Protein AF-A0A7S0NAE7-F1 (afdb_monomer)

Radius of gyration: 41.39 Å; Cα contacts (8 Å, |Δi|>4): 681; chains: 1; bounding box: 129×52×144 Å

Foldseek 3Di:
DDDDDDDDDDDDDDDDDPPPDQDPDCVVVVVVPPDDPPCQDFDDDVNFKTWFAFKKKFWWFFDKDQDPDPCSVVVVIDGDPDTDQFFAFFFQCCPPVAPNDDPPDAPVLPFDPPPPDSQWDDDDPHITGRLWGWDDFPQDPTGTMDGGWSSDDPVLSVVVVSRCVRRCVDDPRTAKMKMWIWIAGPVQRKIKIWIWMWGQDSVRDIDIDIDIFIDGDLDPPVVDRDPVSVVVVVVVVVVVVCLCVVLVVVQVVLVVQCVVPVDPQSSQADPVRDNVLSVLVVLLSVLSVLLVVLVVCLSPQQSVLLSPGDRHFQQACDCPDSTSNRHGDFDPDDPPPVVPPDRPSPGDHDRVSVRSVSSNVVSNVSSSVSVVSSVVSVVSSVVSVVVVVLVVLCVDPVSVLLVQLCVLLVVVVVVLVVVVVVVLQVLLVLCLVLVLVQDVQSVDSVSSSVVLVCCQPVVPDPDVVNVCVSVPVPDDPVSCPSVCCSRVVSNCCVVVPSVVVVVVSSVVSSVVSVVVVVPVPDPVVVVVVVVVVVVCVVVVVVVVVVVVVVVPDDDDDDDDDDDDDDDDPPPVVVVVVVVVVVVVVVVVVVVVVVVVVVVVVVVVVVVVPDDDDDDDD

Organism: NCBI:txid1411642

Nearest PDB structures (foldseek):
  6t9o-assembly1_A  TM=7.082E-01  e=4.356E-15  Homo sapiens
  5t4d-assembly1_A  TM=7.301E-01  e=7.687E-14  Homo sapiens
  7d7f-assembly1_D  TM=6.763E-01  e=1.761E-12  Mus musculus
  8k3s-assembly1_D  TM=6.513E-01  e=6.883E-13  Homo sapiens
  7d7f-assembly1_A  TM=6.365E-01  e=2.949E-11  Mus musculus

InterPro domains:
  IPR051223 Polycystin [PTHR10877] (119-564)

Sequence (617 aa):
GSGAGAGAKRVRGDAGQVHLGYTLLPEDLAQASTERAAFKMKRYAARTNRGMGGVLVTAQRHPVAACTTRFGRVAGVCVAAELATEPYGLDAVFNMRTPLYRPEVRVESYYNTTEGSTEAVRRGSSYIGRPFHMREVSFAPAGFTVMLDTAVTGARAHQLITQLIYGGFMNSTSRRAVTQVVTYNPHLAMFSIAEIVFEVDQGGKMSAGLTVRPLRLPQFDYHFPTWNDVGKVLLLAVWLYLAVRSTVMDMLRRCSQFLKRKQLKDFFISYDGSLVWGIIDLSQCTCQMLAIVFLFSAYVVGYTKVAKARAFYEVYEDAYGAANYFMPTRAEGVEGAAGDGLPKWALPADNTPMLEYSEHVEAVSLAIDLEQMFWAAQCASFVLKLARVLHSFDCHPRMSFVVDTLRAGGMDLLHFLVVLLYILVVQGVVLHVYLGPVMLRCATLRGALLFSIDVCASGAFLSMTQMETLVGGGWSWHQWLPVYMAFYGMPVLLIWICMSFLLAIIAEGFMDTKDNFSHTSSFFAAASSNLVHDFLGQVYKPANAAWQLQLLTPPRGAEGDGKETDPEAEEEEDEEVVSKSKETAAAVATFVQGLEILDMKRKRAAGALLPPAGRAE

Solvent-accessible surface area (backbone atoms only — not comparable to full-atom values): 35150 Å² total; per-residue (Å²): 132,88,91,86,85,83,85,83,80,78,89,71,82,83,74,83,76,82,79,87,70,93,64,75,66,68,70,67,62,66,78,74,70,79,89,81,84,78,76,76,57,87,47,56,52,94,80,61,30,30,55,36,32,30,41,39,38,33,33,30,37,28,44,79,36,74,36,89,53,98,56,22,87,78,64,52,60,33,74,43,93,56,75,52,66,73,44,39,54,40,40,27,34,77,34,86,91,38,97,60,44,41,93,87,64,64,61,70,66,63,29,55,71,57,91,90,39,69,38,26,47,76,62,86,98,43,70,42,38,25,58,44,47,60,44,81,39,88,67,51,75,75,23,35,52,48,75,47,46,50,68,55,51,73,72,56,47,50,50,54,51,48,37,40,61,70,12,43,68,71,51,98,45,42,39,37,36,40,36,38,35,39,32,36,28,73,92,70,42,27,40,33,41,39,37,37,41,37,39,40,44,96,86,70,50,75,45,77,48,79,48,76,49,72,35,73,54,87,79,71,52,84,89,63,69,47,73,66,53,54,48,50,52,51,49,50,51,51,48,50,51,52,51,52,51,52,43,50,52,55,50,51,53,36,51,53,49,23,69,74,67,75,40,76,64,51,55,40,33,29,96,85,69,39,53,67,61,18,48,48,53,50,51,27,40,51,28,47,51,50,20,52,53,27,49,51,46,24,54,66,59,14,50,60,49,42,58,70,66,58,63,59,49,78,43,36,64,43,82,80,48,93,58,60,64,68,44,50,22,55,64,91,71,57,92,65,54,86,77,60,84,60,56,70,65,77,50,61,73,41,58,60,46,50,44,55,50,24,53,40,53,38,27,47,51,51,23,35,52,28,47,50,51,18,52,51,25,45,52,53,21,49,54,42,48,50,53,53,50,59,61,61,36,55,83,37,76,81,50,25,50,56,55,48,19,51,60,63,25,38,62,61,51,51,55,50,48,53,54,51,51,51,53,46,50,57,50,12,50,52,39,22,71,69,38,16,86,74,35,78,61,17,56,39,58,68,38,13,38,51,46,53,53,45,44,65,70,67,64,63,68,72,49,65,66,56,50,46,63,66,64,58,81,74,72,53,72,78,69,45,46,61,52,50,49,50,65,58,43,42,50,49,48,53,56,56,47,48,46,50,52,54,51,48,46,50,49,49,16,41,48,57,45,50,54,60,50,71,73,51,66,61,72,68,60,53,50,52,52,51,52,50,51,52,52,50,52,64,58,49,54,60,54,54,54,53,55,57,56,64,74,70,62,78,88,87,79,90,83,88,82,88,81,92,78,90,87,89,81,65,72,68,62,57,54,54,54,53,50,54,51,51,52,52,52,52,53,50,53,53,51,52,53,52,49,54,53,49,51,52,51,48,54,54,60,63,68,73,73,71,81,83,88,77,78,91,129

Structure (mmCIF, N/CA/C/O backbone):
data_AF-A0A7S0NAE7-F1
#
_entry.id   AF-A0A7S0NAE7-F1
#
loop_
_atom_site.group_PDB
_atom_site.id
_atom_site.type_symbol
_atom_site.label_atom_id
_atom_site.label_alt_id
_atom_site.label_comp_id
_atom_site.label_asym_id
_atom_site.label_entity_id
_atom_site.label_seq_id
_atom_site.pdbx_PDB_ins_code
_atom_site.Cartn_x
_atom_site.Cartn_y
_atom_site.Cartn_z
_atom_site.occupancy
_atom_site.B_iso_or_equiv
_atom_site.auth_seq_id
_atom_site.auth_comp_id
_atom_site.auth_asym_id
_atom_site.auth_atom_id
_atom_site.pdbx_PDB_model_num
ATOM 1 N N . GLY A 1 1 ? 44.728 16.146 65.523 1.00 31.75 1 GLY A N 1
ATOM 2 C CA . GLY A 1 1 ? 45.160 14.779 65.182 1.00 31.75 1 GLY A CA 1
ATOM 3 C C . GLY A 1 1 ? 43.934 13.935 64.903 1.00 31.75 1 GLY A C 1
ATOM 4 O O . GLY A 1 1 ? 42.989 14.090 65.658 1.00 31.75 1 GLY A O 1
ATOM 5 N N . SER A 1 2 ? 43.991 13.137 63.821 1.00 27.58 2 SER A N 1
ATOM 6 C CA . SER A 1 2 ? 43.075 12.061 63.350 1.00 27.58 2 SER A CA 1
ATOM 7 C C . SER A 1 2 ? 41.564 12.368 63.282 1.00 27.58 2 SER A C 1
ATOM 9 O O . SER A 1 2 ? 40.977 12.758 64.275 1.00 27.58 2 SER A O 1
ATOM 11 N N . GLY A 1 3 ? 40.816 12.171 62.193 1.00 25.30 3 GLY A N 1
ATOM 12 C CA . GLY A 1 3 ? 41.035 11.357 60.994 1.00 25.30 3 GLY A CA 1
ATOM 13 C C . GLY A 1 3 ? 39.995 10.229 60.908 1.00 25.30 3 GLY A C 1
ATOM 14 O O . GLY A 1 3 ? 40.208 9.192 61.517 1.00 25.30 3 GLY A O 1
ATOM 15 N N . ALA A 1 4 ? 38.900 10.453 60.169 1.00 29.20 4 ALA A N 1
ATOM 16 C CA . ALA A 1 4 ? 37.997 9.485 59.508 1.00 29.20 4 ALA A CA 1
ATOM 17 C C . ALA A 1 4 ? 36.846 10.318 58.898 1.00 29.20 4 ALA A C 1
ATOM 19 O O . ALA A 1 4 ? 36.282 11.150 59.592 1.00 29.20 4 ALA A O 1
ATOM 20 N N . GLY A 1 5 ? 36.427 10.263 57.637 1.00 25.94 5 GLY A N 1
ATOM 21 C CA . GLY A 1 5 ? 36.597 9.305 56.554 1.00 25.94 5 GLY A CA 1
ATOM 22 C C . GLY A 1 5 ? 35.323 9.397 55.700 1.00 25.94 5 GLY A C 1
ATOM 23 O O . GLY A 1 5 ? 34.487 8.508 55.763 1.00 25.94 5 GLY A O 1
ATOM 24 N N . ALA A 1 6 ? 35.122 10.510 54.980 1.00 27.77 6 ALA A N 1
ATOM 25 C CA . ALA A 1 6 ? 33.970 10.731 54.099 1.00 27.77 6 ALA A CA 1
ATOM 26 C C . ALA A 1 6 ? 34.408 10.570 52.634 1.00 27.77 6 ALA A C 1
ATOM 28 O O . ALA A 1 6 ? 35.068 11.438 52.065 1.00 27.77 6 ALA A O 1
ATOM 29 N N . GLY A 1 7 ? 34.072 9.428 52.035 1.00 25.53 7 GLY A N 1
ATOM 30 C CA . GLY A 1 7 ? 34.288 9.153 50.617 1.00 25.53 7 GLY A CA 1
ATOM 31 C C . GLY A 1 7 ? 33.163 9.737 49.767 1.00 25.53 7 GLY A C 1
ATOM 32 O O . GLY A 1 7 ? 32.076 9.173 49.695 1.00 25.53 7 GLY A O 1
ATOM 33 N N . ALA A 1 8 ? 33.441 10.858 49.103 1.00 26.84 8 ALA A N 1
ATOM 34 C CA . ALA A 1 8 ? 32.599 11.436 48.064 1.00 26.84 8 ALA A CA 1
ATOM 35 C C . ALA A 1 8 ? 32.577 10.527 46.821 1.00 26.84 8 ALA A C 1
ATOM 37 O O . ALA A 1 8 ? 33.614 10.288 46.198 1.00 26.84 8 ALA A O 1
ATOM 38 N N . LYS A 1 9 ? 31.395 10.039 46.424 1.00 25.69 9 LYS A N 1
ATOM 39 C CA . LYS A 1 9 ? 31.213 9.330 45.151 1.00 25.69 9 LYS A CA 1
ATOM 40 C C . LYS A 1 9 ? 30.846 10.350 44.070 1.00 25.69 9 LYS A C 1
ATOM 42 O O . LYS A 1 9 ? 29.751 10.900 44.057 1.00 25.69 9 LYS A O 1
ATOM 47 N N . ARG A 1 10 ? 31.818 10.629 43.195 1.00 23.98 10 ARG A N 1
ATOM 48 C CA . ARG A 1 10 ? 31.693 11.439 41.973 1.00 23.98 10 ARG A CA 1
ATOM 49 C C . ARG A 1 10 ? 30.544 10.928 41.099 1.00 23.98 10 ARG A C 1
ATOM 51 O O . ARG A 1 10 ? 30.568 9.777 40.671 1.00 23.98 10 ARG A O 1
ATOM 58 N N . VAL A 1 11 ? 29.623 11.827 40.764 1.00 30.50 11 VAL A N 1
ATOM 59 C CA . VAL A 1 11 ? 28.725 11.709 39.611 1.00 30.50 11 VAL A CA 1
ATOM 60 C C . VAL A 1 11 ? 29.595 11.769 38.354 1.00 30.50 11 VAL A C 1
ATOM 62 O O . VAL A 1 11 ? 30.233 12.785 38.078 1.00 30.50 11 VAL A O 1
ATOM 65 N N . ARG A 1 12 ? 29.681 10.654 37.627 1.00 25.02 12 ARG A N 1
ATOM 66 C CA . ARG A 1 12 ? 30.233 10.598 36.272 1.00 25.02 12 ARG A CA 1
ATOM 67 C C . ARG A 1 12 ? 29.031 10.471 35.347 1.00 25.02 12 ARG A C 1
ATOM 69 O O . ARG A 1 12 ? 28.253 9.541 35.512 1.00 25.02 12 ARG A O 1
ATOM 76 N N . GLY A 1 13 ? 28.856 11.450 34.463 1.00 26.75 13 GLY A N 1
ATOM 77 C CA . GLY A 1 13 ? 27.809 11.426 33.450 1.00 26.75 13 GLY A CA 1
ATOM 78 C C . GLY A 1 13 ? 27.982 10.214 32.544 1.00 26.75 13 GLY A C 1
ATOM 79 O O . GLY A 1 13 ? 29.088 9.958 32.061 1.00 26.75 13 GLY A O 1
ATOM 80 N N . ASP A 1 14 ? 26.892 9.483 32.342 1.00 26.55 14 ASP A N 1
ATOM 81 C CA . ASP A 1 14 ? 26.839 8.393 31.383 1.00 26.55 14 ASP A CA 1
ATOM 82 C C . ASP A 1 14 ? 26.897 8.974 29.971 1.00 26.55 14 ASP A C 1
ATOM 84 O O . ASP A 1 14 ? 25.972 9.618 29.473 1.00 26.55 14 ASP A O 1
ATOM 88 N N . ALA A 1 15 ? 28.046 8.762 29.337 1.00 26.23 15 ALA A N 1
ATOM 89 C CA . ALA A 1 15 ? 28.183 8.845 27.900 1.00 26.23 15 ALA A CA 1
ATOM 90 C C . ALA A 1 15 ? 27.293 7.762 27.276 1.00 26.23 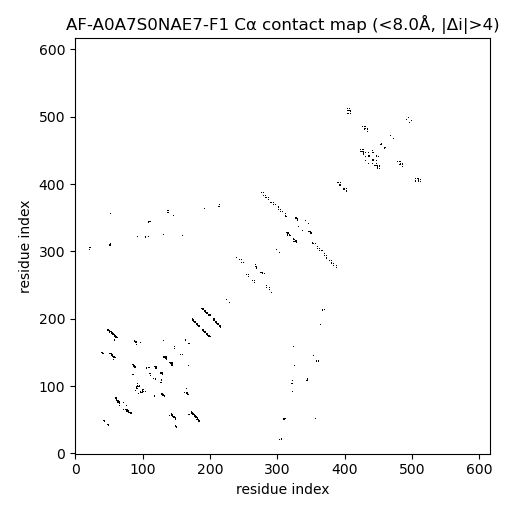15 ALA A C 1
ATOM 92 O O . ALA A 1 15 ? 27.373 6.594 27.656 1.00 26.23 15 ALA A O 1
ATOM 93 N N . GLY A 1 16 ? 26.445 8.170 26.330 1.00 29.08 16 GLY A N 1
ATOM 94 C CA . GLY A 1 16 ? 25.471 7.310 25.672 1.00 29.08 16 GLY A CA 1
ATOM 95 C C . GLY A 1 16 ? 26.080 6.009 25.154 1.00 29.08 16 GLY A C 1
ATOM 96 O O . GLY A 1 16 ? 26.850 6.003 24.193 1.00 29.08 16 GLY A O 1
ATOM 97 N N . GLN A 1 17 ? 25.682 4.896 25.767 1.00 24.56 17 GLN A N 1
ATOM 98 C CA . GLN A 1 17 ? 25.786 3.587 25.145 1.00 24.56 17 GLN A CA 1
ATOM 99 C C . GLN A 1 17 ? 24.683 3.478 24.094 1.00 24.56 17 GLN A C 1
ATOM 101 O O . GLN A 1 17 ? 23.493 3.415 24.398 1.00 24.56 17 GLN A O 1
ATOM 106 N N . VAL A 1 18 ? 25.088 3.470 22.826 1.00 26.34 18 VAL A N 1
ATOM 107 C CA . VAL A 1 18 ? 24.223 3.073 21.716 1.00 26.34 18 VAL A CA 1
ATOM 108 C C . VAL A 1 18 ? 23.978 1.570 21.861 1.00 26.34 18 VAL A C 1
ATOM 110 O O . VAL A 1 18 ? 24.801 0.752 21.451 1.00 26.34 18 VAL A O 1
ATOM 113 N N . HIS A 1 19 ? 22.866 1.201 22.499 1.00 27.14 19 HIS A N 1
ATOM 114 C CA . HIS A 1 19 ? 22.434 -0.188 22.624 1.00 27.14 19 HIS A CA 1
ATOM 115 C C . HIS A 1 19 ? 21.956 -0.714 21.264 1.00 27.14 19 HIS A C 1
ATOM 117 O O . HIS A 1 19 ? 20.803 -0.570 20.867 1.00 27.14 19 HIS A O 1
ATOM 123 N N . LEU A 1 20 ? 22.885 -1.332 20.540 1.00 31.81 20 LEU A N 1
ATOM 124 C CA . LEU A 1 20 ? 22.636 -2.223 19.411 1.00 31.81 20 LEU A CA 1
ATOM 125 C C . LEU A 1 20 ? 22.258 -3.608 19.964 1.00 31.81 20 LEU A C 1
ATOM 127 O O . LEU A 1 20 ? 23.117 -4.478 20.072 1.00 31.81 20 LEU A O 1
ATOM 131 N N . GLY A 1 21 ? 21.006 -3.804 20.386 1.00 30.72 21 GLY A N 1
ATOM 132 C CA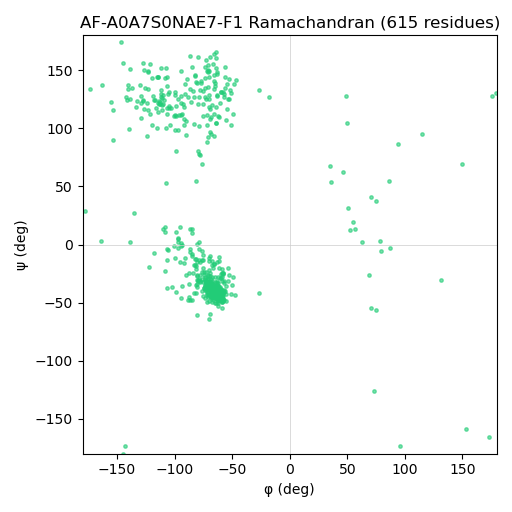 . GLY A 1 21 ? 20.569 -5.079 20.967 1.00 30.72 21 GLY A CA 1
ATOM 133 C C . GLY A 1 21 ? 19.076 -5.341 20.795 1.00 30.72 21 GLY A C 1
ATOM 134 O O . GLY A 1 21 ? 18.248 -4.620 21.343 1.00 30.72 21 GLY A O 1
ATOM 135 N N . TYR A 1 22 ? 18.742 -6.389 20.037 1.00 43.97 22 TYR A N 1
ATOM 136 C CA . TYR A 1 22 ? 17.380 -6.898 19.855 1.00 43.97 22 TYR A CA 1
ATOM 137 C C . TYR A 1 22 ? 17.139 -8.092 20.771 1.00 43.97 22 TYR A C 1
ATOM 139 O O . TYR A 1 22 ? 17.186 -9.244 20.350 1.00 43.97 22 TYR A O 1
ATOM 147 N N . THR A 1 23 ? 16.851 -7.809 22.030 1.00 33.53 23 THR A N 1
ATOM 148 C CA . THR A 1 23 ? 16.220 -8.764 22.935 1.00 33.53 23 THR A CA 1
ATOM 149 C C . THR A 1 23 ? 15.242 -7.990 23.801 1.00 33.53 23 THR A C 1
ATOM 151 O O . THR A 1 23 ? 15.599 -6.995 24.425 1.00 33.53 23 THR A O 1
ATOM 154 N N . LEU A 1 24 ? 13.988 -8.444 23.834 1.00 35.56 24 LEU A N 1
ATOM 155 C CA . LEU A 1 24 ? 13.096 -8.138 24.948 1.00 35.56 24 LEU A CA 1
ATOM 156 C C . LEU A 1 24 ? 13.829 -8.615 26.208 1.00 35.56 24 LEU A C 1
ATOM 158 O O . LEU A 1 24 ? 14.017 -9.822 26.380 1.00 35.56 24 LEU A O 1
ATOM 162 N N . LEU A 1 25 ? 14.335 -7.679 27.011 1.00 30.91 25 LEU A N 1
ATOM 163 C CA . LEU A 1 25 ? 15.051 -7.970 28.248 1.00 30.91 25 LEU A CA 1
ATOM 164 C C . LEU A 1 25 ? 14.180 -8.880 29.134 1.00 30.91 25 LEU A C 1
ATOM 166 O O . LEU A 1 25 ? 13.042 -8.524 29.441 1.00 30.91 25 LEU A O 1
ATOM 170 N N . PRO A 1 26 ? 14.689 -10.046 29.571 1.00 40.47 26 PRO A N 1
ATOM 171 C CA . PRO A 1 26 ? 14.011 -10.880 30.560 1.00 40.47 26 PRO A CA 1
ATOM 172 C C . PRO A 1 26 ? 13.948 -10.231 31.950 1.00 40.47 26 PRO A C 1
ATOM 174 O O . PRO A 1 26 ? 13.209 -10.708 32.806 1.00 40.47 26 PRO A O 1
ATOM 177 N N . GLU A 1 27 ? 14.718 -9.170 32.200 1.00 31.19 27 GLU A N 1
ATOM 178 C CA . GLU A 1 27 ? 14.810 -8.544 33.525 1.00 31.19 27 GLU A CA 1
ATOM 179 C C . GLU A 1 27 ? 13.531 -7.787 33.919 1.00 31.19 27 GLU A C 1
ATOM 181 O O . GLU A 1 27 ? 13.157 -7.811 35.092 1.00 31.19 27 GLU A O 1
ATOM 186 N N . ASP A 1 28 ? 12.755 -7.286 32.950 1.00 32.97 28 ASP A N 1
ATOM 187 C CA . ASP A 1 28 ? 11.438 -6.678 33.210 1.00 32.97 28 ASP A CA 1
ATOM 188 C C . ASP A 1 28 ? 10.336 -7.723 33.493 1.00 32.97 28 ASP A C 1
ATOM 190 O O . ASP A 1 28 ? 9.260 -7.391 33.992 1.00 32.97 28 ASP A O 1
ATOM 194 N N . LEU A 1 29 ? 10.587 -9.012 33.220 1.00 36.94 29 LEU A N 1
ATOM 195 C CA . LEU A 1 29 ? 9.663 -10.105 33.559 1.00 36.94 29 LEU A CA 1
ATOM 196 C C . LEU A 1 29 ? 9.784 -10.556 35.021 1.00 36.94 29 LEU A C 1
ATOM 198 O O . LEU A 1 29 ? 8.863 -11.197 35.527 1.00 36.94 29 LEU A O 1
ATOM 202 N N . ALA A 1 30 ? 10.883 -10.232 35.711 1.00 32.94 30 ALA A N 1
ATOM 203 C CA . ALA A 1 30 ? 11.095 -10.668 37.091 1.00 32.94 30 ALA A CA 1
ATOM 204 C C . ALA A 1 30 ? 10.352 -9.786 38.111 1.00 32.94 30 ALA A C 1
ATOM 206 O O . ALA A 1 30 ? 9.828 -10.302 39.099 1.00 32.94 30 ALA A O 1
ATOM 207 N N . GLN A 1 31 ? 10.238 -8.477 37.857 1.00 30.91 31 GLN A N 1
ATOM 208 C CA . GLN A 1 31 ? 9.629 -7.527 38.802 1.00 30.91 31 GLN A CA 1
ATOM 209 C C . GLN A 1 31 ? 8.116 -7.317 38.621 1.00 30.91 31 GLN A C 1
ATOM 211 O O . GLN A 1 31 ? 7.467 -6.796 39.520 1.00 30.91 31 GLN A O 1
ATOM 216 N N . ALA A 1 32 ? 7.515 -7.799 37.530 1.00 32.84 32 ALA A N 1
ATOM 217 C CA . ALA A 1 32 ? 6.062 -7.745 37.310 1.00 32.84 32 ALA A CA 1
ATOM 218 C C . ALA A 1 32 ? 5.287 -8.938 37.925 1.00 32.84 32 ALA A C 1
ATOM 220 O O . ALA A 1 32 ? 4.135 -9.190 37.566 1.00 32.84 32 ALA A O 1
ATOM 221 N N . SER A 1 33 ? 5.925 -9.729 38.797 1.00 34.38 33 SER A N 1
ATOM 222 C CA . SER A 1 33 ? 5.464 -11.074 39.174 1.00 34.38 33 SER A CA 1
ATOM 223 C C . SER A 1 33 ? 4.656 -11.180 40.474 1.00 34.38 33 SER A C 1
ATOM 225 O O . SER A 1 33 ? 4.246 -12.284 40.833 1.00 34.38 33 SER A O 1
ATOM 227 N N . THR A 1 34 ? 4.328 -10.080 41.151 1.00 38.81 34 THR A N 1
ATOM 228 C CA . THR A 1 34 ? 3.507 -10.134 42.371 1.00 38.81 34 THR A CA 1
ATOM 229 C C . THR A 1 34 ? 2.236 -9.298 42.228 1.00 38.81 34 THR A C 1
ATOM 231 O O . THR A 1 34 ? 2.292 -8.078 42.168 1.00 38.81 34 THR A O 1
ATOM 234 N N . GLU A 1 35 ? 1.099 -10.008 42.193 1.00 35.69 35 GLU A N 1
ATOM 235 C CA . GLU A 1 35 ? -0.274 -9.524 42.449 1.00 35.69 35 GLU A CA 1
ATOM 236 C C . GLU A 1 35 ? -1.091 -8.895 41.296 1.00 35.69 35 GLU A C 1
ATOM 238 O O . GLU A 1 35 ? -1.667 -7.827 41.438 1.00 35.69 35 GLU A O 1
ATOM 243 N N . ARG A 1 36 ? -1.235 -9.617 40.169 1.00 31.39 36 ARG A N 1
ATOM 244 C CA . ARG A 1 36 ? -2.495 -9.763 39.364 1.00 31.39 36 ARG A CA 1
ATOM 245 C C . ARG A 1 36 ? -2.318 -10.702 38.149 1.00 31.39 36 ARG A C 1
ATOM 247 O O . ARG A 1 36 ? -2.987 -10.591 37.125 1.00 31.39 36 ARG A O 1
ATOM 254 N N . ALA A 1 37 ? -1.409 -11.674 38.248 1.00 35.72 37 ALA A N 1
ATOM 255 C CA . ALA A 1 37 ? -1.047 -12.593 37.166 1.00 35.72 37 ALA A CA 1
ATOM 256 C C . ALA A 1 37 ? -2.026 -13.778 37.014 1.00 35.72 37 ALA A C 1
ATOM 258 O O . ALA A 1 37 ? -1.625 -14.942 37.014 1.00 35.72 37 ALA A O 1
ATOM 259 N N . ALA A 1 38 ? -3.322 -13.506 36.850 1.00 34.47 38 ALA A N 1
ATOM 260 C CA . ALA A 1 38 ? -4.268 -14.521 36.396 1.00 34.47 38 ALA A CA 1
ATOM 261 C C . ALA A 1 38 ? -4.016 -14.818 34.902 1.00 34.47 38 ALA A C 1
ATOM 263 O O . ALA A 1 38 ? -4.563 -14.168 34.020 1.00 34.47 38 ALA A O 1
ATOM 264 N N . PHE A 1 39 ? -3.112 -15.763 34.626 1.00 44.62 39 PHE A N 1
ATOM 265 C CA . PHE A 1 39 ? -3.004 -16.563 33.395 1.00 44.62 39 PHE A CA 1
ATOM 266 C C . PHE A 1 39 ? -3.379 -15.851 32.071 1.00 44.62 39 PHE A C 1
ATOM 268 O O . PHE A 1 39 ? -4.346 -16.206 31.394 1.00 44.62 39 PHE A O 1
ATOM 275 N N . LYS A 1 40 ? -2.582 -14.865 31.642 1.00 57.84 40 LYS A N 1
ATOM 276 C CA . LYS A 1 40 ? -2.745 -14.236 30.318 1.00 57.84 40 LYS A CA 1
ATOM 277 C C . LYS A 1 40 ? -2.363 -15.241 29.221 1.00 57.84 40 LYS A C 1
ATOM 279 O O . LYS A 1 40 ? -1.185 -15.466 28.939 1.00 57.84 40 LYS A O 1
ATOM 284 N N . MET A 1 41 ? -3.364 -15.916 28.650 1.00 62.06 41 MET A N 1
ATOM 285 C CA . MET A 1 41 ? -3.180 -16.978 27.653 1.00 62.06 41 MET A CA 1
ATOM 286 C C . MET A 1 41 ? -2.522 -16.447 26.376 1.00 62.06 41 MET A C 1
ATOM 288 O O . MET A 1 41 ? -3.007 -15.509 25.749 1.00 62.06 41 MET A O 1
ATOM 292 N N . LYS A 1 42 ? -1.454 -17.111 25.925 1.00 75.81 42 LYS A N 1
ATOM 293 C CA . LYS A 1 42 ? -0.863 -16.865 24.603 1.00 75.81 42 LYS A CA 1
ATOM 294 C C . LYS A 1 42 ? -1.821 -17.384 23.525 1.00 75.81 42 LYS A C 1
ATOM 296 O O . LYS A 1 42 ? -2.203 -18.554 23.551 1.00 75.81 42 LYS A O 1
ATOM 301 N N . ARG A 1 43 ? -2.208 -16.528 22.575 1.00 81.69 43 ARG A N 1
ATOM 302 C CA . ARG A 1 43 ? -3.071 -16.895 21.442 1.00 81.69 43 ARG A CA 1
ATOM 303 C C . ARG A 1 43 ? -2.238 -17.129 20.190 1.00 81.69 43 ARG A C 1
ATOM 305 O O . ARG A 1 43 ? -1.411 -16.291 19.830 1.00 81.69 43 ARG A O 1
ATOM 312 N N . TYR A 1 44 ? -2.498 -18.252 19.528 1.00 86.19 44 TYR A N 1
ATOM 313 C CA . TYR A 1 44 ? -1.825 -18.637 18.296 1.00 86.19 44 TYR A CA 1
ATOM 314 C C . TYR A 1 44 ? -2.835 -18.767 17.153 1.00 86.19 44 TYR A C 1
ATOM 316 O O . TYR A 1 44 ? -3.820 -19.495 17.267 1.00 86.19 44 TYR A O 1
ATOM 324 N N . ALA A 1 45 ? -2.569 -18.090 16.042 1.00 84.12 45 ALA A N 1
ATOM 325 C CA . ALA A 1 45 ? -3.194 -18.313 14.751 1.00 84.12 45 ALA A CA 1
ATOM 326 C C . ALA A 1 45 ? -2.421 -19.406 13.999 1.00 84.12 45 ALA A C 1
ATOM 328 O O . ALA A 1 45 ? -1.190 -19.398 13.960 1.00 84.12 45 ALA A O 1
ATOM 329 N N . ALA A 1 46 ? -3.143 -20.370 13.420 1.00 84.69 46 ALA A N 1
ATOM 330 C CA . ALA A 1 46 ? -2.560 -21.491 12.673 1.00 84.69 46 ALA A CA 1
ATOM 331 C C . ALA A 1 46 ? -1.438 -22.250 13.427 1.00 84.69 46 ALA A C 1
ATOM 333 O O . ALA A 1 46 ? -0.522 -22.787 12.812 1.00 84.69 46 ALA A O 1
ATOM 334 N N . ARG A 1 47 ? -1.522 -22.308 14.768 1.00 82.75 47 ARG A N 1
ATOM 335 C CA . ARG A 1 47 ? -0.575 -22.950 15.711 1.00 82.75 47 ARG A CA 1
ATOM 336 C C . ARG A 1 47 ? 0.802 -22.290 15.853 1.00 82.75 47 ARG A C 1
ATOM 338 O O . ARG A 1 47 ? 1.399 -22.432 16.912 1.00 82.75 47 ARG A O 1
ATOM 345 N N . THR A 1 48 ? 1.294 -21.570 14.848 1.00 86.94 48 THR A N 1
ATOM 346 C CA . THR A 1 48 ? 2.658 -21.009 14.839 1.00 86.94 48 THR A CA 1
ATOM 347 C C . THR A 1 48 ? 2.698 -19.499 15.050 1.00 86.94 48 THR A C 1
ATOM 349 O O . THR A 1 48 ? 3.584 -19.004 15.744 1.00 86.94 48 THR A O 1
ATOM 352 N N . ASN A 1 49 ? 1.738 -18.754 14.503 1.00 89.50 49 ASN A N 1
ATOM 353 C CA . ASN A 1 49 ? 1.743 -17.293 14.546 1.00 89.50 49 ASN A CA 1
ATOM 354 C C . ASN A 1 49 ? 1.113 -16.806 15.849 1.00 89.50 49 ASN A C 1
ATOM 356 O O . ASN A 1 49 ? -0.041 -17.107 16.127 1.00 89.50 49 ASN A O 1
ATOM 360 N N . ARG A 1 50 ? 1.828 -16.028 16.653 1.00 88.88 50 ARG A N 1
ATOM 361 C CA . ARG A 1 50 ? 1.303 -15.423 17.879 1.00 88.88 50 ARG A CA 1
ATOM 362 C C . ARG A 1 50 ? 0.561 -14.125 17.554 1.00 88.88 50 ARG A C 1
ATOM 364 O O . ARG A 1 50 ? 1.100 -13.289 16.838 1.00 88.88 50 ARG A O 1
ATOM 371 N N . GLY A 1 51 ? -0.644 -13.935 18.088 1.00 86.81 51 GLY A N 1
ATOM 372 C CA . GLY A 1 51 ? -1.322 -12.631 18.037 1.00 86.81 51 GLY A CA 1
ATOM 373 C C . GLY A 1 51 ? -0.670 -11.642 19.006 1.00 86.81 51 GLY A C 1
ATOM 374 O O . GLY A 1 51 ? -0.372 -12.024 20.139 1.00 86.81 51 GLY A O 1
ATOM 375 N N . MET A 1 52 ? -0.433 -10.406 18.564 1.00 86.75 52 MET A N 1
ATOM 376 C CA . MET A 1 52 ? 0.175 -9.340 19.366 1.00 86.75 52 MET A CA 1
ATOM 377 C C . MET A 1 52 ? -0.852 -8.235 19.620 1.00 86.75 52 MET A C 1
ATOM 379 O O . MET A 1 52 ? -1.389 -7.659 18.678 1.00 86.75 52 MET A O 1
ATOM 383 N N . GLY A 1 53 ? -1.136 -7.953 20.892 1.00 82.81 53 GLY A N 1
ATOM 384 C CA . GLY A 1 53 ? -2.049 -6.901 21.339 1.00 82.81 53 GLY A CA 1
ATOM 385 C C . GLY A 1 53 ? -3.530 -7.226 21.150 1.00 82.81 53 GLY A C 1
ATOM 386 O O . GLY A 1 53 ? -4.273 -7.232 22.126 1.00 82.81 53 GLY A O 1
ATOM 387 N N . GLY A 1 54 ? -3.977 -7.543 19.934 1.00 87.19 54 GLY A N 1
ATOM 388 C CA . GLY A 1 54 ? -5.387 -7.825 19.663 1.00 87.19 54 GLY A CA 1
ATOM 389 C C . GLY A 1 54 ? -5.814 -7.531 18.233 1.00 87.19 54 GLY A C 1
ATOM 390 O O . GLY A 1 54 ? -4.998 -7.495 17.314 1.00 87.19 54 GLY A O 1
ATOM 391 N N . VAL A 1 55 ? -7.121 -7.343 18.062 1.00 90.06 55 VAL A N 1
ATOM 392 C CA . VAL A 1 55 ? -7.739 -6.879 16.817 1.00 90.06 55 VAL A CA 1
ATOM 393 C C . VAL A 1 55 ? -8.273 -5.473 17.043 1.00 90.06 55 VAL A C 1
ATOM 395 O O . VAL A 1 55 ? -9.193 -5.286 17.834 1.00 90.06 55 VAL A O 1
ATOM 398 N N . LEU A 1 56 ? -7.718 -4.490 16.343 1.00 91.31 56 LEU A N 1
ATOM 399 C CA . LEU A 1 56 ? -8.210 -3.116 16.376 1.00 91.31 56 LEU A CA 1
ATOM 400 C C . LEU A 1 56 ? -9.247 -2.937 15.273 1.00 91.31 56 LEU A C 1
ATOM 402 O O . LEU A 1 56 ? -8.977 -3.277 14.125 1.00 91.31 56 LEU A O 1
ATOM 406 N N . VAL A 1 57 ? -10.416 -2.404 15.602 1.00 92.44 57 VAL A N 1
ATOM 407 C CA . VAL A 1 57 ? -11.478 -2.096 14.644 1.00 92.44 57 VAL A CA 1
ATOM 408 C C . VAL A 1 57 ? -11.818 -0.617 14.762 1.00 92.44 57 VAL A C 1
ATOM 410 O O . VAL A 1 57 ? -12.322 -0.171 15.790 1.00 92.44 57 VAL A O 1
ATOM 413 N N . THR A 1 58 ? -11.579 0.139 13.697 1.00 93.38 58 THR A N 1
ATOM 414 C CA . THR A 1 58 ? -11.890 1.567 13.616 1.00 93.38 58 THR A CA 1
ATOM 415 C C . THR A 1 58 ? -12.963 1.796 12.565 1.00 93.38 58 THR A C 1
ATOM 417 O O . THR A 1 58 ? -12.771 1.460 11.399 1.00 93.38 58 THR A O 1
ATOM 420 N N . ALA A 1 59 ? -14.092 2.381 12.959 1.00 93.00 59 ALA A N 1
ATOM 421 C CA . ALA A 1 59 ? -15.175 2.746 12.052 1.00 93.00 59 ALA A CA 1
ATOM 422 C C . ALA A 1 59 ? -15.283 4.266 11.903 1.00 93.00 59 ALA A C 1
ATOM 424 O O . ALA A 1 59 ? -15.398 5.004 12.883 1.00 93.00 59 ALA A O 1
ATOM 425 N N . GLN A 1 60 ? -15.303 4.731 10.658 1.00 92.88 60 GLN A N 1
ATOM 426 C CA . GLN A 1 60 ? -15.588 6.109 10.298 1.00 92.88 60 GLN A CA 1
ATOM 427 C C . GLN A 1 60 ? -17.072 6.269 10.017 1.00 92.88 60 GLN A C 1
ATOM 429 O O . GLN A 1 60 ? -17.647 5.622 9.130 1.00 92.88 60 GLN A O 1
ATOM 434 N N . ARG A 1 61 ? -17.685 7.160 10.785 1.00 90.56 61 ARG A N 1
ATOM 435 C CA . ARG A 1 61 ? -19.100 7.474 10.700 1.00 90.56 61 ARG A CA 1
ATOM 436 C C . ARG A 1 61 ? -19.269 8.941 10.361 1.00 90.56 61 ARG A C 1
ATOM 438 O O . ARG A 1 61 ? -18.537 9.784 10.865 1.00 90.56 61 ARG A O 1
ATOM 445 N N . HIS A 1 62 ? -20.278 9.228 9.560 1.00 90.56 62 HIS A N 1
ATOM 446 C CA . HIS A 1 62 ? -20.662 10.585 9.212 1.00 90.56 62 HIS A CA 1
ATOM 447 C C . HIS A 1 62 ? -22.057 10.890 9.773 1.00 90.56 62 HIS A C 1
ATOM 449 O O . HIS A 1 62 ? -22.907 9.992 9.825 1.00 90.56 62 HIS A O 1
ATOM 455 N N . PRO A 1 63 ? -22.320 12.126 10.222 1.00 89.44 63 PRO A N 1
ATOM 456 C CA . PRO A 1 63 ? -23.637 12.510 10.669 1.00 89.44 63 PRO A CA 1
ATOM 457 C C . PRO A 1 63 ? -24.589 12.576 9.477 1.00 89.44 63 PRO A C 1
ATOM 459 O O . PRO A 1 63 ? -24.214 12.630 8.303 1.00 89.44 63 PRO A O 1
ATOM 462 N N . VAL A 1 64 ? -25.865 12.536 9.813 1.00 87.00 64 VAL A N 1
ATOM 463 C CA . VAL A 1 64 ? -26.956 12.548 8.856 1.00 87.00 64 VAL A CA 1
ATOM 464 C C . VAL A 1 64 ? -27.447 13.989 8.750 1.00 87.00 64 VAL A C 1
ATOM 466 O O . VAL A 1 64 ? -27.770 14.600 9.765 1.00 87.00 64 VAL A O 1
ATOM 469 N N . ALA A 1 65 ? -27.484 14.538 7.540 1.00 85.56 65 ALA A N 1
ATOM 470 C CA . ALA A 1 65 ? -27.889 15.913 7.262 1.00 85.56 65 ALA A CA 1
ATOM 471 C C . ALA A 1 65 ? -28.972 15.954 6.179 1.00 85.56 65 ALA A C 1
ATOM 473 O O . ALA A 1 65 ? -29.083 15.047 5.354 1.00 85.56 65 ALA A O 1
ATOM 474 N N . ALA A 1 66 ? -29.778 17.015 6.155 1.00 83.38 66 ALA A N 1
ATOM 475 C CA . ALA A 1 66 ? -30.764 17.196 5.096 1.00 83.38 66 ALA A CA 1
ATOM 476 C C . ALA A 1 66 ? -30.067 17.255 3.726 1.00 83.38 66 ALA A C 1
ATOM 478 O O . ALA A 1 66 ? -29.088 17.980 3.541 1.00 83.38 66 ALA A O 1
ATOM 479 N N . CYS A 1 67 ? -30.568 16.491 2.755 1.00 83.19 67 CYS A N 1
ATOM 480 C CA . CYS A 1 67 ? -30.044 16.537 1.395 1.00 83.19 67 CYS A CA 1
ATOM 481 C C . CYS A 1 67 ? -30.294 17.926 0.787 1.00 83.19 67 CYS A C 1
ATOM 483 O O . CYS A 1 67 ? -31.442 18.318 0.586 1.00 83.19 67 CYS A O 1
ATOM 485 N N . THR A 1 68 ? -29.230 18.648 0.434 1.00 81.81 68 THR A N 1
ATOM 486 C CA . THR A 1 68 ?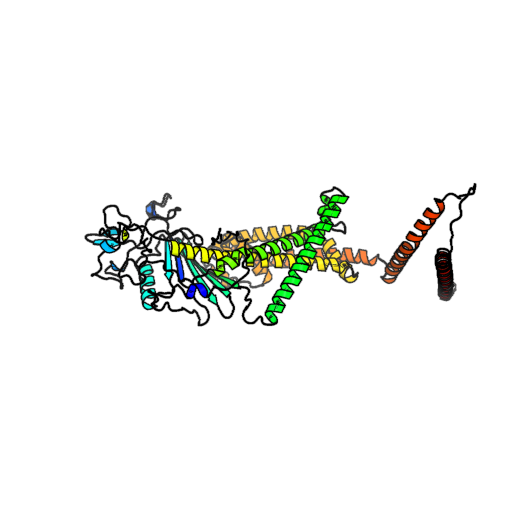 -29.312 19.978 -0.201 1.00 81.81 68 THR A CA 1
ATOM 487 C C . THR A 1 68 ? -29.624 19.920 -1.699 1.00 81.81 68 THR A C 1
ATOM 489 O O . THR A 1 68 ? -29.782 20.950 -2.351 1.00 81.81 68 THR A O 1
ATOM 492 N N . THR A 1 69 ? -29.712 18.721 -2.275 1.00 80.19 69 THR A N 1
ATOM 493 C CA . THR A 1 69 ? -29.941 18.525 -3.708 1.00 80.19 69 THR A CA 1
ATOM 494 C C . THR A 1 69 ? -31.415 18.696 -4.081 1.00 80.19 69 THR A C 1
ATOM 496 O O . THR A 1 69 ? -32.317 18.567 -3.253 1.00 80.19 69 THR A O 1
ATOM 499 N N . ARG A 1 70 ? -31.687 18.915 -5.378 1.00 82.62 70 ARG A N 1
ATOM 500 C CA . ARG A 1 70 ? -33.047 18.995 -5.957 1.00 82.62 70 ARG A CA 1
ATOM 501 C C . ARG A 1 70 ? -33.956 17.823 -5.547 1.00 82.62 70 ARG A C 1
ATOM 503 O O . ARG A 1 70 ? -35.173 17.982 -5.490 1.00 82.62 70 ARG A O 1
ATOM 510 N N . PHE A 1 71 ? -33.373 16.661 -5.253 1.00 81.69 71 PHE A N 1
ATOM 511 C CA . PHE A 1 71 ? -34.077 15.443 -4.846 1.00 81.69 71 PHE A CA 1
ATOM 512 C C . PHE A 1 71 ? -34.163 15.251 -3.325 1.00 81.69 71 PHE A C 1
ATOM 514 O O . PHE A 1 71 ? -34.525 14.170 -2.864 1.00 81.69 71 PHE A O 1
ATOM 521 N N . GLY A 1 72 ? -33.900 16.290 -2.526 1.00 79.75 72 GLY A N 1
ATOM 522 C CA . GLY A 1 72 ? -33.971 16.203 -1.067 1.00 79.75 72 GLY A CA 1
ATOM 523 C C . GLY A 1 72 ? -35.350 15.812 -0.530 1.00 79.75 72 GLY A C 1
ATOM 524 O O . GLY A 1 72 ? -35.434 15.162 0.503 1.00 79.75 72 GLY A O 1
ATOM 525 N N . ARG A 1 73 ? -36.432 16.086 -1.274 1.00 79.38 73 ARG A N 1
ATOM 526 C CA . ARG A 1 73 ? -37.787 15.606 -0.936 1.00 79.38 73 ARG A CA 1
ATOM 527 C C . ARG A 1 73 ? -37.974 14.093 -1.099 1.00 79.38 73 ARG A C 1
ATOM 529 O O . ARG A 1 73 ? -38.869 13.543 -0.474 1.00 79.38 73 ARG A O 1
ATOM 536 N N . VAL A 1 74 ? -37.174 13.442 -1.947 1.00 81.94 74 VAL A N 1
ATOM 537 C CA . VAL A 1 74 ? -37.254 11.992 -2.202 1.00 81.94 74 VAL A CA 1
ATOM 538 C C . VAL A 1 74 ? -36.380 11.232 -1.211 1.00 81.94 74 VAL A C 1
ATOM 540 O O . VAL A 1 74 ? -36.830 10.265 -0.610 1.00 81.94 74 VAL A O 1
ATOM 543 N N . ALA A 1 75 ? -35.137 11.678 -1.027 1.00 74.94 75 ALA A N 1
ATOM 544 C CA . ALA A 1 75 ? -34.192 11.017 -0.132 1.00 74.94 75 ALA A CA 1
ATOM 545 C C . ALA A 1 75 ? -34.429 11.368 1.347 1.00 74.94 75 ALA A C 1
ATOM 547 O O . ALA A 1 75 ? -34.144 10.558 2.225 1.00 74.94 75 ALA A O 1
ATOM 548 N N . GLY A 1 76 ? -34.936 12.573 1.633 1.00 79.12 76 GLY A N 1
ATOM 549 C CA . GLY A 1 76 ? -35.106 13.125 2.979 1.00 79.12 76 GLY A CA 1
ATOM 550 C C . GLY A 1 76 ? -33.776 13.481 3.644 1.00 79.12 76 GLY A C 1
ATOM 551 O O . GLY A 1 76 ? -33.568 14.622 4.059 1.00 79.12 76 GLY A O 1
ATOM 552 N N . VAL A 1 77 ? -32.856 12.519 3.720 1.00 83.31 77 VAL A N 1
ATOM 553 C CA . VAL A 1 77 ? -31.625 12.625 4.495 1.00 83.31 77 VAL A CA 1
ATOM 554 C C . VAL A 1 77 ? -30.431 12.013 3.771 1.00 83.31 77 VAL A C 1
ATOM 556 O O . VAL A 1 77 ? -30.520 10.951 3.162 1.00 83.31 77 VAL A O 1
ATOM 559 N N . CYS A 1 78 ? -29.310 12.721 3.836 1.00 84.38 78 CYS A N 1
ATOM 560 C CA . CYS A 1 78 ? -28.049 12.399 3.188 1.00 84.38 78 CYS A CA 1
ATOM 561 C C . CYS A 1 78 ? -26.952 12.259 4.242 1.00 84.38 78 CYS A C 1
ATOM 563 O O . CYS A 1 78 ? -27.011 12.835 5.327 1.00 84.38 78 CYS A O 1
ATOM 565 N N . VAL A 1 79 ? -25.916 11.500 3.905 1.00 84.81 79 VAL A N 1
ATOM 566 C CA . VAL A 1 79 ? -24.724 11.382 4.744 1.00 84.81 79 VAL A CA 1
ATOM 567 C C . VAL A 1 79 ? -23.848 12.616 4.522 1.00 84.81 79 VAL A C 1
ATOM 569 O O . VAL A 1 79 ? -23.439 12.873 3.387 1.00 84.81 79 VAL A O 1
ATOM 572 N N . ALA A 1 80 ? -23.574 13.375 5.583 1.00 83.25 80 ALA A N 1
ATOM 573 C CA . ALA A 1 80 ? -22.731 14.566 5.527 1.00 83.25 80 ALA A CA 1
ATOM 574 C C . ALA A 1 80 ? -21.268 14.219 5.183 1.00 83.25 80 ALA A C 1
ATOM 576 O O . ALA A 1 80 ? -20.849 13.064 5.261 1.00 83.25 80 ALA A O 1
ATOM 577 N N . ALA A 1 81 ? -20.486 15.224 4.781 1.00 80.81 81 ALA A N 1
ATOM 578 C CA . ALA A 1 81 ? -19.062 15.046 4.487 1.00 80.81 81 ALA A CA 1
ATOM 579 C C . ALA A 1 81 ? -18.193 15.005 5.758 1.00 80.81 81 ALA A C 1
ATOM 581 O O . ALA A 1 81 ? -17.163 14.337 5.773 1.00 80.81 81 ALA A O 1
ATOM 582 N N . GLU A 1 82 ? -18.617 15.686 6.823 1.00 87.44 82 GLU A N 1
ATOM 583 C CA . GLU A 1 82 ? -17.883 15.782 8.091 1.00 87.44 82 GLU A CA 1
ATOM 584 C C . GLU A 1 82 ? -17.956 14.481 8.895 1.00 87.44 82 GLU A C 1
ATOM 586 O O . GLU A 1 82 ? -18.903 13.710 8.749 1.00 87.44 82 GLU A O 1
ATOM 591 N N . LEU A 1 83 ? -16.950 14.210 9.727 1.00 88.50 83 LEU A N 1
ATOM 592 C CA . LEU A 1 83 ? -16.911 13.023 10.583 1.00 88.50 83 LEU A CA 1
ATOM 593 C C . LEU A 1 83 ? -17.766 13.250 11.841 1.00 88.50 83 LEU A C 1
ATOM 595 O O . LEU A 1 83 ? -17.731 14.322 12.438 1.00 88.50 83 LEU A O 1
ATOM 599 N N . ALA A 1 84 ? -18.520 12.237 12.263 1.00 89.00 84 ALA A N 1
ATOM 600 C CA . ALA A 1 84 ? -19.259 12.279 13.519 1.00 89.00 84 ALA A CA 1
ATOM 601 C C . ALA A 1 84 ? -18.303 12.093 14.707 1.00 89.00 84 ALA A C 1
ATOM 603 O O . ALA A 1 84 ? -17.513 11.151 14.716 1.00 89.00 84 ALA A O 1
ATOM 604 N N . THR A 1 85 ? -18.418 12.952 15.719 1.00 88.69 85 THR A N 1
ATOM 605 C CA . THR A 1 85 ? -17.595 12.913 16.942 1.00 88.69 85 THR A CA 1
ATOM 606 C C . THR A 1 85 ? -18.377 12.442 18.172 1.00 88.69 85 THR A C 1
ATOM 608 O O . THR A 1 85 ? -17.795 11.932 19.128 1.00 88.69 85 THR A O 1
ATOM 611 N N . GLU A 1 86 ? -19.704 12.579 18.151 1.00 88.81 86 GLU A N 1
ATOM 612 C CA . GLU A 1 86 ? -20.566 12.239 19.283 1.00 88.81 86 GLU A CA 1
ATOM 613 C C . GLU A 1 86 ? -20.648 10.723 19.536 1.00 88.81 86 GLU A C 1
ATOM 615 O O . GLU A 1 86 ? -20.721 9.941 18.578 1.00 88.81 86 GLU A O 1
ATOM 620 N N . PRO A 1 87 ? -20.727 10.285 20.811 1.00 89.81 87 PRO A N 1
ATOM 621 C CA . PRO A 1 87 ? -20.941 8.884 21.140 1.00 89.81 87 PRO A CA 1
ATOM 622 C C . PRO A 1 87 ? -22.215 8.333 20.497 1.00 89.81 87 PRO A C 1
ATOM 624 O O . PRO A 1 87 ? -23.237 9.022 20.406 1.00 89.81 87 PRO A O 1
ATOM 627 N N . TYR A 1 88 ? -22.192 7.068 20.079 1.00 91.44 88 TYR A N 1
ATOM 628 C CA . TYR A 1 88 ? -23.354 6.436 19.453 1.00 91.44 88 TYR A CA 1
ATOM 629 C C . TYR A 1 88 ? -23.500 4.955 19.793 1.00 91.44 88 TYR A C 1
ATOM 631 O O . TYR A 1 88 ? -22.704 4.350 20.510 1.00 91.44 88 TYR A O 1
ATOM 639 N N . GLY A 1 89 ? -24.554 4.376 19.223 1.00 90.50 89 GLY A N 1
ATOM 640 C CA . GLY A 1 89 ? -24.876 2.965 19.325 1.00 90.50 89 GLY A CA 1
ATOM 641 C C . GLY A 1 89 ? -25.872 2.716 20.439 1.00 90.50 89 GLY A C 1
ATOM 642 O O . GLY A 1 89 ? -26.432 3.642 21.025 1.00 90.50 89 GLY A O 1
ATOM 643 N N . LEU A 1 90 ? -26.123 1.443 20.689 1.00 91.25 90 LEU A N 1
ATOM 644 C CA . LEU A 1 90 ? -26.956 0.989 21.789 1.00 91.25 90 LEU A CA 1
ATOM 645 C C . LEU A 1 90 ? -26.156 -0.064 22.539 1.00 91.25 90 LEU A C 1
ATOM 647 O O . LEU A 1 90 ? -25.666 -1.006 21.924 1.00 91.25 90 LEU A O 1
ATOM 651 N N . ASP A 1 91 ? -26.012 0.065 23.849 1.00 91.38 91 ASP A N 1
ATOM 652 C CA . ASP A 1 91 ? -25.433 -1.029 24.618 1.00 91.38 91 ASP A CA 1
ATOM 653 C C . ASP A 1 91 ? -26.433 -2.203 24.642 1.00 91.38 91 ASP A C 1
ATOM 655 O O . ASP A 1 91 ? -27.563 -2.074 25.130 1.00 91.38 91 ASP A O 1
ATOM 659 N N . ALA A 1 92 ? -26.040 -3.341 24.053 1.00 91.25 92 ALA A N 1
ATOM 660 C CA . ALA A 1 92 ? -26.918 -4.494 23.888 1.00 91.25 92 ALA A CA 1
ATOM 661 C C . ALA A 1 92 ? -27.363 -5.063 25.244 1.00 91.25 92 ALA A C 1
ATOM 663 O O . ALA A 1 92 ? -28.485 -5.557 25.352 1.00 91.25 92 ALA A O 1
ATOM 664 N N . VAL A 1 93 ? -26.555 -4.905 26.300 1.00 91.56 93 VAL A N 1
ATOM 665 C CA . VAL A 1 93 ? -26.864 -5.410 27.648 1.00 91.56 93 VAL A CA 1
ATOM 666 C C . VAL A 1 93 ? -28.156 -4.819 28.218 1.00 91.56 93 VAL A C 1
ATOM 668 O O . VAL A 1 93 ? -28.865 -5.495 28.961 1.00 91.56 93 VAL A O 1
ATOM 671 N N . PHE A 1 94 ? -28.529 -3.601 27.820 1.00 90.50 94 PHE A N 1
ATOM 672 C CA . PHE A 1 94 ? -29.763 -2.950 28.280 1.00 90.50 94 PHE A CA 1
ATOM 673 C C . PHE A 1 94 ? -30.938 -3.105 27.309 1.00 90.50 94 PHE A C 1
ATOM 675 O O . PHE A 1 94 ? -32.052 -2.668 27.599 1.00 90.50 94 PHE A O 1
ATOM 682 N N . ASN A 1 95 ? -30.725 -3.738 26.155 1.00 88.06 95 ASN A N 1
ATOM 683 C CA . ASN A 1 95 ? -31.761 -3.933 25.153 1.00 88.06 95 ASN A CA 1
ATOM 684 C C . ASN A 1 95 ? -32.356 -5.343 25.243 1.00 88.06 95 ASN A C 1
ATOM 686 O O . ASN A 1 95 ? -31.719 -6.314 24.841 1.00 88.06 95 ASN A O 1
ATOM 690 N N . MET A 1 96 ? -33.624 -5.423 25.666 1.00 87.94 96 MET A N 1
ATOM 691 C CA . MET A 1 96 ? -34.409 -6.662 25.818 1.00 87.94 96 MET A CA 1
ATOM 692 C C . MET A 1 96 ? -34.458 -7.553 24.569 1.00 87.94 96 MET A C 1
ATOM 694 O O . MET A 1 96 ? -34.782 -8.731 24.665 1.00 87.94 96 MET A O 1
ATOM 698 N N . ARG A 1 97 ? -34.176 -7.003 23.383 1.00 88.56 97 ARG A N 1
ATOM 699 C CA . ARG A 1 97 ? -34.206 -7.748 22.116 1.00 88.56 97 ARG A CA 1
ATOM 700 C C . ARG A 1 97 ? -32.898 -8.465 21.789 1.00 88.56 97 ARG A C 1
ATOM 702 O O . ARG A 1 97 ? -32.826 -9.115 20.750 1.00 88.56 97 ARG A O 1
ATOM 709 N N . THR A 1 98 ? -31.861 -8.304 22.604 1.00 90.88 98 THR A N 1
ATOM 710 C CA . THR A 1 98 ? -30.535 -8.858 22.319 1.00 90.88 98 THR A CA 1
ATOM 711 C C . THR A 1 98 ? -30.232 -10.041 23.239 1.00 90.88 98 THR A C 1
ATOM 713 O O . THR A 1 98 ? -30.710 -10.080 24.374 1.00 90.88 98 THR A O 1
ATOM 716 N N . PRO A 1 99 ? -29.400 -10.997 22.796 1.00 91.94 99 PRO A N 1
ATOM 717 C CA . PRO A 1 99 ? -29.011 -12.143 23.620 1.00 91.94 99 PRO A CA 1
ATOM 718 C C . PRO A 1 99 ? -28.103 -11.765 24.802 1.00 91.94 99 PRO A C 1
ATOM 720 O O . PRO A 1 99 ? -27.840 -12.602 25.659 1.00 91.94 99 PRO A O 1
ATOM 723 N N . LEU A 1 100 ? -27.604 -10.524 24.851 1.00 90.50 100 LEU A N 1
ATOM 724 C CA . LEU A 1 100 ? -26.756 -10.017 25.933 1.00 90.50 100 LEU A CA 1
ATOM 725 C C . LEU A 1 100 ? -27.553 -9.306 27.031 1.00 90.50 100 LEU A C 1
ATOM 727 O O . LEU A 1 100 ? -26.945 -8.833 27.990 1.00 90.50 100 LEU A O 1
ATOM 731 N N . TYR A 1 101 ? -28.881 -9.220 26.898 1.00 92.00 101 TYR A N 1
ATOM 732 C CA . TYR A 1 101 ? -29.727 -8.492 27.832 1.00 92.00 101 TYR A CA 1
ATOM 733 C C . TYR A 1 101 ? -29.581 -9.000 29.270 1.00 92.00 101 TYR A C 1
ATOM 735 O O . TYR A 1 101 ? -29.723 -10.196 29.533 1.00 92.00 101 TYR A O 1
ATOM 743 N N . ARG A 1 102 ? -29.343 -8.081 30.210 1.00 89.94 102 ARG A N 1
ATOM 744 C CA . ARG A 1 102 ? -29.303 -8.372 31.647 1.00 89.94 102 ARG A CA 1
ATOM 745 C C . ARG A 1 102 ? -30.194 -7.386 32.406 1.00 89.94 102 ARG A C 1
ATOM 747 O O . ARG A 1 102 ? -29.816 -6.223 32.535 1.00 89.94 102 ARG A O 1
ATOM 754 N N . PRO A 1 103 ? -31.344 -7.826 32.948 1.00 86.38 103 PRO A N 1
ATOM 755 C CA . PRO A 1 103 ? -32.270 -6.934 33.652 1.00 86.38 103 PRO A CA 1
ATOM 756 C C . PRO A 1 103 ? -31.729 -6.440 35.001 1.00 86.38 103 PRO A C 1
ATOM 758 O O . PRO A 1 103 ? -32.176 -5.415 35.506 1.00 86.38 103 PRO A O 1
ATOM 761 N N . GLU A 1 104 ? -30.773 -7.161 35.588 1.00 89.25 104 GLU A N 1
ATOM 762 C CA . GLU A 1 104 ? -30.193 -6.857 36.903 1.00 89.25 104 GLU A CA 1
ATOM 763 C C . GLU A 1 104 ? -29.217 -5.672 36.868 1.00 89.25 104 GLU A C 1
ATOM 765 O O . GLU A 1 104 ? -28.945 -5.052 37.896 1.00 89.25 104 GLU A O 1
ATOM 770 N N . VAL A 1 105 ? -28.686 -5.342 35.687 1.00 88.38 105 VAL A N 1
ATOM 771 C CA . VAL A 1 105 ? -27.669 -4.305 35.528 1.00 88.38 105 VAL A CA 1
ATOM 772 C C . VAL A 1 105 ? -28.344 -2.952 35.316 1.00 88.38 105 VAL A C 1
ATOM 774 O O . VAL A 1 105 ? -29.173 -2.790 34.421 1.00 88.38 105 VAL A O 1
ATOM 777 N N . ARG A 1 106 ? -27.981 -1.954 36.129 1.00 87.69 106 ARG A N 1
ATOM 778 C CA . ARG A 1 106 ? -28.499 -0.583 36.009 1.00 87.69 106 ARG A CA 1
ATOM 779 C C . ARG A 1 106 ? -27.622 0.248 35.075 1.00 87.69 106 ARG A C 1
ATOM 781 O O . ARG A 1 106 ? -26.406 0.132 35.097 1.00 87.69 106 ARG A O 1
ATOM 788 N N . VAL A 1 107 ? -28.232 1.114 34.269 1.00 87.06 107 VAL A N 1
ATOM 789 C CA . VAL A 1 107 ? -27.504 1.964 33.302 1.00 87.06 107 VAL A CA 1
ATOM 790 C C . VAL A 1 107 ? -26.685 3.047 34.009 1.00 87.06 107 VAL A C 1
ATOM 792 O O . VAL A 1 107 ? -25.562 3.334 33.607 1.00 87.06 107 VAL A O 1
ATOM 795 N N . GLU A 1 108 ? -27.228 3.591 35.098 1.00 86.12 108 GLU A N 1
ATOM 796 C CA . GLU A 1 108 ? -26.657 4.686 35.899 1.00 86.12 108 GLU A CA 1
ATOM 797 C C . GLU A 1 108 ? -25.269 4.361 36.473 1.00 86.12 108 GLU A C 1
ATOM 799 O O . GLU A 1 108 ? -24.478 5.265 36.737 1.00 86.12 108 GLU A O 1
ATOM 804 N N . SER A 1 109 ? -24.940 3.075 36.646 1.00 84.38 109 SER A N 1
ATOM 805 C CA . SER A 1 109 ? -23.621 2.656 37.131 1.00 84.38 109 SER A CA 1
ATOM 806 C C . SER A 1 109 ? -22.539 2.652 36.048 1.00 84.38 109 SER A C 1
ATOM 808 O O . SER A 1 109 ? -21.361 2.600 36.391 1.00 84.38 109 SER A O 1
ATOM 810 N N . TYR A 1 110 ? -22.908 2.715 34.764 1.00 85.88 110 TYR A N 1
ATOM 811 C CA . TYR A 1 110 ? -21.975 2.589 33.632 1.00 85.88 110 TYR A CA 1
ATOM 812 C C . TYR A 1 110 ? -21.962 3.790 32.681 1.00 85.88 110 TYR A C 1
ATOM 814 O O . TYR A 1 110 ? -21.002 3.933 31.924 1.00 85.88 110 TYR A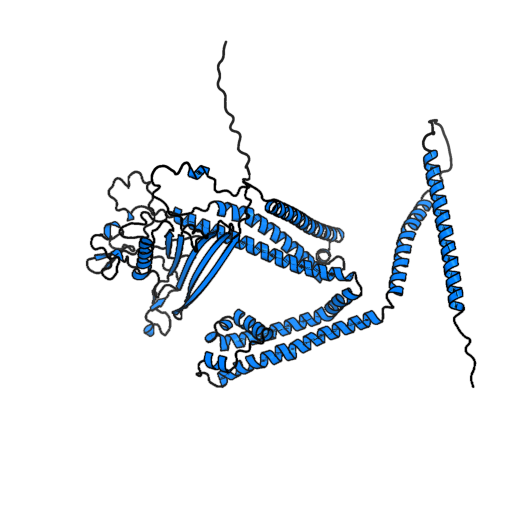 O 1
ATOM 822 N N . TYR A 1 111 ? -23.003 4.624 32.705 1.00 88.00 111 TYR A N 1
ATOM 823 C CA . TYR A 1 111 ? -23.163 5.771 31.812 1.00 88.00 111 TYR A CA 1
ATOM 824 C C . TYR A 1 111 ? -23.708 6.984 32.553 1.00 88.00 111 TYR A C 1
ATOM 826 O O . TYR A 1 111 ? -24.515 6.841 33.477 1.00 88.00 111 TYR A O 1
ATOM 834 N N . ASN A 1 112 ? -23.354 8.177 32.073 1.00 87.75 112 ASN A N 1
ATOM 835 C CA . ASN A 1 112 ? -23.960 9.400 32.563 1.00 87.75 112 ASN A CA 1
ATOM 836 C C . ASN A 1 112 ? -25.419 9.545 32.090 1.00 87.75 112 ASN A C 1
ATOM 838 O O . ASN A 1 112 ? -25.675 9.788 30.907 1.00 87.75 112 ASN A O 1
ATOM 842 N N . THR A 1 113 ? -26.371 9.446 33.021 1.00 86.38 113 THR A N 1
ATOM 843 C CA . THR A 1 113 ? -27.818 9.589 32.780 1.00 86.38 113 THR A CA 1
ATOM 844 C C . THR A 1 113 ? -28.371 10.978 33.122 1.00 86.38 113 THR A C 1
ATOM 846 O O . THR A 1 113 ? -29.591 11.143 33.165 1.00 86.38 113 THR A O 1
ATOM 849 N N . THR A 1 114 ? -27.523 11.980 33.388 1.00 86.25 114 THR A N 1
ATOM 850 C CA . THR A 1 114 ? -27.990 13.361 33.594 1.00 86.25 114 THR A CA 1
ATOM 851 C C . THR A 1 114 ? -28.653 13.911 32.330 1.00 86.25 114 THR A C 1
ATOM 853 O O . THR A 1 114 ? -28.244 13.598 31.210 1.00 86.25 114 THR A O 1
ATOM 856 N N . GLU A 1 115 ? -29.666 14.761 32.497 1.00 80.06 115 GLU A N 1
ATOM 857 C CA . GLU A 1 115 ? -30.366 15.392 31.376 1.00 80.06 115 GLU A CA 1
ATOM 858 C C . GLU A 1 115 ? -29.390 16.197 30.498 1.00 80.06 115 GLU A C 1
ATOM 860 O O . GLU A 1 115 ? -28.559 16.947 31.004 1.00 80.06 115 GLU A O 1
ATOM 865 N N . GLY A 1 116 ? -29.447 15.993 29.177 1.00 78.75 116 GLY A N 1
ATOM 866 C CA . GLY A 1 116 ? -28.515 16.601 28.217 1.00 78.75 116 GLY A CA 1
ATOM 867 C C . GLY A 1 116 ? -27.211 15.825 27.970 1.00 78.75 116 GLY A C 1
ATOM 868 O O . GLY A 1 116 ? -26.436 16.227 27.107 1.00 78.75 116 GLY A O 1
ATOM 869 N N . SER A 1 117 ? -26.970 14.704 28.663 1.00 83.38 117 SER A N 1
ATOM 870 C CA . SER A 1 117 ? -25.826 13.822 28.386 1.00 83.38 117 SER A CA 1
ATOM 871 C C . SER A 1 117 ? -25.930 13.172 27.000 1.00 83.38 117 SER A C 1
ATOM 873 O O . SER A 1 117 ? -26.981 12.656 26.614 1.00 83.38 117 SER A O 1
ATOM 875 N N . THR A 1 118 ? -24.821 13.142 26.257 1.00 83.31 118 THR A N 1
ATOM 876 C CA . THR A 1 118 ? -24.713 12.432 24.970 1.00 83.31 118 THR A CA 1
ATOM 877 C C . THR A 1 118 ? -24.359 10.951 25.133 1.00 83.31 118 THR A C 1
ATOM 879 O O . THR A 1 118 ? -24.419 10.205 24.156 1.00 83.31 118 THR A O 1
ATOM 882 N N . GLU A 1 119 ? -24.027 10.499 26.349 1.00 83.31 119 GLU A N 1
ATOM 883 C CA . GLU A 1 119 ? -23.623 9.114 26.638 1.00 83.31 119 GLU A CA 1
ATOM 884 C C . GLU A 1 119 ? -24.803 8.164 26.847 1.00 83.31 119 GLU A C 1
ATOM 886 O O . GLU A 1 119 ? -24.673 6.960 26.628 1.00 83.31 119 GLU A O 1
ATOM 891 N N . ALA A 1 120 ? -25.966 8.677 27.251 1.00 85.25 120 ALA A N 1
ATOM 892 C CA . ALA A 1 120 ? -27.167 7.878 27.443 1.00 85.25 120 ALA A CA 1
ATOM 893 C C . ALA A 1 120 ? -28.390 8.589 26.868 1.00 85.25 120 ALA A C 1
ATOM 895 O O . ALA A 1 120 ? -28.619 9.771 27.102 1.00 85.25 120 ALA A O 1
ATOM 896 N N . VAL A 1 121 ? -29.217 7.849 26.132 1.00 84.62 121 VAL A N 1
ATOM 897 C CA . VAL A 1 121 ? -30.469 8.371 25.573 1.00 84.62 121 VAL A CA 1
ATOM 898 C C . VAL A 1 121 ? -31.635 7.839 26.383 1.00 84.62 121 VAL A C 1
ATOM 900 O O . VAL A 1 121 ? -31.753 6.631 26.601 1.00 84.62 121 VAL A O 1
ATOM 903 N N . ARG A 1 122 ? -32.541 8.729 26.787 1.00 81.38 122 ARG A N 1
ATOM 904 C CA . ARG A 1 122 ? -33.801 8.338 27.417 1.00 81.38 122 ARG A CA 1
ATOM 905 C C . ARG A 1 122 ? -34.768 7.802 26.360 1.00 81.38 122 ARG A C 1
ATOM 907 O O . ARG A 1 122 ? -35.129 8.513 25.424 1.00 81.38 122 ARG A O 1
ATOM 914 N N . ARG A 1 123 ? -35.215 6.554 26.510 1.00 77.38 123 ARG A N 1
ATOM 915 C CA . ARG A 1 123 ? -36.217 5.923 25.641 1.00 77.38 123 ARG A CA 1
ATOM 916 C C . ARG A 1 123 ? -37.381 5.426 26.495 1.00 77.38 123 ARG A C 1
ATOM 918 O O . ARG A 1 123 ? -37.357 4.322 27.028 1.00 77.38 123 ARG A O 1
ATOM 925 N N . GLY A 1 124 ? -38.405 6.267 26.638 1.00 77.25 124 GLY A N 1
ATOM 926 C CA . GLY A 1 124 ? -39.511 6.020 27.567 1.00 77.25 124 GLY A CA 1
ATOM 927 C C . GLY A 1 124 ? -39.084 6.238 29.024 1.00 77.25 124 GLY A C 1
ATOM 928 O O . GLY A 1 124 ? -38.570 7.304 29.370 1.00 77.25 124 GLY A O 1
ATOM 929 N N . SER A 1 125 ? -39.301 5.236 29.879 1.00 71.06 125 SER A N 1
ATOM 930 C CA . SER A 1 125 ? -38.939 5.266 31.306 1.00 71.06 125 SER A CA 1
ATOM 931 C C . SER A 1 125 ? -37.501 4.828 31.604 1.00 71.06 125 SER A C 1
ATOM 933 O O . SER A 1 125 ? -37.078 4.926 32.750 1.00 71.06 125 SER A O 1
ATOM 935 N N . SER A 1 126 ? -36.753 4.345 30.607 1.00 78.75 126 SER A N 1
ATOM 936 C CA . SER A 1 126 ? -35.411 3.782 30.795 1.00 78.75 126 SER A CA 1
ATOM 937 C C . SER A 1 126 ? -34.369 4.504 29.942 1.00 78.75 126 SER A C 1
ATOM 939 O O . SER A 1 126 ? -34.665 4.992 28.847 1.00 78.75 126 SER A O 1
ATOM 941 N N . TYR A 1 127 ? -33.139 4.564 30.445 1.00 83.12 127 TYR A N 1
ATOM 942 C CA . TYR A 1 127 ? -31.978 5.029 29.691 1.00 83.12 127 TYR A CA 1
ATOM 943 C C . TYR A 1 127 ? -31.372 3.884 28.876 1.00 83.12 127 TYR A C 1
ATOM 945 O O . TYR A 1 127 ? -31.493 2.719 29.246 1.00 83.12 127 TYR A O 1
ATOM 953 N N . ILE A 1 128 ? -30.724 4.212 27.761 1.00 84.62 128 ILE A N 1
ATOM 954 C CA . ILE A 1 128 ? -29.900 3.281 26.988 1.00 84.62 128 ILE A CA 1
ATOM 955 C C . ILE A 1 128 ? -28.544 3.944 26.759 1.00 84.62 128 ILE A C 1
ATOM 957 O O . ILE A 1 128 ? -28.486 5.036 26.191 1.00 84.62 128 ILE A O 1
ATOM 961 N N . GLY A 1 129 ? -27.474 3.288 27.210 1.00 87.19 129 GLY A N 1
ATOM 962 C CA . GLY A 1 129 ? -26.103 3.762 27.037 1.00 87.19 129 GLY A CA 1
ATOM 963 C C . GLY A 1 129 ? -25.615 3.669 25.589 1.00 87.19 129 GLY A C 1
ATOM 964 O O . GLY A 1 129 ? -26.043 2.793 24.830 1.00 87.19 129 GLY A O 1
ATOM 965 N N . ARG A 1 130 ? -24.710 4.574 25.216 1.00 90.88 130 ARG A N 1
ATOM 966 C CA . ARG A 1 130 ? -24.010 4.635 23.929 1.00 90.88 130 ARG A CA 1
ATOM 967 C C . ARG A 1 130 ? -22.553 4.208 24.143 1.00 90.88 130 ARG A C 1
ATOM 969 O O . ARG A 1 130 ? -21.761 5.008 24.624 1.00 90.88 130 ARG A O 1
ATOM 976 N N . PRO A 1 131 ? -22.190 2.955 23.821 1.00 89.12 131 PRO A N 1
ATOM 977 C CA . PRO A 1 131 ? -20.888 2.390 24.181 1.00 89.12 131 PRO A CA 1
ATOM 978 C C . PRO A 1 131 ? -19.731 2.858 23.288 1.00 89.12 131 PRO A C 1
ATOM 980 O O . PRO A 1 131 ? -18.572 2.631 23.631 1.00 89.12 131 PRO A O 1
ATOM 983 N N . PHE A 1 132 ? -20.008 3.447 22.120 1.00 91.69 132 PHE A N 1
ATOM 984 C CA . PHE A 1 132 ? -18.973 3.775 21.141 1.00 91.69 132 PHE A CA 1
ATOM 985 C C . PHE A 1 132 ? -18.580 5.239 21.238 1.00 91.69 132 PHE A C 1
ATOM 987 O O . PHE A 1 132 ? -19.348 6.119 20.855 1.00 91.69 132 PHE A O 1
ATOM 994 N N . HIS A 1 133 ? -17.359 5.473 21.706 1.00 88.81 133 HIS A N 1
ATOM 995 C CA . HIS A 1 133 ? -16.755 6.795 21.810 1.00 88.81 133 HIS A CA 1
ATOM 996 C C . HIS A 1 133 ? -15.691 6.969 20.729 1.00 88.81 133 HIS A C 1
ATOM 998 O O . HIS A 1 133 ? -14.993 6.014 20.373 1.00 88.81 133 HIS A O 1
ATOM 1004 N N . MET A 1 134 ? -15.580 8.184 20.193 1.00 88.38 134 MET A N 1
ATOM 1005 C CA . MET A 1 134 ? -14.504 8.514 19.269 1.00 88.38 134 MET A CA 1
ATOM 1006 C C . MET A 1 134 ? -13.178 8.450 20.022 1.00 88.38 134 MET A C 1
ATOM 1008 O O . MET A 1 134 ? -13.067 8.956 21.141 1.00 88.38 134 MET A O 1
ATOM 1012 N N . ARG A 1 135 ? -12.185 7.797 19.422 1.00 86.12 135 ARG A N 1
ATOM 1013 C CA . ARG A 1 135 ? -10.839 7.734 19.981 1.00 86.12 135 ARG A CA 1
ATOM 1014 C C . ARG A 1 135 ? -9.825 7.837 18.864 1.00 86.12 135 ARG A C 1
ATOM 1016 O O . ARG A 1 135 ? -9.850 7.045 17.919 1.00 86.12 135 ARG A O 1
ATOM 1023 N N . GLU A 1 136 ? -8.941 8.807 19.007 1.00 81.38 136 GLU A N 1
ATOM 1024 C CA . GLU A 1 136 ? -7.848 9.020 18.077 1.00 81.38 136 GLU A CA 1
ATOM 1025 C C . GLU A 1 136 ? -6.742 8.001 18.347 1.00 81.38 136 GLU A C 1
ATOM 1027 O O . GLU A 1 136 ? -6.360 7.744 19.488 1.00 81.38 136 GLU A O 1
ATOM 1032 N N . VAL A 1 137 ? -6.268 7.389 17.271 1.00 83.75 137 VAL A N 1
ATOM 1033 C CA . VAL A 1 137 ? -5.126 6.478 17.240 1.00 83.75 137 VAL A CA 1
ATOM 1034 C C . VAL A 1 137 ? -4.222 6.966 16.120 1.00 83.75 137 VAL A C 1
ATOM 1036 O O . VAL A 1 137 ? -4.721 7.336 15.060 1.00 83.75 137 VAL A O 1
ATOM 1039 N N . SER A 1 138 ? -2.909 6.995 16.337 1.00 75.50 138 SER A N 1
ATOM 1040 C CA . SER A 1 138 ? -1.978 7.633 15.394 1.00 75.50 138 SER A CA 1
ATOM 1041 C C . SER A 1 138 ? -1.956 6.967 14.011 1.00 75.50 138 SER A C 1
ATOM 1043 O O . SER A 1 138 ? -1.776 7.636 12.997 1.00 75.50 138 SER A O 1
ATOM 1045 N N . PHE A 1 139 ? -2.189 5.652 13.963 1.00 72.75 139 PHE A N 1
ATOM 1046 C CA . PHE A 1 139 ? -2.061 4.844 12.749 1.00 72.75 139 PHE A CA 1
ATOM 1047 C C . PHE A 1 139 ? -3.382 4.531 12.021 1.00 72.75 139 PHE A C 1
ATOM 1049 O O . PHE A 1 139 ? -3.364 4.037 10.893 1.00 72.75 139 PHE A O 1
ATOM 1056 N N . ALA A 1 140 ? -4.539 4.793 12.635 1.00 77.81 140 ALA A N 1
ATOM 1057 C CA . ALA A 1 140 ? -5.838 4.568 11.996 1.00 77.81 140 ALA A CA 1
ATOM 1058 C C . ALA A 1 140 ? -6.527 5.909 11.719 1.00 77.81 140 ALA A C 1
ATOM 1060 O O . ALA A 1 140 ? -6.295 6.888 12.429 1.00 77.81 140 ALA A O 1
ATOM 1061 N N . PRO A 1 141 ? -7.379 5.991 10.687 1.00 79.81 141 PRO A N 1
ATOM 1062 C CA . PRO A 1 141 ? -8.040 7.243 10.379 1.00 79.81 141 PRO A CA 1
ATOM 1063 C C . PRO A 1 141 ? -8.997 7.613 11.521 1.00 79.81 141 PRO A C 1
ATOM 1065 O O . PRO A 1 141 ? -9.599 6.734 12.141 1.00 79.81 141 PRO A O 1
ATOM 1068 N N . ALA A 1 142 ? -9.145 8.912 11.792 1.00 85.69 142 ALA A N 1
ATOM 1069 C CA . ALA A 1 142 ? -9.985 9.399 12.883 1.00 85.69 142 ALA A CA 1
ATOM 1070 C C . ALA A 1 142 ? -11.389 8.771 12.818 1.00 85.69 142 ALA A C 1
ATOM 1072 O O . ALA A 1 142 ? -12.024 8.737 11.755 1.00 85.69 142 ALA A O 1
ATOM 1073 N N . GLY A 1 143 ? -11.850 8.235 13.949 1.00 89.56 143 GLY A N 1
ATOM 1074 C CA . GLY A 1 143 ? -13.092 7.481 14.018 1.00 89.56 143 GLY A CA 1
ATOM 1075 C C . GLY A 1 143 ? -13.328 6.821 15.372 1.00 89.56 143 GLY A C 1
ATOM 1076 O O . GLY A 1 143 ? -12.700 7.133 16.385 1.00 89.56 143 GLY A O 1
ATOM 1077 N N . PHE A 1 144 ? -14.280 5.899 15.384 1.00 92.38 144 PHE A N 1
ATOM 1078 C CA . PHE A 1 144 ? -14.673 5.157 16.571 1.00 92.38 144 PHE A CA 1
ATOM 1079 C C . PHE A 1 144 ? -13.896 3.858 16.620 1.00 92.38 144 PHE A C 1
ATOM 1081 O O . PHE A 1 144 ? -14.087 2.987 15.770 1.00 92.38 144 PHE A O 1
ATOM 1088 N N . THR A 1 145 ? -13.014 3.755 17.606 1.00 92.00 145 THR A N 1
ATOM 1089 C CA . THR A 1 145 ? -12.026 2.685 17.685 1.00 92.00 145 THR A CA 1
ATOM 1090 C C . THR A 1 145 ? -12.338 1.755 18.849 1.00 92.00 145 THR A C 1
ATOM 1092 O O . THR A 1 145 ? -12.536 2.192 19.983 1.00 92.00 145 THR A O 1
ATOM 1095 N N . VAL A 1 146 ? -12.372 0.459 18.556 1.00 91.56 146 VAL A N 1
ATOM 1096 C CA . VAL A 1 146 ? -12.585 -0.626 19.512 1.00 91.56 146 VAL A CA 1
ATOM 1097 C C . VAL A 1 146 ? -11.433 -1.618 19.385 1.00 91.56 146 VAL A C 1
ATOM 1099 O O . VAL A 1 146 ? -11.057 -1.999 18.282 1.00 91.56 146 VAL A O 1
ATOM 1102 N N . MET A 1 147 ? -10.877 -2.050 20.511 1.00 89.56 147 MET A N 1
ATOM 1103 C CA . MET A 1 147 ? -9.781 -3.011 20.582 1.00 89.56 147 MET A CA 1
ATOM 1104 C C . MET A 1 147 ? -10.312 -4.332 21.136 1.00 89.56 147 MET A C 1
ATOM 1106 O O . MET A 1 147 ? -10.873 -4.371 22.218 1.00 89.56 147 MET A O 1
ATOM 1110 N N . LEU A 1 148 ? -10.132 -5.441 20.434 1.00 89.25 148 LEU A N 1
ATOM 1111 C CA . LEU A 1 148 ? -10.432 -6.774 20.954 1.00 89.25 148 LEU A CA 1
ATOM 1112 C C . LEU A 1 148 ? -9.119 -7.404 21.420 1.00 89.25 148 LEU A C 1
ATOM 1114 O O . LEU A 1 148 ? -8.350 -7.908 20.602 1.00 89.25 148 LEU A O 1
ATOM 1118 N N . ASP A 1 149 ? -8.848 -7.348 22.724 1.00 84.19 149 ASP A N 1
ATOM 1119 C CA . ASP A 1 149 ? -7.603 -7.870 23.299 1.00 84.19 149 ASP A CA 1
ATOM 1120 C C . ASP A 1 149 ? -7.511 -9.404 23.163 1.00 84.19 149 ASP A C 1
ATOM 1122 O O . ASP A 1 149 ? -8.475 -10.151 23.358 1.00 84.19 149 ASP A O 1
ATOM 1126 N N . THR A 1 150 ? -6.305 -9.886 22.866 1.00 83.38 150 THR A N 1
ATOM 1127 C CA . THR A 1 150 ? -5.928 -11.306 22.908 1.00 83.38 150 THR A CA 1
ATOM 1128 C C . THR A 1 150 ? -6.132 -11.982 24.270 1.00 83.38 150 THR A C 1
ATOM 1130 O O . THR A 1 150 ? -6.304 -13.208 24.314 1.00 83.38 150 THR A O 1
ATOM 1133 N N . ALA A 1 151 ? -6.135 -11.219 25.368 1.00 80.31 151 ALA A N 1
ATOM 1134 C CA . ALA A 1 151 ? -6.344 -11.729 26.725 1.00 80.31 151 ALA A CA 1
ATOM 1135 C C . ALA A 1 151 ? -7.770 -12.268 26.962 1.00 80.31 151 ALA A C 1
ATOM 1137 O O . ALA A 1 151 ? -8.008 -13.041 27.895 1.00 80.31 151 ALA A O 1
ATOM 1138 N N . VAL A 1 152 ? -8.727 -11.905 26.107 1.00 83.62 152 VAL A N 1
ATOM 1139 C CA . VAL A 1 152 ? -10.136 -12.276 26.252 1.00 83.62 152 VAL A CA 1
ATOM 1140 C C . VAL A 1 152 ? -10.364 -13.762 25.904 1.00 83.62 152 VAL A C 1
ATOM 1142 O O . VAL A 1 152 ? -9.724 -14.343 25.019 1.00 83.62 152 VAL A O 1
ATOM 1145 N N . THR A 1 153 ? -11.269 -14.438 26.622 1.00 85.94 153 THR A N 1
ATOM 1146 C CA . THR A 1 153 ? -11.694 -15.814 26.288 1.00 85.94 153 THR A CA 1
ATOM 1147 C C . THR A 1 153 ? -12.561 -15.852 25.029 1.00 85.94 153 THR A C 1
ATOM 1149 O O . THR A 1 153 ? -13.245 -14.886 24.715 1.00 85.94 153 THR A O 1
ATOM 1152 N N . GLY A 1 154 ? -12.600 -16.984 24.316 1.00 84.56 154 GLY A N 1
ATOM 1153 C CA . GLY A 1 154 ? -13.418 -17.112 23.099 1.00 84.56 154 GLY A CA 1
ATOM 1154 C C . GLY A 1 154 ? -14.909 -16.817 23.327 1.00 84.56 154 GLY A C 1
ATOM 1155 O O . GLY A 1 154 ? -15.530 -16.126 22.524 1.00 84.56 154 GLY A O 1
ATOM 1156 N N . ALA A 1 155 ? -15.463 -17.255 24.464 1.00 88.88 155 ALA A N 1
ATOM 1157 C CA . ALA A 1 155 ? -16.843 -16.954 24.844 1.00 88.88 155 ALA A CA 1
ATOM 1158 C C . ALA A 1 155 ? -17.066 -15.448 25.062 1.00 88.88 155 ALA A C 1
ATOM 1160 O O . ALA A 1 155 ? -18.050 -14.886 24.584 1.00 88.88 155 ALA A O 1
ATOM 1161 N N . ARG A 1 156 ? -16.129 -14.770 25.735 1.00 88.94 156 ARG A N 1
ATOM 1162 C CA . ARG A 1 156 ? -16.216 -13.325 25.959 1.00 88.94 156 ARG A CA 1
ATOM 1163 C C . ARG A 1 156 ? -15.972 -12.525 24.677 1.00 88.94 156 ARG A C 1
ATOM 1165 O O . ARG A 1 156 ? -16.679 -11.557 24.435 1.00 88.94 156 ARG A O 1
ATOM 1172 N N . ALA A 1 157 ? -15.070 -12.968 23.805 1.00 88.50 157 ALA A N 1
ATOM 1173 C CA . ALA A 1 157 ? -14.869 -12.374 22.485 1.00 88.50 157 ALA A CA 1
ATOM 1174 C C . ALA A 1 157 ? -16.144 -12.463 21.629 1.00 88.50 157 ALA A C 1
ATOM 1176 O O . ALA A 1 157 ? -16.511 -11.493 20.971 1.00 88.50 157 ALA A O 1
ATOM 1177 N N . HIS A 1 158 ? -16.879 -13.579 21.702 1.00 91.25 158 HIS A N 1
ATOM 1178 C CA . HIS A 1 158 ? -18.185 -13.698 21.052 1.00 91.25 158 HIS A CA 1
ATOM 1179 C C . HIS A 1 158 ? -19.202 -12.685 21.601 1.00 91.25 158 HIS A C 1
ATOM 1181 O O . HIS A 1 158 ? -19.936 -12.084 20.820 1.00 91.25 158 HIS A O 1
ATOM 1187 N N . GLN A 1 159 ? -19.212 -12.426 22.915 1.00 92.06 159 GLN A N 1
ATOM 1188 C CA . GLN A 1 159 ? -20.041 -11.365 23.505 1.00 92.06 159 GLN A CA 1
ATOM 1189 C C . GLN A 1 159 ? -19.621 -9.968 23.021 1.00 92.06 159 GLN A C 1
ATOM 1191 O O . GLN A 1 159 ? -20.490 -9.175 22.675 1.00 92.06 159 GLN A O 1
ATOM 1196 N N . LEU A 1 160 ? -18.319 -9.671 22.920 1.00 91.69 160 LEU A N 1
ATOM 1197 C CA . LEU A 1 160 ? -17.823 -8.394 22.381 1.00 91.69 160 LEU A CA 1
ATOM 1198 C C . LEU A 1 160 ? -18.234 -8.192 20.914 1.00 91.69 160 LEU A C 1
ATOM 1200 O O . LEU A 1 160 ? -18.686 -7.115 20.537 1.00 91.69 160 LEU A O 1
ATOM 1204 N N . ILE A 1 161 ? -18.143 -9.232 20.084 1.00 92.88 161 ILE A N 1
ATOM 1205 C CA . ILE A 1 161 ? -18.598 -9.178 18.685 1.00 92.88 161 ILE A CA 1
ATOM 1206 C C . ILE A 1 161 ? -20.120 -9.006 18.621 1.00 92.88 161 ILE A C 1
ATOM 1208 O O . ILE A 1 161 ? -20.627 -8.197 17.849 1.00 92.88 161 ILE A O 1
ATOM 1212 N N . THR A 1 162 ? -20.857 -9.723 19.467 1.00 93.31 162 THR A N 1
ATOM 1213 C CA . THR A 1 162 ? -22.317 -9.604 19.576 1.00 93.31 162 THR A CA 1
ATOM 1214 C C . THR A 1 162 ? -22.720 -8.183 19.982 1.00 93.31 162 THR A C 1
ATOM 1216 O O . THR A 1 162 ? -23.662 -7.632 19.416 1.00 93.31 162 THR A O 1
ATOM 1219 N N . GLN A 1 163 ? -21.960 -7.548 20.879 1.00 92.75 163 GLN A N 1
ATOM 1220 C CA . GLN A 1 163 ? -22.116 -6.140 21.241 1.00 92.75 163 GLN A CA 1
ATOM 1221 C C . GLN A 1 163 ? -21.881 -5.210 20.042 1.00 92.75 163 GLN A C 1
ATOM 1223 O O . GLN A 1 163 ? -22.650 -4.275 19.845 1.00 92.75 163 GLN A O 1
ATOM 1228 N N . LEU A 1 164 ? -20.865 -5.465 19.209 1.00 93.56 164 LEU A N 1
ATOM 1229 C CA . LEU A 1 164 ? -20.617 -4.677 17.992 1.00 93.56 164 LEU A CA 1
ATOM 1230 C C . LEU A 1 164 ? -21.764 -4.803 16.976 1.00 93.56 164 LEU A C 1
ATOM 1232 O O . LEU A 1 164 ? -22.173 -3.802 16.384 1.00 93.56 164 LEU A O 1
ATOM 1236 N N . ILE A 1 165 ? -22.313 -6.011 16.807 1.00 93.62 165 ILE A N 1
ATOM 1237 C CA . ILE A 1 165 ? -23.421 -6.291 15.882 1.00 93.62 165 ILE A CA 1
ATOM 1238 C C . ILE A 1 165 ? -24.716 -5.634 16.372 1.00 93.62 165 ILE A C 1
ATOM 1240 O O . ILE A 1 165 ? -25.285 -4.791 15.680 1.00 93.62 165 ILE A O 1
ATOM 1244 N N . TYR A 1 166 ? -25.188 -5.992 17.571 1.00 93.75 166 TYR A N 1
ATOM 1245 C CA . TYR A 1 166 ? -26.467 -5.496 18.093 1.00 93.75 166 TYR A CA 1
ATOM 1246 C C . TYR A 1 166 ? -26.403 -4.045 18.564 1.00 93.75 166 TYR A C 1
ATOM 1248 O O . TYR A 1 166 ? -27.430 -3.365 18.570 1.00 93.75 166 TYR A O 1
ATOM 1256 N N . GLY A 1 167 ? -25.215 -3.555 18.920 1.00 91.25 167 GLY A N 1
ATOM 1257 C CA . GLY A 1 167 ? -25.006 -2.147 19.227 1.00 91.25 167 GLY A CA 1
ATOM 1258 C C . GLY A 1 167 ? -24.958 -1.245 18.000 1.00 91.25 167 GLY A C 1
ATOM 1259 O O . GLY A 1 167 ? -25.004 -0.023 18.149 1.00 91.25 167 GLY A O 1
ATOM 1260 N N . GLY A 1 168 ? -24.926 -1.823 16.794 1.00 92.25 168 GLY A N 1
ATOM 1261 C CA . GLY A 1 168 ? -24.960 -1.079 15.538 1.00 92.25 168 GLY A CA 1
ATOM 1262 C C . GLY A 1 168 ? -23.673 -0.303 15.276 1.00 92.25 168 GLY A C 1
ATOM 1263 O O . GLY A 1 168 ? -23.744 0.844 14.831 1.00 92.25 168 GLY A O 1
ATOM 1264 N N . PHE A 1 169 ? -22.517 -0.913 15.571 1.00 92.19 169 PHE A N 1
ATOM 1265 C CA . PHE A 1 169 ? -21.195 -0.320 15.335 1.00 92.19 169 PHE A CA 1
ATOM 1266 C C . PHE A 1 169 ? -20.984 0.042 13.856 1.00 92.19 169 PHE A C 1
ATOM 1268 O O . PHE A 1 169 ? -20.486 1.115 13.530 1.00 92.19 169 PHE A O 1
ATOM 1275 N N . MET A 1 170 ? -21.442 -0.819 12.943 1.00 90.25 170 MET A N 1
ATOM 1276 C CA . MET A 1 170 ? -21.593 -0.472 11.530 1.00 90.25 170 MET A CA 1
ATOM 1277 C C . MET A 1 170 ? -23.071 -0.291 11.204 1.00 90.25 170 MET A C 1
ATOM 1279 O O . MET A 1 170 ? -23.897 -1.147 11.521 1.00 90.25 170 MET A O 1
ATOM 1283 N N . ASN A 1 171 ? -23.412 0.829 10.575 1.00 87.94 171 ASN A N 1
ATOM 1284 C CA . ASN A 1 171 ? -24.773 1.142 10.152 1.00 87.94 171 ASN A CA 1
ATOM 1285 C C . ASN A 1 171 ? -24.769 1.871 8.799 1.00 87.94 171 ASN A C 1
ATOM 1287 O O . ASN A 1 171 ? -23.724 2.039 8.177 1.00 87.94 171 ASN A O 1
ATOM 1291 N N . SER A 1 172 ? -25.935 2.342 8.348 1.00 85.56 172 SER A N 1
ATOM 1292 C CA . SER A 1 172 ? -26.098 3.041 7.062 1.00 85.56 172 SER A CA 1
ATOM 1293 C C . SER A 1 172 ? -25.303 4.348 6.929 1.00 85.56 172 SER A C 1
ATOM 1295 O O . SER A 1 172 ? -25.235 4.913 5.843 1.00 85.56 172 SER A O 1
ATOM 1297 N N . THR A 1 173 ? -24.722 4.847 8.021 1.00 88.38 173 THR A N 1
ATOM 1298 C CA . THR A 1 173 ? -23.940 6.093 8.061 1.00 88.38 173 THR A CA 1
ATOM 1299 C C . THR A 1 173 ? -22.435 5.847 8.188 1.00 88.38 173 THR A C 1
ATOM 1301 O O . THR A 1 173 ? -21.643 6.792 8.163 1.00 88.38 173 THR A O 1
ATOM 1304 N N . SER A 1 174 ? -22.031 4.582 8.322 1.00 90.12 174 SER A N 1
ATOM 1305 C CA . SER A 1 174 ? -20.636 4.155 8.313 1.00 90.12 174 SER A CA 1
ATOM 1306 C C . SER A 1 174 ? -20.130 4.100 6.872 1.00 90.12 174 SER A C 1
ATOM 1308 O O . SER A 1 174 ? -20.741 3.445 6.031 1.00 90.12 174 SER A O 1
ATOM 1310 N N . ARG A 1 175 ? -19.013 4.774 6.579 1.00 89.50 175 ARG A N 1
ATOM 1311 C CA . ARG A 1 175 ? -18.405 4.763 5.233 1.00 89.50 175 ARG A CA 1
ATOM 1312 C C . ARG A 1 175 ? -17.199 3.854 5.129 1.00 89.50 175 ARG A C 1
ATOM 1314 O O . ARG A 1 175 ? -16.992 3.228 4.099 1.00 89.50 175 ARG A O 1
ATOM 1321 N N . ARG A 1 176 ? -16.392 3.790 6.182 1.00 91.75 176 ARG A N 1
ATOM 1322 C CA . ARG A 1 176 ? -15.148 3.027 6.174 1.00 91.75 176 ARG A CA 1
ATOM 1323 C C . ARG A 1 176 ? -14.970 2.326 7.505 1.00 91.75 176 ARG A C 1
ATOM 1325 O O . ARG A 1 176 ? -15.151 2.949 8.546 1.00 91.75 176 ARG A O 1
ATOM 1332 N N . ALA A 1 177 ? -14.617 1.050 7.479 1.00 92.00 177 ALA A N 1
ATOM 1333 C CA . ALA A 1 177 ? -14.218 0.301 8.657 1.00 92.00 177 ALA A CA 1
ATOM 1334 C C . ALA A 1 177 ? -12.871 -0.366 8.389 1.00 92.00 177 ALA A C 1
ATOM 1336 O O . ALA A 1 177 ? -12.712 -1.090 7.412 1.00 92.00 177 ALA A O 1
ATOM 1337 N N . VAL A 1 178 ? -11.895 -0.105 9.246 1.00 92.75 178 VAL A N 1
ATOM 1338 C CA . VAL A 1 178 ? -10.542 -0.641 9.141 1.00 92.75 178 VAL A CA 1
ATOM 1339 C C . VAL A 1 178 ? -10.335 -1.594 10.305 1.00 92.75 178 VAL A C 1
ATOM 1341 O O . VAL A 1 178 ? -10.506 -1.215 11.459 1.00 92.75 178 VAL A O 1
ATOM 1344 N N . THR A 1 179 ? -10.007 -2.844 10.001 1.00 92.19 179 THR A N 1
ATOM 1345 C CA . THR A 1 179 ? -9.655 -3.859 10.994 1.00 92.19 179 THR A CA 1
ATOM 1346 C C . THR A 1 179 ? -8.181 -4.190 10.861 1.00 92.19 179 THR A C 1
ATOM 1348 O O . THR A 1 179 ? -7.733 -4.543 9.777 1.00 92.19 179 THR A O 1
ATOM 1351 N N . GLN A 1 180 ? -7.429 -4.101 11.950 1.00 90.38 180 GLN A N 1
ATOM 1352 C CA . GLN A 1 180 ? -5.990 -4.333 11.961 1.00 90.38 180 GLN A CA 1
ATOM 1353 C C . GLN A 1 180 ? -5.642 -5.434 12.951 1.00 90.38 180 GLN A C 1
ATOM 1355 O O . GLN A 1 180 ? -6.110 -5.444 14.092 1.00 90.38 180 GLN A O 1
ATOM 1360 N N . VAL A 1 181 ? -4.796 -6.358 12.505 1.00 90.06 181 VAL A N 1
ATOM 1361 C CA . VAL A 1 181 ? -4.301 -7.473 13.310 1.00 90.06 181 VAL A CA 1
ATOM 1362 C C . VAL A 1 181 ? -2.794 -7.564 13.150 1.00 90.06 181 VAL A C 1
ATOM 1364 O O . VAL A 1 181 ? -2.294 -7.730 12.036 1.00 90.06 181 VAL A O 1
ATOM 1367 N N . VAL A 1 182 ? -2.070 -7.503 14.266 1.00 89.94 182 VAL A N 1
ATOM 1368 C CA . VAL A 1 182 ? -0.624 -7.735 14.286 1.00 89.94 182 VAL A CA 1
ATOM 1369 C C . VAL A 1 182 ? -0.351 -9.157 14.751 1.00 89.94 182 VAL A C 1
ATOM 1371 O O . VAL A 1 182 ? -0.835 -9.615 15.788 1.00 89.94 182 VAL A O 1
ATOM 1374 N N . THR A 1 183 ? 0.444 -9.876 13.970 1.00 91.00 183 THR A N 1
ATOM 1375 C CA . THR A 1 183 ? 0.878 -11.236 14.290 1.00 91.00 183 THR A CA 1
ATOM 1376 C C . THR A 1 183 ? 2.393 -11.340 14.233 1.00 91.00 183 THR A C 1
ATOM 1378 O O . THR A 1 183 ? 3.045 -10.629 13.475 1.00 91.00 183 THR A O 1
ATOM 1381 N N . TYR A 1 184 ? 2.958 -12.227 15.044 1.00 89.44 184 TYR A N 1
ATOM 1382 C CA . TYR A 1 184 ? 4.384 -12.511 15.091 1.00 89.44 184 TYR A CA 1
ATOM 1383 C C . TYR A 1 184 ? 4.631 -14.009 14.940 1.00 89.44 184 TYR A C 1
ATOM 1385 O O . TYR A 1 184 ? 4.127 -14.813 15.726 1.00 89.44 184 TYR A O 1
ATOM 1393 N N . ASN A 1 185 ? 5.424 -14.396 13.947 1.00 90.12 185 ASN A N 1
ATOM 1394 C CA . ASN A 1 185 ? 5.876 -15.767 13.769 1.00 90.12 185 ASN A CA 1
ATOM 1395 C C . ASN A 1 185 ? 7.271 -15.943 14.396 1.00 90.12 185 ASN A C 1
ATOM 1397 O O . ASN A 1 185 ? 8.241 -15.424 13.839 1.00 90.12 185 ASN A O 1
ATOM 1401 N N . PRO A 1 186 ? 7.410 -16.701 15.501 1.00 83.31 186 PRO A N 1
ATOM 1402 C CA . PRO A 1 186 ? 8.694 -16.901 16.164 1.00 83.31 186 PRO A CA 1
ATOM 1403 C C . PRO A 1 186 ? 9.667 -17.780 15.365 1.00 83.31 186 PRO A C 1
ATOM 1405 O O . PRO A 1 186 ? 10.871 -17.612 15.507 1.00 83.31 186 PRO A O 1
ATOM 1408 N N . HIS A 1 187 ? 9.180 -18.685 14.508 1.00 83.00 187 HIS A N 1
ATOM 1409 C CA . HIS A 1 187 ? 10.046 -19.553 13.699 1.00 83.00 187 HIS A CA 1
ATOM 1410 C C . HIS A 1 187 ? 10.730 -18.800 12.555 1.00 83.00 187 HIS A C 1
ATOM 1412 O O . HIS A 1 187 ? 11.817 -19.181 12.136 1.00 83.00 187 HIS A O 1
ATOM 1418 N N . LEU A 1 188 ? 10.088 -17.746 12.044 1.00 83.31 188 LEU A N 1
ATOM 1419 C CA . LEU A 1 188 ? 10.610 -16.921 10.950 1.00 83.31 188 LEU A CA 1
ATOM 1420 C C . LEU A 1 188 ? 11.132 -15.549 11.419 1.00 83.31 188 LEU A C 1
ATOM 1422 O O . LEU A 1 188 ? 11.608 -14.787 10.578 1.00 83.31 188 LEU A O 1
ATOM 1426 N N . ALA A 1 189 ? 10.966 -15.216 12.711 1.00 83.50 189 ALA A N 1
ATOM 1427 C CA . ALA A 1 189 ? 10.997 -13.853 13.269 1.00 83.50 189 ALA A CA 1
ATOM 1428 C C . ALA A 1 189 ? 10.403 -12.804 12.337 1.00 83.50 189 ALA A C 1
ATOM 1430 O O . ALA A 1 189 ? 11.017 -11.792 11.989 1.00 83.50 189 ALA A O 1
ATOM 1431 N N . MET A 1 190 ? 9.179 -13.075 11.916 1.00 86.56 190 MET A N 1
ATOM 1432 C CA . MET A 1 190 ? 8.459 -12.198 11.018 1.00 86.56 190 MET A CA 1
ATOM 1433 C C . MET A 1 190 ? 7.265 -11.618 11.757 1.00 86.56 190 MET A C 1
ATOM 1435 O O . MET A 1 190 ? 6.429 -12.362 12.271 1.00 86.56 190 MET A O 1
ATOM 1439 N N . PHE A 1 191 ? 7.188 -10.294 11.809 1.00 88.62 191 PHE A N 1
ATOM 1440 C CA . PHE A 1 191 ? 5.952 -9.597 12.127 1.00 88.62 191 PHE A CA 1
ATOM 1441 C C . PHE A 1 191 ? 5.109 -9.502 10.859 1.00 88.62 191 PHE A C 1
ATOM 1443 O O . PHE A 1 191 ? 5.631 -9.385 9.758 1.00 88.62 191 PHE A O 1
ATOM 1450 N N . SER A 1 192 ? 3.797 -9.571 10.994 1.00 89.88 192 SER A N 1
ATOM 1451 C CA . SER A 1 192 ? 2.877 -9.361 9.886 1.00 89.88 192 SER A CA 1
ATOM 1452 C C . SER A 1 192 ? 1.712 -8.531 10.375 1.00 89.88 192 SER A C 1
ATOM 1454 O O . SER A 1 192 ? 1.030 -8.919 11.327 1.00 89.88 192 SER A O 1
ATOM 1456 N N . ILE A 1 193 ? 1.472 -7.416 9.692 1.00 90.94 193 ILE A N 1
ATOM 1457 C CA . ILE A 1 193 ? 0.257 -6.626 9.848 1.00 90.94 193 ILE A CA 1
ATOM 1458 C C . ILE A 1 193 ? -0.720 -7.095 8.777 1.00 90.94 193 ILE A C 1
ATOM 1460 O O . ILE A 1 193 ? -0.410 -7.054 7.588 1.00 90.94 193 ILE A O 1
ATOM 1464 N N . ALA A 1 194 ? -1.888 -7.561 9.199 1.00 91.88 194 ALA A N 1
ATOM 1465 C CA . ALA A 1 194 ? -3.026 -7.764 8.320 1.00 91.88 194 ALA A CA 1
ATOM 1466 C C . ALA A 1 194 ? -4.012 -6.620 8.550 1.00 91.88 194 ALA A C 1
ATOM 1468 O O . ALA A 1 194 ? -4.535 -6.459 9.652 1.00 91.88 194 ALA A O 1
ATOM 1469 N N . GLU A 1 195 ? -4.249 -5.830 7.514 1.00 92.38 195 GLU A N 1
ATOM 1470 C CA . GLU A 1 195 ? -5.237 -4.765 7.506 1.00 92.38 195 GLU A CA 1
ATOM 1471 C C . GLU A 1 195 ? -6.366 -5.150 6.544 1.00 92.38 195 GLU A C 1
ATOM 1473 O O . GLU A 1 195 ? -6.150 -5.536 5.395 1.00 92.38 195 GLU A O 1
ATOM 1478 N N . ILE A 1 196 ? -7.591 -5.098 7.051 1.00 93.12 196 ILE A N 1
ATOM 1479 C CA . ILE A 1 196 ? -8.811 -5.349 6.297 1.00 93.12 196 ILE A CA 1
ATOM 1480 C C . ILE A 1 196 ? -9.575 -4.036 6.255 1.00 93.12 196 ILE A C 1
ATOM 1482 O O . ILE A 1 196 ? -10.032 -3.543 7.287 1.00 93.12 196 ILE A O 1
ATOM 1486 N N . VAL A 1 197 ? -9.709 -3.471 5.063 1.00 93.19 197 VAL A N 1
ATOM 1487 C CA . VAL A 1 197 ? -10.424 -2.220 4.832 1.00 93.19 197 VAL A CA 1
ATOM 1488 C C . VAL A 1 197 ? -11.757 -2.544 4.182 1.00 93.19 197 VAL A C 1
ATOM 1490 O O . VAL A 1 197 ? -11.809 -3.067 3.073 1.00 93.19 197 VAL A O 1
ATOM 1493 N N . PHE A 1 198 ? -12.836 -2.216 4.875 1.00 92.38 198 PHE A N 1
ATOM 1494 C CA . PHE A 1 198 ? -14.182 -2.216 4.335 1.00 92.38 198 PHE A CA 1
ATOM 1495 C C . PHE A 1 198 ? -14.554 -0.787 3.957 1.00 92.38 198 PHE A C 1
ATOM 1497 O O . PHE A 1 198 ? -14.603 0.085 4.823 1.00 92.38 198 PHE A O 1
ATOM 1504 N N . GLU A 1 199 ? -14.835 -0.547 2.684 1.00 91.38 199 GLU A N 1
ATOM 1505 C CA . GLU A 1 199 ? -15.295 0.746 2.181 1.00 91.38 199 GLU A CA 1
ATOM 1506 C C . GLU A 1 199 ? -16.689 0.595 1.587 1.00 91.38 199 GLU A C 1
ATOM 1508 O O . GLU A 1 199 ? -16.935 -0.247 0.722 1.00 91.38 199 GLU A O 1
ATOM 1513 N N . VAL A 1 200 ? -17.614 1.403 2.094 1.00 89.44 200 VAL A N 1
ATOM 1514 C CA . VAL A 1 200 ? -18.981 1.523 1.608 1.00 89.44 200 VAL A CA 1
ATOM 1515 C C . VAL A 1 200 ? -19.046 2.778 0.751 1.00 89.44 200 VAL A C 1
ATOM 1517 O O . VAL A 1 200 ? -18.960 3.903 1.251 1.00 89.44 200 VAL A O 1
ATOM 1520 N N . ASP A 1 201 ? -19.203 2.574 -0.553 1.00 82.75 201 ASP A N 1
ATOM 1521 C CA . ASP A 1 201 ? -19.376 3.657 -1.510 1.00 82.75 201 ASP A CA 1
ATOM 1522 C C . ASP A 1 201 ? -20.676 4.421 -1.241 1.00 82.75 201 ASP A C 1
ATOM 1524 O O . ASP A 1 201 ? -21.636 3.900 -0.671 1.00 82.75 201 ASP A O 1
ATOM 1528 N N . GLN A 1 202 ? -20.766 5.651 -1.752 1.00 79.31 202 GLN A N 1
ATOM 1529 C CA . GLN A 1 202 ? -22.003 6.444 -1.689 1.00 79.31 202 GLN A CA 1
ATOM 1530 C C . GLN A 1 202 ? -23.198 5.741 -2.360 1.00 79.31 202 GLN A C 1
ATOM 1532 O O . GLN A 1 202 ? -24.343 6.004 -2.006 1.00 79.31 202 GLN A O 1
ATOM 1537 N N . GLY A 1 203 ? -22.934 4.829 -3.302 1.00 77.81 203 GLY A N 1
ATOM 1538 C CA . GLY A 1 203 ? -23.946 3.974 -3.927 1.00 77.81 203 GLY A CA 1
ATOM 1539 C C . GLY A 1 203 ? -24.381 2.770 -3.081 1.00 77.81 203 GLY A C 1
ATOM 1540 O O . GLY A 1 203 ? -25.157 1.952 -3.563 1.00 77.81 203 GLY A O 1
ATOM 1541 N N . GLY A 1 204 ? -23.867 2.613 -1.856 1.00 80.75 204 GLY A N 1
ATOM 1542 C CA . GLY A 1 204 ? -24.176 1.493 -0.960 1.00 80.75 204 GLY A CA 1
ATOM 1543 C C . GLY A 1 204 ? -23.441 0.191 -1.291 1.00 80.75 204 GLY A C 1
ATOM 1544 O O . GLY A 1 204 ? -23.665 -0.825 -0.633 1.00 80.75 204 GLY A O 1
ATOM 1545 N N . LYS A 1 205 ? -22.552 0.196 -2.292 1.00 83.38 205 LYS A N 1
ATOM 1546 C CA . LYS A 1 205 ? -21.694 -0.949 -2.599 1.00 83.38 205 LYS A CA 1
ATOM 1547 C C . LYS A 1 205 ? -20.609 -1.061 -1.536 1.00 83.38 205 LYS A C 1
ATOM 1549 O O . LYS A 1 205 ? -19.883 -0.106 -1.288 1.00 83.38 205 LYS A O 1
ATOM 1554 N N . MET A 1 206 ? -20.485 -2.241 -0.946 1.00 85.38 206 MET A N 1
ATOM 1555 C CA . MET A 1 206 ? -19.407 -2.557 -0.018 1.00 85.38 206 MET A CA 1
ATOM 1556 C C . MET A 1 206 ? -18.262 -3.224 -0.780 1.00 85.38 206 MET A C 1
ATOM 1558 O O . MET A 1 206 ? -18.469 -4.198 -1.506 1.00 85.38 206 MET A O 1
ATOM 1562 N N . SER A 1 207 ? -17.057 -2.699 -0.616 1.00 88.69 207 SER A N 1
ATOM 1563 C CA . SER A 1 207 ? -15.815 -3.299 -1.086 1.00 88.69 207 SER A CA 1
ATOM 1564 C C . SER A 1 207 ? -14.954 -3.683 0.116 1.00 88.69 207 SER A C 1
ATOM 1566 O O . SER A 1 207 ? -14.981 -3.016 1.150 1.00 88.69 207 SER A O 1
ATOM 1568 N N . ALA A 1 208 ? -14.242 -4.803 0.006 1.00 90.38 208 ALA A N 1
ATOM 1569 C CA . ALA A 1 208 ? -13.331 -5.282 1.036 1.00 90.38 208 ALA A CA 1
ATOM 1570 C C . ALA A 1 208 ? -11.941 -5.457 0.422 1.00 90.38 208 ALA A C 1
ATOM 1572 O O . ALA A 1 208 ? -11.774 -6.205 -0.543 1.00 90.38 208 ALA A O 1
ATOM 1573 N N . GLY A 1 209 ? -10.955 -4.761 0.978 1.00 91.69 209 GLY A N 1
ATOM 1574 C CA . GLY A 1 209 ? -9.542 -4.924 0.667 1.00 91.69 209 GLY A CA 1
ATOM 1575 C C . GLY A 1 209 ? -8.833 -5.631 1.814 1.00 91.69 209 GLY A C 1
ATOM 1576 O O . GLY A 1 209 ? -9.058 -5.299 2.973 1.00 91.69 209 GLY A O 1
ATOM 1577 N N . LEU A 1 210 ? -7.974 -6.596 1.493 1.00 93.31 210 LEU A N 1
ATOM 1578 C CA . LEU A 1 210 ? -7.053 -7.211 2.446 1.00 93.31 210 LEU A CA 1
ATOM 1579 C C . LEU A 1 210 ? -5.630 -6.842 2.035 1.00 93.31 210 LEU A C 1
ATOM 1581 O O . LEU A 1 210 ? -5.187 -7.183 0.938 1.00 93.31 210 LEU A O 1
ATOM 1585 N N . THR A 1 211 ? -4.907 -6.186 2.930 1.00 92.31 211 THR A N 1
ATOM 1586 C CA . THR A 1 211 ? -3.490 -5.872 2.782 1.00 92.31 211 THR A CA 1
ATOM 1587 C C . THR A 1 211 ? -2.722 -6.608 3.871 1.00 92.31 211 THR A C 1
ATOM 1589 O O . THR A 1 211 ? -2.928 -6.410 5.065 1.00 92.31 211 THR A O 1
ATOM 1592 N N . VAL A 1 212 ? -1.832 -7.511 3.460 1.00 92.06 212 VAL A N 1
ATOM 1593 C CA . VAL A 1 212 ? -0.936 -8.219 4.379 1.00 92.06 212 VAL A CA 1
ATOM 1594 C C . VAL A 1 212 ? 0.473 -7.709 4.140 1.00 92.06 212 VAL A C 1
ATOM 1596 O O . VAL A 1 212 ? 0.993 -7.797 3.028 1.00 92.06 212 VAL A O 1
ATOM 1599 N N . ARG A 1 213 ? 1.078 -7.154 5.186 1.00 91.75 213 ARG A N 1
ATOM 1600 C CA . ARG A 1 213 ? 2.392 -6.524 5.142 1.00 91.75 213 ARG A CA 1
ATOM 1601 C C . ARG A 1 213 ? 3.343 -7.256 6.098 1.00 91.75 213 ARG A C 1
ATOM 1603 O O . ARG A 1 213 ? 3.223 -7.076 7.313 1.00 91.75 213 ARG A O 1
ATOM 1610 N N . PRO A 1 214 ? 4.250 -8.105 5.582 1.00 90.56 214 PRO A N 1
ATOM 1611 C CA . PRO A 1 214 ? 5.252 -8.775 6.400 1.00 90.56 214 PRO A CA 1
ATOM 1612 C C . PRO A 1 214 ? 6.460 -7.865 6.668 1.00 90.56 214 PRO A C 1
ATOM 1614 O O . PRO A 1 214 ? 6.881 -7.110 5.796 1.00 90.56 214 PRO A O 1
ATOM 1617 N N . LEU A 1 215 ? 7.036 -8.000 7.858 1.00 88.00 215 LEU A N 1
ATOM 1618 C CA . LEU A 1 215 ? 8.285 -7.401 8.316 1.00 88.00 215 LEU A CA 1
ATOM 1619 C C . LEU A 1 215 ? 9.178 -8.521 8.832 1.00 88.00 215 LEU A C 1
ATOM 1621 O O . LEU A 1 215 ? 8.835 -9.175 9.822 1.00 88.00 215 LEU A O 1
ATOM 1625 N N . ARG A 1 216 ? 10.327 -8.749 8.203 1.00 83.25 216 ARG A N 1
ATOM 1626 C CA . ARG A 1 216 ? 11.288 -9.723 8.722 1.00 83.25 216 ARG A CA 1
ATOM 1627 C C . ARG A 1 216 ? 12.275 -9.011 9.632 1.00 83.25 216 ARG A C 1
ATOM 1629 O O . ARG A 1 216 ? 13.038 -8.171 9.174 1.00 83.25 216 ARG A O 1
ATOM 1636 N N . LEU A 1 217 ? 12.311 -9.386 10.907 1.00 75.88 217 LEU A N 1
ATOM 1637 C CA . LEU A 1 217 ? 13.363 -8.894 11.784 1.00 75.88 217 LEU A CA 1
ATOM 1638 C C . LEU A 1 217 ? 14.665 -9.651 11.501 1.00 75.88 217 LEU A C 1
ATOM 1640 O O . LEU A 1 217 ? 14.636 -10.875 11.318 1.00 75.88 217 LEU A O 1
ATOM 1644 N N . PRO A 1 218 ? 15.818 -8.964 11.476 1.00 67.75 218 PRO A N 1
ATOM 1645 C CA . PRO A 1 218 ? 17.099 -9.648 11.464 1.00 67.75 218 PRO A CA 1
ATOM 1646 C C . PRO A 1 218 ? 17.249 -10.430 12.776 1.00 67.75 218 PRO A C 1
ATOM 1648 O O . PRO A 1 218 ? 17.494 -9.861 13.837 1.00 67.75 218 PRO A O 1
ATOM 1651 N N . GLN A 1 219 ? 17.074 -11.750 12.706 1.00 61.28 219 GLN A N 1
ATOM 1652 C CA . GLN A 1 219 ? 17.448 -12.659 13.784 1.00 61.28 219 GLN A CA 1
ATOM 1653 C C . GLN A 1 219 ? 18.965 -12.749 13.826 1.00 61.28 219 GLN A C 1
ATOM 1655 O O . GLN A 1 219 ? 19.579 -13.431 13.008 1.00 61.28 219 GLN A O 1
ATOM 1660 N N . PHE A 1 220 ? 19.564 -12.066 14.790 1.00 58.19 220 PHE A N 1
ATOM 1661 C CA . PHE A 1 220 ? 20.847 -12.494 15.314 1.00 58.19 220 PHE A CA 1
ATOM 1662 C C . PHE A 1 220 ? 20.539 -13.293 16.569 1.00 58.19 220 PHE A C 1
ATOM 1664 O O . PHE A 1 220 ? 20.255 -12.719 17.621 1.00 58.19 220 PHE A O 1
ATOM 1671 N N . ASP A 1 221 ? 20.529 -14.621 16.447 1.00 52.53 221 ASP A N 1
ATOM 1672 C CA . ASP A 1 221 ? 20.459 -15.488 17.618 1.00 52.53 221 ASP A CA 1
ATOM 1673 C C . ASP A 1 221 ? 21.757 -15.302 18.415 1.00 52.53 221 ASP A C 1
ATOM 1675 O O . ASP A 1 221 ? 22.779 -15.931 18.153 1.00 52.53 221 ASP A O 1
ATOM 1679 N N . TYR A 1 222 ? 21.719 -14.396 19.396 1.00 50.91 222 TYR A N 1
ATOM 1680 C CA . TYR A 1 222 ? 22.864 -14.058 20.251 1.00 50.91 222 TYR A CA 1
ATOM 1681 C C . TYR A 1 222 ? 23.423 -15.266 21.008 1.00 50.91 222 TYR A C 1
ATOM 1683 O O . TYR A 1 222 ? 24.587 -15.259 21.398 1.00 50.91 222 TYR A O 1
ATOM 1691 N N . HIS A 1 223 ? 22.596 -16.287 21.242 1.00 54.16 223 HIS A N 1
ATOM 1692 C CA . HIS A 1 223 ? 22.972 -17.423 22.077 1.00 54.16 223 HIS A CA 1
ATOM 1693 C C . HIS A 1 223 ? 23.824 -18.445 21.316 1.00 54.16 223 HIS A C 1
ATOM 1695 O O . HIS A 1 223 ? 24.696 -19.052 21.927 1.00 54.16 223 HIS A O 1
ATOM 1701 N N . PHE A 1 224 ? 23.635 -18.584 19.998 1.00 53.88 224 PHE A N 1
ATOM 1702 C CA . PHE A 1 224 ? 24.462 -19.426 19.131 1.00 53.88 224 PHE A CA 1
ATOM 1703 C C . PHE A 1 224 ? 24.424 -18.869 17.703 1.00 53.88 224 PHE A C 1
ATOM 1705 O O . PHE A 1 224 ? 23.552 -19.270 16.929 1.00 53.88 224 PHE A O 1
ATOM 1712 N N . PRO A 1 225 ? 25.338 -17.958 17.321 1.00 63.25 225 PRO A N 1
ATOM 1713 C CA . PRO A 1 225 ? 25.402 -17.501 15.944 1.00 63.25 225 PRO A CA 1
ATOM 1714 C C . PRO A 1 225 ? 25.712 -18.712 15.068 1.00 63.25 225 PRO A C 1
ATOM 1716 O O . PRO A 1 225 ? 26.809 -19.274 15.112 1.00 63.25 225 PRO A O 1
ATOM 1719 N N . THR A 1 226 ? 24.732 -19.157 14.284 1.00 73.00 226 THR A N 1
ATOM 1720 C CA . THR A 1 226 ? 25.012 -20.174 13.278 1.00 73.00 226 THR A CA 1
ATOM 1721 C C . THR A 1 226 ? 26.008 -19.585 12.277 1.00 73.00 226 THR A C 1
ATOM 1723 O O . THR A 1 226 ? 25.992 -18.383 12.002 1.00 73.00 226 THR A O 1
ATOM 1726 N N . TRP A 1 227 ? 26.880 -20.413 11.692 1.00 79.12 227 TRP A N 1
ATOM 1727 C CA . TRP A 1 227 ? 27.828 -19.964 10.656 1.00 79.12 227 TRP A CA 1
ATOM 1728 C C . TRP A 1 227 ? 27.139 -19.217 9.503 1.00 79.12 227 TRP A C 1
ATOM 1730 O O . TRP A 1 227 ? 27.735 -18.346 8.873 1.00 79.12 227 TRP A O 1
ATOM 1740 N N . ASN A 1 228 ? 25.860 -19.516 9.271 1.00 79.12 228 ASN A N 1
ATOM 1741 C CA . ASN A 1 228 ? 25.012 -18.816 8.318 1.00 79.12 228 ASN A CA 1
ATOM 1742 C C . ASN A 1 228 ? 24.779 -17.345 8.709 1.00 79.12 228 ASN A C 1
ATOM 1744 O O . ASN A 1 228 ? 24.860 -16.466 7.859 1.00 79.12 228 ASN A O 1
ATOM 1748 N N . ASP A 1 229 ? 24.532 -17.049 9.984 1.00 77.06 229 ASP A N 1
ATOM 1749 C CA . ASP A 1 229 ? 24.254 -15.682 10.437 1.00 77.06 229 ASP A CA 1
ATOM 1750 C C . ASP A 1 229 ? 25.517 -14.824 10.446 1.00 77.06 229 ASP A C 1
ATOM 1752 O O . ASP A 1 229 ? 25.489 -13.691 9.967 1.00 77.06 229 ASP A O 1
ATOM 1756 N N . VAL A 1 230 ? 26.654 -15.397 10.858 1.00 82.12 230 VAL A N 1
ATOM 1757 C CA . VAL A 1 230 ? 27.967 -14.744 10.712 1.00 82.12 230 VAL A CA 1
ATOM 1758 C C . VAL A 1 230 ? 28.264 -14.466 9.236 1.00 82.12 230 VAL A C 1
ATOM 1760 O O . VAL A 1 230 ? 28.671 -13.359 8.885 1.00 82.12 230 VAL A O 1
ATOM 1763 N N . GLY A 1 231 ? 27.998 -15.439 8.358 1.00 85.38 231 GLY A N 1
ATOM 1764 C CA . GLY A 1 231 ? 28.147 -15.289 6.912 1.00 85.38 231 GLY A CA 1
ATOM 1765 C C . GLY A 1 231 ? 27.280 -14.166 6.337 1.00 85.38 231 GLY A C 1
ATOM 1766 O O . GLY A 1 231 ? 27.778 -13.356 5.557 1.00 85.38 231 GLY A O 1
ATOM 1767 N N . LYS A 1 232 ? 26.013 -14.053 6.758 1.00 82.75 232 LYS A N 1
ATOM 1768 C CA . LYS A 1 232 ? 25.113 -12.960 6.345 1.00 82.75 232 LYS A CA 1
ATOM 1769 C C . LYS A 1 232 ? 25.620 -11.595 6.802 1.00 82.75 232 LYS A C 1
ATOM 1771 O O . LYS A 1 232 ? 25.604 -10.666 6.000 1.00 82.75 232 LYS A O 1
ATOM 1776 N N . VAL A 1 233 ? 26.077 -11.461 8.052 1.00 84.06 233 VAL A N 1
ATOM 1777 C CA . VAL A 1 233 ? 26.629 -10.192 8.568 1.00 84.06 233 VAL A CA 1
ATOM 1778 C C . VAL A 1 233 ? 27.883 -9.804 7.802 1.00 84.06 233 VAL A C 1
ATOM 1780 O O . VAL A 1 233 ? 28.009 -8.657 7.382 1.00 84.06 233 VAL A O 1
ATOM 1783 N N . LEU A 1 234 ? 28.790 -10.755 7.579 1.00 88.38 234 LEU A N 1
ATOM 1784 C CA . LEU A 1 234 ? 30.019 -10.509 6.835 1.00 88.38 234 LEU A CA 1
ATOM 1785 C C . LEU A 1 234 ? 29.716 -10.113 5.386 1.00 88.38 234 LEU A C 1
ATOM 1787 O O . LEU A 1 234 ? 30.268 -9.133 4.896 1.00 88.38 234 LEU A O 1
ATOM 1791 N N . LEU A 1 235 ? 28.793 -10.809 4.719 1.00 89.19 235 LEU A N 1
ATOM 1792 C CA . LEU A 1 235 ? 28.374 -10.478 3.358 1.00 89.19 235 LEU A CA 1
ATOM 1793 C C . LEU A 1 235 ? 27.700 -9.104 3.300 1.00 89.19 235 LEU A C 1
ATOM 1795 O O . LEU A 1 235 ? 28.006 -8.323 2.403 1.00 89.19 235 LEU A O 1
ATOM 1799 N N . LEU A 1 236 ? 26.846 -8.769 4.272 1.00 87.31 236 LEU A N 1
ATOM 1800 C CA . LEU A 1 236 ? 26.230 -7.447 4.380 1.00 87.31 236 LEU A CA 1
ATOM 1801 C C . LEU A 1 236 ? 27.281 -6.353 4.607 1.00 87.31 236 LEU A C 1
ATOM 1803 O O . LEU A 1 236 ? 27.205 -5.305 3.972 1.00 87.31 236 LEU A O 1
ATOM 1807 N N . ALA A 1 237 ? 28.275 -6.594 5.464 1.00 89.50 237 ALA A N 1
ATOM 1808 C CA . ALA A 1 237 ? 29.362 -5.656 5.735 1.00 89.50 237 ALA A CA 1
ATOM 1809 C C . ALA A 1 237 ? 30.250 -5.443 4.500 1.00 89.50 237 ALA A C 1
ATOM 1811 O O . ALA A 1 237 ? 30.563 -4.304 4.153 1.00 89.50 237 ALA A O 1
ATOM 1812 N N . VAL A 1 238 ? 30.603 -6.521 3.793 1.00 94.06 238 VAL A N 1
ATOM 1813 C CA . VAL A 1 238 ? 31.349 -6.461 2.528 1.00 94.06 238 VAL A CA 1
ATOM 1814 C C . VAL A 1 238 ? 30.535 -5.726 1.466 1.00 94.06 238 VAL A C 1
ATOM 1816 O O . VAL A 1 238 ? 31.061 -4.838 0.797 1.00 94.06 238 VAL A O 1
ATOM 1819 N N . TRP A 1 239 ? 29.246 -6.040 1.332 1.00 91.25 239 TRP A N 1
ATOM 1820 C CA . TRP A 1 239 ? 28.353 -5.361 0.400 1.00 91.25 239 TRP A CA 1
ATOM 1821 C C . TRP A 1 239 ? 28.244 -3.868 0.715 1.00 91.25 239 TRP A C 1
ATOM 1823 O O . TRP A 1 239 ? 28.396 -3.052 -0.190 1.00 91.25 239 TRP A O 1
ATOM 1833 N N . LEU A 1 240 ? 28.048 -3.500 1.984 1.00 91.38 240 LEU A N 1
ATOM 1834 C CA . LEU A 1 240 ? 27.961 -2.108 2.418 1.00 91.38 240 LEU A CA 1
ATOM 1835 C C . LEU A 1 240 ? 29.273 -1.365 2.144 1.00 91.38 240 LEU A C 1
ATOM 1837 O O . LEU A 1 240 ? 29.245 -0.261 1.604 1.00 91.38 240 LEU A O 1
ATOM 1841 N N . TYR A 1 241 ? 30.419 -1.985 2.441 1.00 93.25 241 TYR A N 1
ATOM 1842 C CA . TYR A 1 241 ? 31.734 -1.428 2.130 1.00 93.25 241 TYR A CA 1
ATOM 1843 C C . TYR A 1 241 ? 31.901 -1.180 0.627 1.00 93.25 241 TYR A C 1
ATOM 1845 O O . TYR A 1 241 ? 32.275 -0.080 0.222 1.00 93.25 241 TYR A O 1
ATOM 1853 N N . LEU A 1 242 ? 31.587 -2.171 -0.213 1.00 91.88 242 LEU A N 1
ATOM 1854 C CA . LEU A 1 242 ? 31.681 -2.045 -1.668 1.00 91.88 242 LEU A CA 1
ATOM 1855 C C . LEU A 1 242 ? 30.693 -1.009 -2.216 1.00 91.88 242 LEU A C 1
ATOM 1857 O O . LEU A 1 242 ? 31.065 -0.216 -3.081 1.00 91.88 242 LEU A O 1
ATOM 1861 N N . ALA A 1 243 ? 29.464 -0.975 -1.698 1.00 89.19 243 ALA A N 1
ATOM 1862 C CA . ALA A 1 243 ? 28.440 -0.016 -2.088 1.00 89.19 243 ALA A CA 1
ATOM 1863 C C . ALA A 1 243 ? 28.888 1.415 -1.771 1.00 89.19 243 ALA A C 1
ATOM 1865 O O . ALA A 1 243 ? 28.950 2.233 -2.687 1.00 89.19 243 ALA A O 1
ATOM 1866 N N . VAL A 1 244 ? 29.294 1.690 -0.527 1.00 91.44 244 VAL A N 1
ATOM 1867 C CA . VAL A 1 244 ? 29.796 3.005 -0.096 1.00 91.44 244 VAL A CA 1
ATOM 1868 C C . VAL A 1 244 ? 31.053 3.393 -0.868 1.00 91.44 244 VAL A C 1
ATOM 1870 O O . VAL A 1 244 ? 31.140 4.502 -1.388 1.00 91.44 244 VAL A O 1
ATOM 1873 N N . ARG A 1 245 ? 32.024 2.482 -1.006 1.00 92.31 245 ARG A N 1
ATOM 1874 C CA . ARG A 1 245 ? 33.240 2.742 -1.785 1.00 92.31 245 ARG A CA 1
ATOM 1875 C C . ARG A 1 245 ? 32.894 3.106 -3.228 1.00 92.31 245 ARG A C 1
ATOM 1877 O O . ARG A 1 245 ? 33.441 4.076 -3.741 1.00 92.31 245 ARG A O 1
ATOM 1884 N N . SER A 1 246 ? 32.004 2.356 -3.879 1.00 87.62 246 SER A N 1
ATOM 1885 C CA . SER A 1 246 ? 31.627 2.611 -5.275 1.00 87.62 246 SER A CA 1
ATOM 1886 C C . SER A 1 246 ? 30.936 3.966 -5.453 1.00 87.62 246 SER A C 1
ATOM 1888 O O . SER A 1 246 ? 31.342 4.739 -6.317 1.00 87.62 246 SER A O 1
ATOM 1890 N N . THR A 1 247 ? 29.968 4.308 -4.594 1.00 88.38 247 THR A N 1
ATOM 1891 C CA . THR A 1 247 ? 29.230 5.575 -4.692 1.00 88.38 247 THR A CA 1
ATOM 1892 C C . THR A 1 247 ? 30.103 6.778 -4.368 1.00 88.38 247 THR A C 1
ATOM 1894 O O . THR A 1 247 ? 30.044 7.783 -5.074 1.00 88.38 247 THR A O 1
ATOM 1897 N N . VAL A 1 248 ? 30.942 6.682 -3.333 1.00 89.44 248 VAL A N 1
ATOM 1898 C CA . VAL A 1 248 ? 31.857 7.760 -2.941 1.00 89.44 248 VAL A CA 1
ATOM 1899 C C . VAL A 1 248 ? 32.913 7.984 -4.016 1.00 89.44 248 VAL A C 1
ATOM 1901 O O . VAL A 1 248 ? 33.142 9.126 -4.402 1.00 89.44 248 VAL A O 1
ATOM 1904 N N . MET A 1 249 ? 33.525 6.922 -4.549 1.00 87.69 249 MET A N 1
ATOM 1905 C CA . MET A 1 249 ? 34.528 7.062 -5.608 1.00 87.69 249 MET A CA 1
ATOM 1906 C C . MET A 1 249 ? 33.935 7.677 -6.876 1.00 87.69 249 MET A C 1
ATOM 1908 O O . MET A 1 249 ? 34.552 8.570 -7.457 1.00 87.69 249 MET A O 1
ATOM 1912 N N . ASP A 1 250 ? 32.738 7.259 -7.290 1.00 85.44 250 ASP A N 1
ATOM 1913 C CA . ASP A 1 250 ? 32.087 7.812 -8.480 1.00 85.44 250 ASP A CA 1
ATOM 1914 C C . ASP A 1 250 ? 31.650 9.274 -8.277 1.00 85.44 250 ASP A C 1
ATOM 1916 O O . ASP A 1 250 ? 31.837 10.098 -9.176 1.00 85.44 250 ASP A O 1
ATOM 1920 N N . MET A 1 251 ? 31.179 9.645 -7.082 1.00 86.12 251 MET A N 1
ATOM 1921 C CA . MET A 1 251 ? 30.870 11.042 -6.748 1.00 86.12 251 MET A CA 1
ATOM 1922 C C . MET A 1 251 ? 32.118 11.926 -6.662 1.00 86.12 251 MET A C 1
ATOM 1924 O O . MET A 1 251 ? 32.124 13.031 -7.206 1.00 86.12 251 MET A O 1
ATOM 1928 N N . LEU A 1 252 ? 33.197 11.454 -6.030 1.00 87.00 252 LEU A N 1
ATOM 1929 C CA . LEU A 1 252 ? 34.462 12.191 -5.946 1.00 87.00 252 LEU A CA 1
ATOM 1930 C C . LEU A 1 252 ? 35.066 12.422 -7.332 1.00 87.00 252 LEU A C 1
ATOM 1932 O O . LEU A 1 252 ? 35.524 13.527 -7.626 1.00 87.00 252 LEU A O 1
ATOM 1936 N N . ARG A 1 253 ? 35.020 11.412 -8.208 1.00 83.12 253 ARG A N 1
ATOM 1937 C CA . ARG A 1 253 ? 35.465 11.538 -9.603 1.00 83.12 253 ARG A CA 1
ATOM 1938 C C . ARG A 1 253 ? 34.694 12.640 -10.330 1.00 83.12 253 ARG A C 1
ATOM 1940 O O . ARG A 1 253 ? 35.329 13.523 -10.906 1.00 83.12 253 ARG A O 1
ATOM 1947 N N . ARG A 1 254 ? 33.361 12.662 -10.227 1.00 80.75 254 ARG A N 1
ATOM 1948 C CA . ARG A 1 254 ? 32.504 13.696 -10.843 1.00 80.75 254 ARG A CA 1
ATOM 1949 C C . ARG A 1 254 ? 32.760 15.087 -10.271 1.00 80.75 254 ARG A C 1
ATOM 1951 O O . ARG A 1 254 ? 32.922 16.046 -11.020 1.00 80.75 254 ARG A O 1
ATOM 1958 N N . CYS A 1 255 ? 32.879 15.194 -8.949 1.00 82.06 255 CYS A N 1
ATOM 1959 C CA . CYS A 1 255 ? 33.207 16.451 -8.281 1.00 82.06 255 CYS A CA 1
ATOM 1960 C C . CYS A 1 255 ? 34.574 16.987 -8.740 1.00 82.06 255 CYS A C 1
ATOM 1962 O O . CYS A 1 255 ? 34.710 18.166 -9.059 1.00 82.06 255 CYS A O 1
ATOM 1964 N N . SER A 1 256 ? 35.575 16.109 -8.879 1.00 83.00 256 SER A N 1
ATOM 1965 C CA . SER A 1 256 ? 36.902 16.490 -9.375 1.00 83.00 256 SER A CA 1
ATOM 1966 C C . SER A 1 256 ? 36.881 16.993 -10.825 1.00 83.00 256 SER A C 1
ATOM 1968 O O . SER A 1 256 ? 37.619 17.917 -11.163 1.00 83.00 256 SER A O 1
ATOM 1970 N N . GLN A 1 257 ? 36.024 16.427 -11.681 1.00 76.81 257 GLN A N 1
ATOM 1971 C CA . GLN A 1 257 ? 35.858 16.866 -13.070 1.00 76.81 257 GLN A CA 1
ATOM 1972 C C . GLN A 1 257 ? 35.169 18.231 -13.143 1.00 76.81 257 GLN A C 1
ATOM 1974 O O . GLN A 1 257 ? 35.653 19.123 -13.843 1.00 76.81 257 GLN A O 1
ATOM 1979 N N . PHE A 1 258 ? 34.115 18.427 -12.347 1.00 77.81 258 PHE A N 1
ATOM 1980 C CA . PHE A 1 258 ? 33.440 19.716 -12.212 1.00 77.81 258 PHE A CA 1
ATOM 1981 C C . PHE A 1 258 ? 34.396 20.815 -11.721 1.00 77.81 258 PHE A C 1
ATOM 1983 O O . PHE A 1 258 ? 34.471 21.888 -12.320 1.00 77.81 258 PHE A O 1
ATOM 1990 N N . LEU A 1 259 ? 35.192 20.531 -10.684 1.00 79.12 259 LEU A N 1
ATOM 1991 C CA . LEU A 1 259 ? 36.169 21.474 -10.128 1.00 79.12 259 LEU A CA 1
ATOM 1992 C C . LEU A 1 259 ? 37.262 21.864 -11.135 1.00 79.12 259 LEU A C 1
ATOM 1994 O O . LEU A 1 259 ? 37.689 23.018 -11.150 1.00 79.12 259 LEU A O 1
ATOM 1998 N N . LYS A 1 260 ? 37.699 20.933 -11.994 1.00 81.31 260 LYS A N 1
ATOM 1999 C CA . LYS A 1 260 ? 38.737 21.192 -13.006 1.00 81.31 260 LYS A CA 1
ATOM 2000 C C . LYS A 1 260 ? 38.248 22.047 -14.176 1.00 81.31 260 LYS A C 1
ATOM 2002 O O . LYS A 1 260 ? 39.031 22.832 -14.701 1.00 81.31 260 LYS A O 1
ATOM 2007 N N . ARG A 1 261 ? 36.989 21.900 -14.601 1.00 72.06 261 ARG A N 1
ATOM 2008 C CA . ARG A 1 261 ? 36.466 22.564 -15.812 1.00 72.06 261 ARG A CA 1
ATOM 2009 C C . ARG A 1 261 ? 35.506 23.727 -15.542 1.00 72.06 261 ARG A C 1
ATOM 2011 O O . ARG A 1 261 ? 35.247 24.512 -16.448 1.00 72.06 261 ARG A O 1
ATOM 2018 N N . LYS A 1 262 ? 35.012 23.877 -14.305 1.00 74.00 262 LYS A N 1
ATOM 2019 C CA . LYS A 1 262 ? 34.087 24.938 -13.850 1.00 74.00 262 LYS A CA 1
ATOM 2020 C C . LYS A 1 262 ? 32.788 25.070 -14.665 1.00 74.00 262 LYS A C 1
ATOM 2022 O O . LYS A 1 262 ? 32.119 26.097 -14.578 1.00 74.00 262 LYS A O 1
ATOM 2027 N N . GLN A 1 263 ? 32.388 24.048 -15.423 1.00 75.19 263 GLN A N 1
ATOM 2028 C CA . GLN A 1 263 ? 31.110 24.025 -16.135 1.00 75.19 263 GLN A CA 1
ATOM 2029 C C . GLN A 1 263 ? 30.172 22.970 -15.543 1.00 75.19 263 GLN A C 1
ATOM 2031 O O . GLN A 1 263 ? 30.549 21.817 -15.361 1.00 75.19 263 GLN A O 1
ATOM 2036 N N . LEU A 1 264 ? 28.912 23.349 -15.298 1.00 68.50 264 LEU A N 1
ATOM 2037 C CA . LEU A 1 264 ? 27.869 22.437 -14.794 1.00 68.50 264 LEU A CA 1
ATOM 2038 C C . LEU A 1 264 ? 27.589 21.267 -15.743 1.00 68.50 264 LEU A C 1
ATOM 2040 O O . LEU A 1 264 ? 27.224 20.186 -15.290 1.00 68.50 264 LEU A O 1
ATOM 2044 N N . LYS A 1 265 ? 27.797 21.458 -17.050 1.00 67.50 265 LYS A N 1
ATOM 2045 C CA . LYS A 1 265 ? 27.611 20.409 -18.059 1.00 67.50 265 LYS A CA 1
ATOM 2046 C C . LYS A 1 265 ? 28.545 19.217 -17.825 1.00 67.50 265 LYS A C 1
ATOM 2048 O O . LYS A 1 265 ? 28.105 18.083 -17.959 1.00 67.50 265 LYS A O 1
ATOM 2053 N N . ASP A 1 266 ? 29.775 19.456 -17.369 1.00 66.31 266 ASP A N 1
ATOM 2054 C CA . ASP A 1 266 ? 30.756 18.397 -17.100 1.00 66.31 266 ASP A CA 1
ATOM 2055 C C . ASP A 1 266 ? 30.397 17.524 -15.883 1.00 66.31 266 ASP A C 1
ATOM 2057 O O . ASP A 1 266 ? 30.954 16.444 -15.725 1.00 66.31 266 ASP A O 1
ATOM 2061 N N . PHE A 1 267 ? 29.454 17.945 -15.029 1.00 63.62 267 PHE A N 1
ATOM 2062 C CA . PHE A 1 267 ? 28.952 17.098 -13.939 1.00 63.62 267 PHE A CA 1
ATOM 2063 C C . PHE A 1 267 ? 27.988 16.007 -14.443 1.00 63.62 267 PHE A C 1
ATOM 2065 O O . PHE A 1 267 ? 27.926 14.905 -13.887 1.00 63.62 267 PHE A O 1
ATOM 2072 N N . PHE A 1 268 ? 27.236 16.319 -15.504 1.00 63.94 268 PHE A N 1
ATOM 2073 C CA . PHE A 1 268 ? 26.226 15.440 -16.100 1.00 63.94 268 PHE A CA 1
ATOM 2074 C C . PHE A 1 268 ? 26.744 14.632 -17.289 1.00 63.94 268 PHE A C 1
ATOM 2076 O O . PHE A 1 268 ? 26.096 13.672 -17.691 1.00 63.94 268 PHE A O 1
ATOM 2083 N N . ILE A 1 269 ? 27.891 15.000 -17.851 1.00 67.81 269 ILE A N 1
ATOM 2084 C CA . ILE A 1 269 ? 28.506 14.286 -18.966 1.00 67.81 269 ILE A CA 1
ATOM 2085 C C . ILE A 1 269 ? 29.306 13.091 -18.420 1.00 67.81 269 ILE A C 1
ATOM 2087 O O . ILE A 1 269 ? 30.126 13.237 -17.516 1.00 67.81 269 ILE A O 1
ATOM 2091 N N . SER A 1 270 ? 29.041 11.888 -18.944 1.00 63.16 270 SER A N 1
ATOM 2092 C CA . SER A 1 270 ? 29.857 10.691 -18.669 1.00 63.16 270 SER A CA 1
ATOM 2093 C C . SER A 1 270 ? 31.284 10.854 -19.206 1.00 63.16 270 SER A C 1
ATOM 2095 O O . SER A 1 270 ? 31.533 11.717 -20.046 1.00 63.16 270 SER A O 1
ATOM 2097 N N . TYR A 1 271 ? 32.209 9.989 -18.782 1.00 59.06 271 TYR A N 1
ATOM 2098 C CA . TYR A 1 271 ? 33.593 9.979 -19.276 1.00 59.06 271 TYR A CA 1
ATOM 2099 C C . TYR A 1 271 ? 33.682 9.973 -20.815 1.00 59.06 271 TYR A C 1
ATOM 2101 O O . TYR A 1 271 ? 34.513 10.682 -21.378 1.00 59.06 271 TYR A O 1
ATOM 2109 N N . ASP A 1 272 ? 32.743 9.292 -21.476 1.00 60.72 272 ASP A N 1
ATOM 2110 C CA . ASP A 1 272 ? 32.685 9.145 -22.935 1.00 60.72 272 ASP A CA 1
ATOM 2111 C C . ASP A 1 272 ? 31.976 10.310 -23.653 1.00 60.72 272 ASP A C 1
ATOM 2113 O O . ASP A 1 272 ? 31.598 10.211 -24.818 1.00 60.72 272 ASP A O 1
ATOM 2117 N N . GLY A 1 273 ? 31.732 11.433 -22.966 1.00 66.81 273 GLY A N 1
ATOM 2118 C CA . GLY A 1 273 ? 31.123 12.628 -23.562 1.00 66.81 273 GLY A CA 1
ATOM 2119 C C . GLY A 1 273 ? 29.599 12.558 -23.729 1.00 66.81 273 GLY A C 1
ATOM 2120 O O . GLY A 1 273 ? 28.971 13.556 -24.080 1.00 66.81 273 GLY A O 1
ATOM 2121 N N . SER A 1 274 ? 28.975 11.412 -23.440 1.00 76.00 274 SER A N 1
ATOM 2122 C CA . SER A 1 274 ? 27.523 11.255 -23.548 1.00 76.00 274 SER A CA 1
ATOM 2123 C C . SER A 1 274 ? 26.779 11.812 -22.323 1.00 76.00 274 SER A C 1
ATOM 2125 O O . SER A 1 274 ? 27.192 11.630 -21.174 1.00 76.00 274 SER A O 1
ATOM 2127 N N . LEU A 1 275 ? 25.649 12.478 -22.562 1.00 78.56 275 LEU A N 1
ATOM 2128 C CA . LEU A 1 275 ? 24.782 13.006 -21.504 1.00 78.56 275 LEU A CA 1
ATOM 2129 C C . LEU A 1 275 ? 23.867 11.919 -20.909 1.00 78.56 275 LEU A C 1
ATOM 2131 O O . LEU A 1 275 ? 23.603 11.916 -19.710 1.00 78.56 275 LEU A O 1
ATOM 2135 N N . VAL A 1 276 ? 23.421 10.959 -21.727 1.00 80.25 276 VAL A N 1
ATOM 2136 C CA . VAL A 1 276 ? 22.486 9.897 -21.312 1.00 80.25 276 VAL A CA 1
ATOM 2137 C C . VAL A 1 276 ? 23.116 8.971 -20.267 1.00 80.25 276 VAL A C 1
ATOM 2139 O O . VAL A 1 276 ? 22.542 8.777 -19.196 1.00 80.25 276 VAL A O 1
ATOM 2142 N N . TRP A 1 277 ? 24.326 8.463 -20.519 1.00 82.44 277 TRP A N 1
ATOM 2143 C CA . TRP A 1 277 ? 25.012 7.574 -19.575 1.00 82.44 277 TRP A CA 1
ATOM 2144 C C . TRP A 1 277 ? 25.418 8.295 -18.289 1.00 82.44 277 TRP A C 1
ATOM 2146 O O . TRP A 1 277 ? 25.381 7.718 -17.204 1.00 82.44 277 TRP A O 1
ATOM 2156 N N . GLY A 1 278 ? 25.718 9.593 -18.379 1.00 84.56 278 GLY A N 1
ATOM 2157 C CA . GLY A 1 278 ? 26.014 10.407 -17.207 1.00 84.56 278 GLY A CA 1
ATOM 2158 C C . GLY A 1 278 ? 24.809 10.568 -16.273 1.00 84.56 278 GLY A C 1
ATOM 2159 O O . GLY A 1 278 ? 24.996 10.515 -15.056 1.00 84.56 278 GLY A O 1
ATOM 2160 N N . ILE A 1 279 ? 23.592 10.683 -16.823 1.00 86.19 279 ILE A N 1
ATOM 2161 C CA . ILE A 1 279 ? 22.336 10.685 -16.054 1.00 86.19 279 ILE A CA 1
ATOM 2162 C C . ILE A 1 279 ? 22.072 9.310 -15.432 1.00 86.19 279 ILE A C 1
ATOM 2164 O O . ILE A 1 279 ? 21.728 9.243 -14.252 1.00 86.19 279 ILE A O 1
ATOM 2168 N N . ILE A 1 280 ? 22.266 8.220 -16.185 1.00 87.94 280 ILE A N 1
ATOM 2169 C CA . ILE A 1 280 ? 22.073 6.848 -15.684 1.00 87.94 280 ILE A CA 1
ATOM 2170 C C . ILE A 1 280 ? 22.987 6.584 -14.485 1.00 87.94 280 ILE A C 1
ATOM 2172 O O . ILE A 1 280 ? 22.510 6.197 -13.420 1.00 87.94 280 ILE A O 1
ATOM 2176 N N . ASP A 1 281 ? 24.275 6.885 -14.599 1.00 86.75 281 ASP A N 1
ATOM 2177 C CA . ASP A 1 281 ? 25.228 6.717 -13.503 1.00 86.75 281 ASP A CA 1
ATOM 2178 C C . ASP A 1 281 ? 24.908 7.607 -12.290 1.00 86.75 281 ASP A C 1
ATOM 2180 O O . ASP A 1 281 ? 25.022 7.167 -11.142 1.00 86.75 281 ASP A O 1
ATOM 2184 N N . LEU A 1 282 ? 24.498 8.862 -12.520 1.00 88.31 282 LEU A N 1
ATOM 2185 C CA . LEU A 1 282 ? 24.098 9.763 -11.439 1.00 88.31 282 LEU A CA 1
ATOM 2186 C C . LEU A 1 282 ? 22.870 9.209 -10.709 1.00 88.31 282 LEU A C 1
ATOM 2188 O O . LEU A 1 282 ? 22.872 9.147 -9.481 1.00 88.31 282 LEU A O 1
ATOM 2192 N N . SER A 1 283 ? 21.865 8.750 -11.459 1.00 91.00 283 SER A N 1
ATOM 2193 C CA . SER A 1 283 ? 20.660 8.125 -10.906 1.00 91.00 283 SER A CA 1
ATOM 2194 C C . SER A 1 283 ? 20.977 6.830 -10.149 1.00 91.00 283 SER A C 1
ATOM 2196 O O . SER A 1 283 ? 20.433 6.572 -9.079 1.00 91.00 283 SER A O 1
ATOM 2198 N N . GLN A 1 284 ? 21.942 6.045 -10.631 1.00 91.50 284 GLN A N 1
ATOM 2199 C CA . GLN A 1 284 ? 22.404 4.834 -9.959 1.00 91.50 284 GLN A CA 1
ATOM 2200 C C . GLN A 1 284 ? 23.069 5.160 -8.619 1.00 91.50 284 GLN A C 1
ATOM 2202 O O . GLN A 1 284 ? 22.829 4.458 -7.629 1.00 91.50 284 GLN A O 1
ATOM 2207 N N . CYS A 1 285 ? 23.882 6.220 -8.573 1.00 90.19 285 CYS A N 1
ATOM 2208 C CA . CYS A 1 285 ? 24.517 6.700 -7.349 1.00 90.19 285 CYS A CA 1
ATOM 2209 C C . CYS A 1 285 ? 23.490 7.252 -6.353 1.00 90.19 285 CYS A C 1
ATOM 2211 O O . CYS A 1 285 ? 23.569 6.925 -5.168 1.00 90.19 285 CYS A O 1
ATOM 2213 N N . THR A 1 286 ? 22.512 8.044 -6.805 1.00 91.31 286 THR A N 1
ATOM 2214 C CA . THR A 1 286 ? 21.472 8.598 -5.922 1.00 91.31 286 THR A CA 1
ATOM 2215 C C . THR A 1 286 ? 20.572 7.501 -5.360 1.00 91.31 286 THR A C 1
ATOM 2217 O O . THR A 1 286 ? 20.371 7.464 -4.148 1.00 91.31 286 THR A O 1
ATOM 2220 N N . CYS A 1 287 ? 20.112 6.551 -6.182 1.00 93.44 287 CYS A N 1
ATOM 2221 C CA . CYS A 1 287 ? 19.341 5.395 -5.712 1.00 93.44 287 CYS A CA 1
ATOM 2222 C C . CYS A 1 287 ? 20.128 4.554 -4.697 1.00 93.44 287 CYS A C 1
ATOM 2224 O O . CYS A 1 287 ? 19.571 4.140 -3.682 1.00 93.44 287 CYS A O 1
ATOM 2226 N N . GLN A 1 288 ? 21.428 4.336 -4.925 1.00 91.94 288 GLN A N 1
ATOM 2227 C CA . GLN A 1 288 ? 22.267 3.573 -3.998 1.00 91.94 288 GLN A CA 1
ATOM 2228 C C . GLN A 1 288 ? 22.476 4.300 -2.661 1.00 91.94 288 GLN A C 1
ATOM 2230 O O . GLN A 1 288 ? 22.474 3.651 -1.615 1.00 91.94 288 GLN A O 1
ATOM 2235 N N . MET A 1 289 ? 22.636 5.627 -2.676 1.00 91.31 289 MET A N 1
ATOM 2236 C CA . MET A 1 289 ? 22.724 6.429 -1.450 1.00 91.31 289 MET A CA 1
ATOM 2237 C C . MET A 1 289 ? 21.404 6.423 -0.679 1.00 91.31 289 MET A C 1
ATOM 2239 O O . MET A 1 289 ? 21.409 6.195 0.529 1.00 91.31 289 MET A O 1
ATOM 2243 N N . LEU A 1 290 ? 20.274 6.601 -1.372 1.00 93.44 290 LEU A N 1
ATOM 2244 C CA . LEU A 1 290 ? 18.946 6.508 -0.765 1.00 93.44 290 LEU A CA 1
ATOM 2245 C C . LEU A 1 290 ? 18.720 5.136 -0.130 1.00 93.44 290 LEU A C 1
ATOM 2247 O O . LEU A 1 290 ? 18.260 5.068 1.003 1.00 93.44 290 LEU A O 1
ATOM 2251 N N . ALA A 1 291 ? 19.122 4.052 -0.796 1.00 92.88 291 ALA A N 1
ATOM 2252 C CA . ALA A 1 291 ? 19.057 2.716 -0.219 1.00 92.88 291 ALA A CA 1
ATOM 2253 C C . ALA A 1 291 ? 19.863 2.601 1.089 1.00 92.88 291 ALA A C 1
ATOM 2255 O O . ALA A 1 291 ? 19.360 2.063 2.069 1.00 92.88 291 ALA A O 1
ATOM 2256 N N . ILE A 1 292 ? 21.087 3.134 1.150 1.00 91.06 292 ILE A N 1
ATOM 2257 C CA . ILE A 1 292 ? 21.898 3.098 2.382 1.00 91.06 292 ILE A CA 1
ATOM 2258 C C . ILE A 1 292 ? 21.221 3.895 3.509 1.00 91.06 292 ILE A C 1
ATOM 2260 O O . ILE A 1 292 ? 21.161 3.421 4.645 1.00 91.06 292 ILE A O 1
ATOM 2264 N N . VAL A 1 293 ? 20.668 5.072 3.198 1.00 92.06 293 VAL A N 1
ATOM 2265 C CA . VAL A 1 293 ? 19.920 5.894 4.164 1.00 92.06 293 VAL A CA 1
ATOM 2266 C C . VAL A 1 293 ? 18.676 5.156 4.657 1.00 92.06 293 VAL A C 1
ATOM 2268 O O . VAL A 1 293 ? 18.449 5.093 5.865 1.00 92.06 293 VAL A O 1
ATOM 2271 N N . PHE A 1 294 ? 17.903 4.546 3.754 1.00 92.44 294 PHE A N 1
ATOM 2272 C CA . PHE A 1 294 ? 16.713 3.782 4.121 1.00 92.44 294 PHE A CA 1
ATOM 2273 C C . PHE A 1 294 ? 17.059 2.574 4.984 1.00 92.44 294 PHE A C 1
ATOM 2275 O O . PHE A 1 294 ? 16.426 2.392 6.019 1.00 92.44 294 PHE A O 1
ATOM 2282 N N . LEU A 1 295 ? 18.114 1.826 4.651 1.00 88.38 295 LEU A N 1
ATOM 2283 C CA . LEU A 1 295 ? 18.598 0.712 5.467 1.00 88.38 295 LEU A CA 1
ATOM 2284 C C . LEU A 1 295 ? 18.950 1.162 6.893 1.00 88.38 295 LEU A C 1
ATOM 2286 O O . LEU A 1 295 ? 18.515 0.544 7.864 1.00 88.38 295 LEU A O 1
ATOM 2290 N N . PHE A 1 296 ? 19.702 2.258 7.027 1.00 87.69 296 PHE A N 1
ATOM 2291 C CA . PHE A 1 296 ? 20.070 2.797 8.336 1.00 87.69 296 PHE A CA 1
ATOM 2292 C C . PHE A 1 296 ? 18.844 3.290 9.113 1.00 87.69 296 PHE A C 1
ATOM 2294 O O . PHE A 1 296 ? 18.704 2.999 10.299 1.00 87.69 296 PHE A O 1
ATOM 2301 N N . SER A 1 297 ? 17.919 3.985 8.445 1.00 87.56 297 SER A N 1
ATOM 2302 C CA . SER A 1 297 ? 16.689 4.478 9.071 1.00 87.56 297 SER A CA 1
ATOM 2303 C C . SER A 1 297 ? 15.755 3.344 9.510 1.00 87.56 297 SER A C 1
ATOM 2305 O O . SER A 1 297 ? 15.236 3.387 10.625 1.00 87.56 297 SER A O 1
ATOM 2307 N N . ALA A 1 298 ? 15.605 2.290 8.699 1.00 85.62 298 ALA A N 1
ATOM 2308 C CA . ALA A 1 298 ? 14.844 1.094 9.047 1.00 85.62 298 ALA A CA 1
ATOM 2309 C C . ALA A 1 298 ? 15.429 0.434 10.301 1.00 85.62 298 ALA A C 1
ATOM 2311 O O . ALA A 1 298 ? 14.694 0.040 11.208 1.00 85.62 298 ALA A O 1
ATOM 2312 N N . TYR A 1 299 ? 16.761 0.394 10.387 1.00 81.81 299 TYR A N 1
ATOM 2313 C CA . TYR A 1 299 ? 17.459 -0.221 11.502 1.00 81.81 299 TYR A CA 1
ATOM 2314 C C . TYR A 1 299 ? 17.372 0.589 12.804 1.00 81.81 299 TYR A C 1
ATOM 2316 O O . TYR A 1 299 ? 17.011 0.049 13.852 1.00 81.81 299 TYR A O 1
ATOM 2324 N N . VAL A 1 300 ? 17.671 1.890 12.741 1.00 80.81 300 VAL A N 1
ATOM 2325 C CA . VAL A 1 300 ? 17.712 2.774 13.916 1.00 80.81 300 VAL A CA 1
ATOM 2326 C C . VAL A 1 300 ? 16.318 3.143 14.407 1.00 80.81 300 VAL A C 1
ATOM 2328 O O . VAL A 1 300 ? 16.082 3.124 15.611 1.00 80.81 300 VAL A O 1
ATOM 2331 N N . VAL A 1 301 ? 15.393 3.485 13.506 1.00 76.38 301 VAL A N 1
ATOM 2332 C CA . VAL A 1 301 ? 14.062 4.000 13.872 1.00 76.38 301 VAL A CA 1
ATOM 2333 C C . VAL A 1 301 ? 13.026 2.885 13.917 1.00 76.38 301 VAL A C 1
ATOM 2335 O O . VAL A 1 301 ? 12.248 2.821 14.866 1.00 76.38 301 VAL A O 1
ATOM 2338 N N . GLY A 1 302 ? 13.011 2.015 12.905 1.00 71.75 302 GLY A N 1
ATOM 2339 C CA . GLY A 1 302 ? 12.012 0.956 12.783 1.00 71.75 302 GLY A CA 1
ATOM 2340 C C . GLY A 1 302 ? 12.206 -0.122 13.843 1.00 71.75 302 GLY A C 1
ATOM 2341 O O . GLY A 1 302 ? 11.377 -0.298 14.735 1.00 71.75 302 GLY A O 1
ATOM 2342 N N . TYR A 1 303 ? 13.335 -0.827 13.798 1.00 79.06 303 TYR A N 1
ATOM 2343 C CA . TYR A 1 303 ? 13.507 -2.014 14.634 1.00 79.06 303 TYR A CA 1
ATOM 2344 C C . TYR A 1 303 ? 13.635 -1.721 16.138 1.00 79.06 303 TYR A C 1
ATOM 2346 O O . TYR A 1 303 ? 13.177 -2.529 16.944 1.00 79.06 303 TYR A O 1
ATOM 2354 N N . THR A 1 304 ? 14.206 -0.583 16.551 1.00 76.19 304 THR A N 1
ATOM 2355 C CA . THR A 1 304 ? 14.319 -0.232 17.985 1.00 76.19 304 THR A CA 1
ATOM 2356 C C . THR A 1 304 ? 12.955 0.022 18.6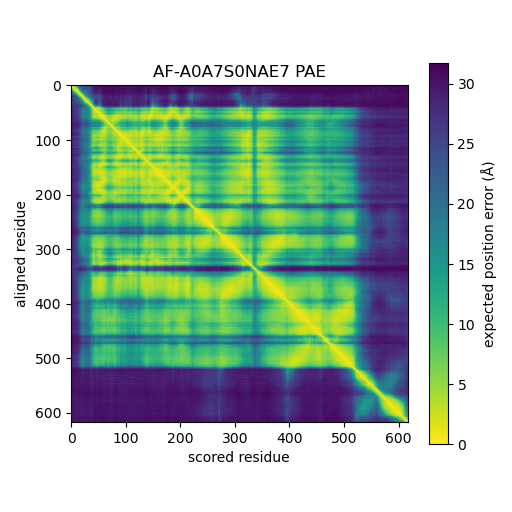29 1.00 76.19 304 THR A C 1
ATOM 2358 O O . THR A 1 304 ? 12.735 -0.339 19.786 1.00 76.19 304 THR A O 1
ATOM 2361 N N . LYS A 1 305 ? 12.014 0.602 17.876 1.00 76.88 305 LYS A N 1
ATOM 2362 C CA . LYS A 1 305 ? 10.640 0.830 18.333 1.00 76.88 305 LYS A CA 1
ATOM 2363 C C . LYS A 1 305 ? 9.816 -0.457 18.308 1.00 76.88 305 LYS A C 1
ATOM 2365 O O . LYS A 1 305 ? 9.088 -0.726 19.259 1.00 76.88 305 LYS A O 1
ATOM 2370 N N . VAL A 1 306 ? 9.982 -1.291 17.277 1.00 78.75 306 VAL A N 1
ATOM 2371 C CA . VAL A 1 306 ? 9.319 -2.607 17.191 1.00 78.75 306 VAL A CA 1
ATOM 2372 C C . VAL A 1 306 ? 9.754 -3.534 18.331 1.00 78.75 306 VAL A C 1
ATOM 2374 O O . VAL A 1 306 ? 8.936 -4.295 18.841 1.00 78.75 306 VAL A O 1
ATOM 2377 N N . ALA A 1 307 ? 11.002 -3.435 18.796 1.00 71.19 307 ALA A N 1
ATOM 2378 C CA . ALA A 1 307 ? 11.513 -4.252 19.898 1.00 71.19 307 ALA A CA 1
ATOM 2379 C C . ALA A 1 307 ? 10.774 -4.045 21.234 1.00 71.19 307 ALA A C 1
ATOM 2381 O O . ALA A 1 307 ? 10.815 -4.931 22.082 1.00 71.19 307 ALA A O 1
ATOM 2382 N N . LYS A 1 308 ? 10.065 -2.924 21.425 1.00 74.75 308 LYS A N 1
ATOM 2383 C CA . LYS A 1 308 ? 9.286 -2.638 22.645 1.00 74.75 308 LYS A CA 1
ATOM 2384 C C . LYS A 1 308 ? 7.872 -3.245 22.637 1.00 74.75 308 LYS A C 1
ATOM 2386 O O . LYS A 1 308 ? 7.060 -2.912 23.496 1.00 74.75 308 LYS A O 1
ATOM 2391 N N . ALA A 1 309 ? 7.560 -4.118 21.675 1.00 73.12 309 ALA A N 1
ATOM 2392 C CA . ALA A 1 309 ? 6.245 -4.740 21.530 1.00 73.12 309 ALA A CA 1
ATOM 2393 C C . ALA A 1 309 ? 5.804 -5.502 22.790 1.00 73.12 309 ALA A C 1
ATOM 2395 O O . ALA A 1 309 ? 6.487 -6.426 23.243 1.00 73.12 309 ALA A O 1
ATOM 2396 N N . ARG A 1 310 ? 4.607 -5.193 23.301 1.00 77.69 310 ARG A N 1
ATOM 2397 C CA . ARG A 1 310 ? 3.955 -5.976 24.360 1.00 77.69 310 ARG A CA 1
ATOM 2398 C C . ARG A 1 310 ? 3.003 -7.000 23.748 1.00 77.69 310 ARG A C 1
ATOM 2400 O O . ARG A 1 310 ? 2.435 -6.804 22.677 1.00 77.69 310 ARG A O 1
ATOM 2407 N N . ALA A 1 311 ? 2.832 -8.131 24.428 1.00 74.75 311 ALA A N 1
ATOM 2408 C CA . ALA A 1 311 ? 1.956 -9.196 23.940 1.00 74.75 311 ALA A CA 1
ATOM 2409 C C . ALA A 1 311 ? 0.459 -8.869 24.084 1.00 74.75 311 ALA A C 1
ATOM 2411 O O . ALA A 1 311 ? -0.338 -9.389 23.310 1.00 74.75 311 ALA A O 1
ATOM 2412 N N . PHE A 1 312 ? 0.094 -8.043 25.064 1.00 78.69 312 PHE A N 1
ATOM 2413 C CA . PHE A 1 312 ? -1.271 -7.624 25.387 1.00 78.69 312 PHE A CA 1
ATOM 2414 C C . PHE A 1 312 ? -1.238 -6.163 25.862 1.00 78.69 312 PHE A C 1
ATOM 2416 O O . PHE A 1 312 ? -0.201 -5.707 26.353 1.00 78.69 312 PHE A O 1
ATOM 2423 N N . TYR A 1 313 ? -2.363 -5.460 25.732 1.00 81.62 313 TYR A N 1
ATOM 2424 C CA . TYR A 1 313 ? -2.541 -4.075 26.174 1.00 81.62 313 TYR A CA 1
ATOM 2425 C C . TYR A 1 313 ? -3.871 -3.983 26.926 1.00 81.62 313 TYR A C 1
ATOM 2427 O O . TYR A 1 313 ? -4.922 -4.258 26.352 1.00 81.62 313 TYR A O 1
ATOM 2435 N N . GLU A 1 314 ? -3.834 -3.614 28.206 1.00 81.06 314 GLU A N 1
ATOM 2436 C CA . GLU A 1 314 ? -5.034 -3.500 29.047 1.00 81.06 314 GLU A CA 1
ATOM 2437 C C . GLU A 1 314 ? -5.770 -2.188 28.743 1.00 81.06 314 GLU A C 1
ATOM 2439 O O . GLU A 1 314 ? -5.631 -1.200 29.449 1.00 81.06 314 GLU A O 1
ATOM 2444 N N . VAL A 1 315 ? -6.515 -2.157 27.634 1.00 84.19 315 VAL A N 1
ATOM 2445 C CA . VAL A 1 315 ? -7.201 -0.942 27.147 1.00 84.19 315 VAL A CA 1
ATOM 2446 C C . VAL A 1 315 ? -8.490 -0.626 27.918 1.00 84.19 315 VAL A C 1
ATOM 2448 O O . VAL A 1 315 ? -8.929 0.525 27.959 1.00 84.19 315 VAL A O 1
ATOM 2451 N N . TYR A 1 316 ? -9.133 -1.639 28.497 1.00 86.38 316 TYR A N 1
ATOM 2452 C CA . TYR A 1 316 ? -10.417 -1.498 29.184 1.00 86.38 316 TYR A CA 1
ATOM 2453 C C . TYR A 1 316 ? -10.283 -1.806 30.668 1.00 86.38 316 TYR A C 1
ATOM 2455 O O . TYR A 1 316 ? -9.547 -2.719 31.034 1.00 86.38 316 TYR A O 1
ATOM 2463 N N . GLU A 1 317 ? -11.033 -1.074 31.498 1.00 79.06 317 GLU A N 1
ATOM 2464 C CA . GLU A 1 317 ? -11.006 -1.213 32.963 1.00 79.06 317 GLU A CA 1
ATOM 2465 C C . GLU A 1 317 ? -11.346 -2.645 33.399 1.00 79.06 317 GLU A C 1
ATOM 2467 O O . GLU A 1 317 ? -10.640 -3.243 34.207 1.00 79.06 317 GLU A O 1
ATOM 2472 N N . ASP A 1 318 ? -12.408 -3.214 32.824 1.00 76.62 318 ASP A N 1
ATOM 2473 C CA . ASP A 1 318 ? -12.804 -4.595 33.073 1.00 76.62 318 ASP A CA 1
ATOM 2474 C C . ASP A 1 318 ? -13.271 -5.268 31.779 1.00 76.62 318 ASP A C 1
ATOM 2476 O O . ASP A 1 318 ? -14.421 -5.145 31.343 1.00 76.62 318 ASP A O 1
ATOM 2480 N N . ALA A 1 319 ? -12.375 -6.051 31.176 1.00 71.75 319 ALA A N 1
ATOM 2481 C CA . ALA A 1 319 ? -12.687 -6.849 29.995 1.00 71.75 319 ALA A CA 1
ATOM 2482 C C . ALA A 1 319 ? -13.841 -7.848 30.235 1.00 71.75 319 ALA A C 1
ATOM 2484 O O . ALA A 1 319 ? -14.490 -8.268 29.273 1.00 71.75 319 ALA A O 1
ATOM 2485 N N . TYR A 1 320 ? -14.140 -8.207 31.490 1.00 80.81 320 TYR A N 1
ATOM 2486 C CA . TYR A 1 320 ? -15.209 -9.124 31.902 1.00 80.81 320 TYR A CA 1
ATOM 2487 C C . TYR A 1 320 ? -16.396 -8.423 32.584 1.00 80.81 320 TYR A C 1
ATOM 2489 O O . TYR A 1 320 ? -17.305 -9.105 33.065 1.00 80.81 320 TYR A O 1
ATOM 2497 N N . GLY A 1 321 ? -16.450 -7.088 32.536 1.00 82.25 321 GLY A N 1
ATOM 2498 C CA . GLY A 1 321 ? -17.501 -6.288 33.162 1.00 82.25 321 GLY A CA 1
ATOM 2499 C C . GLY A 1 321 ? -18.920 -6.656 32.712 1.00 82.25 321 GLY A C 1
ATOM 2500 O O . GLY A 1 321 ? -19.147 -7.155 31.601 1.00 82.25 321 GLY A O 1
ATOM 2501 N N . ALA A 1 322 ? -19.902 -6.410 33.585 1.00 85.12 322 ALA A N 1
ATOM 2502 C CA . ALA A 1 322 ? -21.293 -6.806 33.354 1.00 85.12 322 ALA A CA 1
ATOM 2503 C C . ALA A 1 322 ? -21.992 -6.014 32.230 1.00 85.12 322 ALA A C 1
ATOM 2505 O O . ALA A 1 322 ? -22.813 -6.602 31.524 1.00 85.12 322 ALA A O 1
ATOM 2506 N N . ALA A 1 323 ? -21.636 -4.740 32.031 1.00 83.94 323 ALA A N 1
ATOM 2507 C CA . ALA A 1 323 ? -22.100 -3.853 30.955 1.00 83.94 323 ALA A CA 1
ATOM 2508 C C . ALA A 1 323 ? -20.984 -2.877 30.534 1.00 83.94 323 ALA A C 1
ATOM 2510 O O . ALA A 1 323 ? -19.914 -2.892 31.140 1.00 83.94 323 ALA A O 1
ATOM 2511 N N . ASN A 1 324 ? -21.216 -2.076 29.485 1.00 85.94 324 ASN A N 1
ATOM 2512 C CA . ASN A 1 324 ? -20.240 -1.155 28.893 1.00 85.94 324 ASN A CA 1
ATOM 2513 C C . ASN A 1 324 ? -18.853 -1.784 28.671 1.00 85.94 324 ASN A C 1
ATOM 2515 O O . ASN A 1 324 ? -17.843 -1.358 29.228 1.00 85.94 324 ASN A O 1
ATOM 2519 N N . TYR A 1 325 ? -18.802 -2.819 27.832 1.00 87.50 325 TYR A N 1
ATOM 2520 C CA . TYR A 1 325 ? -17.586 -3.613 27.625 1.00 87.50 325 TYR A CA 1
ATOM 2521 C C . TYR A 1 325 ? -16.390 -2.828 27.063 1.00 87.50 325 TYR A C 1
ATOM 2523 O O . TYR A 1 325 ? -15.275 -3.340 27.075 1.00 87.50 325 TYR A O 1
ATOM 2531 N N . PHE A 1 326 ? -16.618 -1.616 26.552 1.00 88.19 326 PHE A N 1
ATOM 2532 C CA . PHE A 1 326 ? -15.597 -0.764 25.943 1.00 88.19 326 PHE A CA 1
ATOM 2533 C C . PHE A 1 326 ? -15.234 0.447 26.814 1.00 88.19 326 PHE A C 1
ATOM 2535 O O . PHE A 1 326 ? -14.593 1.384 26.330 1.00 88.19 326 PHE A O 1
ATOM 2542 N N . MET A 1 327 ? -15.621 0.442 28.094 1.00 85.38 327 MET A N 1
ATOM 2543 C CA . MET A 1 327 ? -15.234 1.478 29.049 1.00 85.38 327 MET A CA 1
ATOM 2544 C C . MET A 1 327 ? -13.701 1.515 29.196 1.00 85.38 327 MET A C 1
ATOM 2546 O O . MET A 1 327 ? -13.099 0.485 29.515 1.00 85.38 327 MET A O 1
ATOM 2550 N N . PRO A 1 328 ? -13.047 2.660 28.920 1.00 83.62 328 PRO A N 1
ATOM 2551 C CA . PRO A 1 328 ? -11.597 2.765 29.042 1.00 83.62 328 PRO A CA 1
ATOM 2552 C C . PRO A 1 328 ? -11.185 2.642 30.508 1.00 83.62 328 PRO A C 1
ATOM 2554 O O . PRO A 1 328 ? -11.973 2.962 31.402 1.00 83.62 328 PRO A O 1
ATOM 2557 N N . THR A 1 329 ? -9.942 2.223 30.736 1.00 82.12 329 THR A N 1
ATOM 2558 C CA . THR A 1 329 ? -9.279 2.368 32.037 1.00 82.12 329 THR A CA 1
ATOM 2559 C C . THR A 1 329 ? -9.437 3.799 32.547 1.00 82.12 329 THR A C 1
ATOM 2561 O O . THR A 1 329 ? -9.375 4.756 31.774 1.00 82.12 329 THR A O 1
ATOM 2564 N N . ARG A 1 330 ? -9.706 3.967 33.840 1.00 80.25 330 ARG A N 1
ATOM 2565 C CA . ARG A 1 330 ? -9.849 5.283 34.473 1.00 80.25 330 ARG A CA 1
ATOM 2566 C C . ARG A 1 330 ? -8.635 5.542 35.358 1.00 80.25 330 ARG A C 1
ATOM 2568 O O . ARG A 1 330 ? -8.124 4.613 35.973 1.00 80.25 330 ARG A O 1
ATOM 2575 N N . ALA A 1 331 ? -8.168 6.787 35.408 1.00 71.19 331 ALA A N 1
ATOM 2576 C CA . ALA A 1 331 ? -6.989 7.138 36.194 1.00 71.19 331 ALA A CA 1
ATOM 2577 C C . ALA A 1 331 ? -7.275 7.010 37.705 1.00 71.19 331 ALA A C 1
ATOM 2579 O O . ALA A 1 331 ? -8.007 7.818 38.282 1.00 71.19 331 ALA A O 1
ATOM 2580 N N . GLU A 1 332 ? -6.681 6.008 38.355 1.00 60.44 332 GLU A N 1
ATOM 2581 C CA . GLU A 1 332 ? -6.683 5.840 39.814 1.00 60.44 332 GLU A CA 1
ATOM 2582 C C . GLU A 1 332 ? -5.655 6.807 40.431 1.00 60.44 332 GLU A C 1
ATOM 2584 O O . GLU A 1 332 ? -4.532 6.421 40.732 1.00 60.44 332 GLU A O 1
ATOM 2589 N N . GLY A 1 333 ? -5.971 8.103 40.532 1.00 48.81 333 GLY A N 1
ATOM 2590 C CA . GLY A 1 333 ? -4.935 9.066 40.942 1.00 48.81 333 GLY A CA 1
ATOM 2591 C C . GLY A 1 333 ? -5.360 10.448 41.416 1.00 48.81 333 GLY A C 1
ATOM 2592 O O . GLY A 1 333 ? -4.491 11.255 41.730 1.00 48.81 333 GLY A O 1
ATOM 2593 N N . VAL A 1 334 ? -6.654 10.754 41.522 1.00 46.06 334 VAL A N 1
ATOM 2594 C CA . VAL A 1 334 ? -7.059 11.926 42.312 1.00 46.06 334 VAL A CA 1
ATOM 2595 C C . VAL A 1 334 ? -7.293 11.435 43.735 1.00 46.06 334 VAL A C 1
ATOM 2597 O O . VAL A 1 334 ? -8.370 10.922 44.044 1.00 46.06 334 VAL A O 1
ATOM 2600 N N . GLU A 1 335 ? -6.263 11.536 44.581 1.00 39.97 335 GLU A N 1
ATOM 2601 C CA . GLU A 1 335 ? -6.396 11.401 46.036 1.00 39.97 335 GLU A CA 1
ATOM 2602 C C . GLU A 1 335 ? -7.519 12.346 46.497 1.00 39.97 335 GLU A C 1
ATOM 2604 O O . GLU A 1 335 ? -7.372 13.566 46.491 1.00 39.97 335 GLU A O 1
ATOM 2609 N N . GLY A 1 336 ? -8.694 11.771 46.773 1.00 43.53 336 GLY A N 1
ATOM 2610 C CA . GLY A 1 336 ? -9.937 12.487 47.082 1.00 43.53 336 GLY A CA 1
ATOM 2611 C C . GLY A 1 336 ? -11.167 12.015 46.292 1.00 43.53 336 GLY A C 1
ATOM 2612 O O . GLY A 1 336 ? -12.263 12.024 46.832 1.00 43.53 336 GLY A O 1
ATOM 2613 N N . ALA A 1 337 ? -11.023 11.519 45.057 1.00 44.25 337 ALA A N 1
ATOM 2614 C CA . ALA A 1 337 ? -12.182 11.175 44.212 1.00 44.25 337 ALA A CA 1
ATOM 2615 C C . ALA A 1 337 ? -12.680 9.727 44.373 1.00 44.25 337 ALA A C 1
ATOM 2617 O O . ALA A 1 337 ? -13.858 9.451 44.162 1.00 44.25 337 ALA A O 1
ATOM 2618 N N . ALA A 1 338 ? -11.806 8.797 44.774 1.00 43.41 338 ALA A N 1
ATOM 2619 C CA . ALA A 1 338 ? -12.191 7.408 45.049 1.00 43.41 338 ALA A CA 1
ATOM 2620 C C . ALA A 1 338 ? -12.799 7.211 46.456 1.00 43.41 338 ALA A C 1
ATOM 2622 O O . ALA A 1 338 ? -13.380 6.163 46.730 1.00 43.41 338 ALA A O 1
ATOM 2623 N N . GLY A 1 339 ? -12.679 8.214 47.337 1.00 44.44 339 GLY A N 1
ATOM 2624 C CA . GLY A 1 339 ? -13.283 8.223 48.675 1.00 44.44 339 GLY A CA 1
ATOM 2625 C C . GLY A 1 339 ? -14.714 8.775 48.714 1.00 44.44 339 GLY A C 1
ATOM 2626 O O . GLY A 1 339 ? -15.490 8.375 49.577 1.00 44.44 339 GLY A O 1
ATOM 2627 N N . ASP A 1 340 ? -15.089 9.612 47.741 1.00 46.31 340 ASP A N 1
ATOM 2628 C CA . ASP A 1 340 ? -16.350 10.366 47.733 1.00 46.31 340 ASP A CA 1
ATOM 2629 C C . ASP A 1 340 ? -17.369 9.820 46.718 1.00 46.31 340 ASP A C 1
ATOM 2631 O O . ASP A 1 340 ? -17.869 10.562 45.885 1.00 46.31 340 ASP A O 1
ATOM 2635 N N . GLY A 1 341 ? -17.688 8.519 46.743 1.00 59.09 341 GLY A N 1
ATOM 2636 C CA . GLY A 1 341 ? -18.923 7.960 46.147 1.00 59.09 341 GLY A CA 1
ATOM 2637 C C . GLY A 1 341 ? -19.257 8.294 44.676 1.00 59.09 341 GLY A C 1
ATOM 2638 O O . GLY A 1 341 ? -20.387 8.053 44.245 1.00 59.09 341 GLY A O 1
ATOM 2639 N N . LEU A 1 342 ? -18.323 8.853 43.903 1.00 66.25 342 LEU A N 1
ATOM 2640 C CA . LEU A 1 342 ? -18.546 9.283 42.530 1.00 66.25 342 LEU A CA 1
ATOM 2641 C C . LEU A 1 342 ? -18.696 8.045 41.640 1.00 66.25 342 LEU A C 1
ATOM 2643 O O . LEU A 1 342 ? -17.926 7.086 41.764 1.00 66.25 342 LEU A O 1
ATOM 2647 N N . PRO A 1 343 ? -19.687 8.027 40.734 1.00 72.12 343 PRO A N 1
ATOM 2648 C CA . PRO A 1 343 ? -19.870 6.894 39.848 1.00 72.12 343 PRO A CA 1
ATOM 2649 C C . PRO A 1 343 ? -18.665 6.762 38.910 1.00 72.12 343 PRO A C 1
ATOM 2651 O O . PRO A 1 343 ? -18.157 7.747 38.380 1.00 72.12 343 PRO A O 1
ATOM 2654 N N . LYS A 1 344 ? -18.215 5.525 38.682 1.00 72.31 344 LYS A N 1
ATOM 2655 C CA . LYS A 1 344 ? -16.953 5.209 37.987 1.00 72.31 344 LYS A CA 1
ATOM 2656 C C . LYS A 1 344 ? -16.800 5.852 36.606 1.00 72.31 344 LYS A C 1
ATOM 2658 O O . LYS A 1 344 ? -15.691 6.175 36.191 1.00 72.31 344 LYS A O 1
ATOM 2663 N N . TRP A 1 345 ? -17.902 6.059 35.888 1.00 76.69 345 TRP A N 1
ATOM 2664 C CA . TRP A 1 345 ? -17.897 6.710 34.576 1.00 76.69 345 TRP A CA 1
ATOM 2665 C C . TRP A 1 345 ? -17.493 8.192 34.624 1.00 76.69 345 TRP A C 1
ATOM 2667 O O . TRP A 1 345 ? -17.053 8.717 33.603 1.00 76.69 345 TRP A O 1
ATOM 2677 N N . ALA A 1 346 ? -17.596 8.845 35.787 1.00 76.62 346 ALA A N 1
ATOM 2678 C CA . ALA A 1 346 ? -17.251 10.252 35.982 1.00 76.62 346 ALA A CA 1
ATOM 2679 C C . ALA A 1 346 ? -15.738 10.499 36.124 1.00 76.62 346 ALA A C 1
ATOM 2681 O O . ALA A 1 346 ? -15.294 11.643 36.035 1.00 76.62 346 ALA A O 1
ATOM 2682 N N . LEU A 1 347 ? -14.936 9.448 36.335 1.00 81.06 347 LEU A N 1
ATOM 2683 C CA . LEU A 1 347 ? -13.481 9.569 36.419 1.00 81.06 347 LEU A CA 1
ATOM 2684 C C . LEU A 1 347 ? -12.874 9.875 35.037 1.00 81.06 347 LEU A C 1
ATOM 2686 O O . LEU A 1 347 ? -13.391 9.392 34.028 1.00 81.06 347 LEU A O 1
ATOM 2690 N N . PRO A 1 348 ? -11.760 10.620 34.942 1.00 81.44 348 PRO A N 1
ATOM 2691 C CA . PRO A 1 348 ? -11.073 10.847 33.671 1.00 81.44 348 PRO A CA 1
ATOM 2692 C C . PRO A 1 348 ? -10.676 9.531 32.985 1.00 81.44 348 PRO A C 1
ATOM 2694 O O . PRO A 1 348 ? -10.171 8.609 33.630 1.00 81.44 348 PRO A O 1
ATOM 2697 N N . ALA A 1 349 ? -10.928 9.436 31.677 1.00 79.75 349 ALA A N 1
ATOM 2698 C CA . ALA A 1 349 ? -10.520 8.290 30.869 1.00 79.75 349 ALA A CA 1
ATOM 2699 C C . ALA A 1 349 ? -9.005 8.307 30.638 1.00 79.75 349 ALA A C 1
ATOM 2701 O O . ALA A 1 349 ? -8.470 9.281 30.109 1.00 79.75 349 ALA A O 1
ATOM 2702 N N . ASP A 1 350 ? -8.339 7.214 30.989 1.00 83.38 350 ASP A N 1
ATOM 2703 C CA . ASP A 1 350 ? -6.954 6.951 30.634 1.00 83.38 350 ASP A CA 1
ATOM 2704 C C . ASP A 1 350 ? -6.912 6.159 29.319 1.00 83.38 350 ASP A C 1
ATOM 2706 O O . ASP A 1 350 ? -7.284 4.987 29.263 1.00 83.38 350 ASP A O 1
ATOM 2710 N N . ASN A 1 351 ? -6.485 6.822 28.242 1.00 82.06 351 ASN A N 1
ATOM 2711 C CA . ASN A 1 351 ? -6.333 6.219 26.916 1.00 82.06 351 ASN A CA 1
ATOM 2712 C C . ASN A 1 351 ? -4.884 5.782 26.625 1.00 82.06 351 ASN A C 1
ATOM 2714 O O . ASN A 1 351 ? -4.603 5.349 25.503 1.00 82.06 351 ASN A O 1
ATOM 2718 N N . THR A 1 352 ? -3.964 5.879 27.595 1.00 84.81 352 THR A N 1
ATOM 2719 C CA . THR A 1 352 ? -2.540 5.566 27.391 1.00 84.81 352 THR A CA 1
ATOM 2720 C C . THR A 1 352 ? -2.289 4.159 26.835 1.00 84.81 352 THR A C 1
ATOM 2722 O O . THR A 1 352 ? -1.538 4.068 25.863 1.00 84.81 352 THR A O 1
ATOM 2725 N N . PRO A 1 353 ? -2.959 3.070 27.278 1.00 84.88 353 PRO A N 1
ATOM 2726 C CA . PRO A 1 353 ? -2.654 1.732 26.762 1.00 84.88 353 PRO A CA 1
ATOM 2727 C C . PRO A 1 353 ? -3.061 1.563 25.292 1.00 84.88 353 PRO A C 1
ATOM 2729 O O . PRO A 1 353 ? -2.450 0.797 24.546 1.00 84.88 353 PRO A O 1
ATOM 2732 N N . MET A 1 354 ? -4.098 2.286 24.857 1.00 84.94 354 MET A N 1
ATOM 2733 C CA . MET A 1 354 ? -4.539 2.275 23.463 1.00 84.94 354 MET A CA 1
ATOM 2734 C C . MET A 1 354 ? -3.578 3.064 22.569 1.00 84.94 354 MET A C 1
ATOM 2736 O O . MET A 1 354 ? -3.307 2.639 21.446 1.00 84.94 354 MET A O 1
ATOM 2740 N N . LEU A 1 355 ? -3.045 4.179 23.080 1.00 86.50 355 LEU A N 1
ATOM 2741 C CA . LEU A 1 355 ? -2.035 4.983 22.395 1.00 86.50 355 LEU A CA 1
ATOM 2742 C C . LEU A 1 355 ? -0.719 4.213 22.250 1.00 86.50 355 LEU A C 1
ATOM 2744 O O . LEU A 1 355 ? -0.189 4.144 21.145 1.00 86.50 355 LEU A O 1
ATOM 2748 N N . GLU A 1 356 ? -0.257 3.536 23.307 1.00 86.06 356 GLU A N 1
ATOM 2749 C CA . GLU A 1 356 ? 0.927 2.666 23.247 1.00 86.06 356 GLU A CA 1
ATOM 2750 C C . GLU A 1 356 ? 0.776 1.559 22.190 1.00 86.06 356 GLU A C 1
ATOM 2752 O O . GLU A 1 356 ? 1.724 1.242 21.466 1.00 86.06 356 GLU A O 1
ATOM 2757 N N . TYR A 1 357 ? -0.416 0.958 22.080 1.00 86.44 357 TYR A N 1
ATOM 2758 C CA . TYR A 1 357 ? -0.693 -0.013 21.023 1.00 86.44 357 TYR A CA 1
ATOM 2759 C C . TYR A 1 357 ? -0.646 0.644 19.639 1.00 86.44 357 TYR A C 1
ATOM 2761 O O . TYR A 1 357 ? -0.013 0.098 18.735 1.00 86.44 357 TYR A O 1
ATOM 2769 N N . SER A 1 358 ? -1.264 1.817 19.457 1.00 86.88 358 SER A N 1
ATOM 2770 C CA . SER A 1 358 ? -1.231 2.506 18.162 1.00 86.88 358 SER A CA 1
ATOM 2771 C C . SER A 1 358 ? 0.179 2.922 17.749 1.00 86.88 358 SER A C 1
ATOM 2773 O O . SER A 1 358 ? 0.548 2.701 16.600 1.00 86.88 358 SER A O 1
ATOM 2775 N N . GLU A 1 359 ? 0.997 3.407 18.686 1.00 86.50 359 GLU A N 1
ATOM 2776 C CA . GLU A 1 359 ? 2.408 3.725 18.452 1.00 86.50 359 GLU A CA 1
ATOM 2777 C C . GLU A 1 359 ? 3.204 2.478 18.055 1.00 86.50 359 GLU A C 1
ATOM 2779 O O . GLU A 1 359 ? 4.101 2.544 17.212 1.00 86.50 359 GLU A O 1
ATOM 2784 N N . HIS A 1 360 ? 2.871 1.318 18.630 1.00 85.69 360 HIS A N 1
ATOM 2785 C CA . HIS A 1 360 ?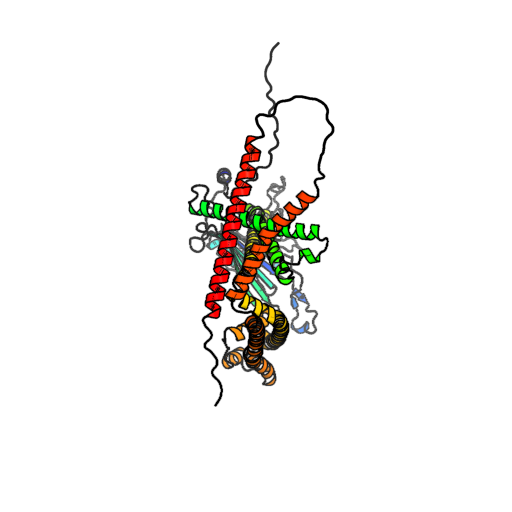 3.495 0.058 18.249 1.00 85.69 360 HIS A CA 1
ATOM 2786 C C . HIS A 1 360 ? 3.128 -0.358 16.818 1.00 85.69 360 HIS A C 1
ATOM 2788 O O . HIS A 1 360 ? 4.021 -0.691 16.035 1.00 85.69 360 HIS A O 1
ATOM 2794 N N . VAL A 1 361 ? 1.842 -0.317 16.449 1.00 87.75 361 VAL A N 1
ATOM 2795 C CA . VAL A 1 361 ? 1.403 -0.626 15.076 1.00 87.75 361 VAL A CA 1
ATOM 2796 C C . VAL A 1 361 ? 2.028 0.355 14.082 1.00 87.75 361 VAL A C 1
ATOM 2798 O O . VAL A 1 361 ? 2.542 -0.068 13.045 1.00 87.75 361 VAL A O 1
ATOM 2801 N N . GLU A 1 362 ? 2.066 1.643 14.426 1.00 87.88 362 GLU A N 1
ATOM 2802 C CA . GLU A 1 362 ? 2.717 2.683 13.632 1.00 87.88 362 GLU A CA 1
ATOM 2803 C C . GLU A 1 362 ? 4.206 2.386 13.445 1.00 87.88 362 GLU A C 1
ATOM 2805 O O . GLU A 1 362 ? 4.703 2.398 12.322 1.00 87.88 362 GLU A O 1
ATOM 2810 N N . ALA A 1 363 ? 4.921 2.026 14.511 1.00 87.00 363 ALA A N 1
ATOM 2811 C CA . ALA A 1 363 ? 6.331 1.669 14.428 1.00 87.00 363 ALA A CA 1
ATOM 2812 C C . ALA A 1 363 ? 6.581 0.460 13.513 1.00 87.00 363 ALA A C 1
ATOM 2814 O O . ALA A 1 363 ? 7.527 0.481 12.723 1.00 87.00 363 ALA A O 1
ATOM 2815 N N . VAL A 1 364 ? 5.738 -0.578 13.591 1.00 87.69 364 VAL A N 1
ATOM 2816 C CA . VAL A 1 364 ? 5.838 -1.752 12.708 1.00 87.69 364 VAL A CA 1
ATOM 2817 C C . VAL A 1 364 ? 5.552 -1.354 11.260 1.00 87.69 364 VAL A C 1
ATOM 2819 O O . VAL A 1 364 ? 6.297 -1.745 10.366 1.00 87.69 364 VAL A O 1
ATOM 2822 N N . SER A 1 365 ? 4.522 -0.545 11.013 1.00 88.56 365 SER A N 1
ATOM 2823 C CA . SER A 1 365 ? 4.191 -0.073 9.666 1.00 88.56 365 SER A CA 1
ATOM 2824 C C . SER A 1 365 ? 5.309 0.771 9.048 1.00 88.56 365 SER A C 1
ATOM 2826 O O . SER A 1 365 ? 5.719 0.501 7.924 1.00 88.56 365 SER A O 1
ATOM 2828 N N . LEU A 1 366 ? 5.882 1.700 9.821 1.00 88.56 366 LEU A N 1
ATOM 2829 C CA . LEU A 1 366 ? 6.982 2.558 9.407 1.00 88.56 366 LEU A CA 1
ATOM 2830 C C . LEU A 1 366 ? 8.221 1.722 9.091 1.00 88.56 366 LEU A C 1
ATOM 2832 O O . LEU A 1 366 ? 8.897 1.975 8.099 1.00 88.56 366 LEU A O 1
ATOM 2836 N N . ALA A 1 367 ? 8.514 0.705 9.907 1.00 88.94 367 ALA A N 1
ATOM 2837 C CA . ALA A 1 367 ? 9.606 -0.221 9.635 1.00 88.94 367 ALA A CA 1
ATOM 2838 C C . ALA A 1 367 ? 9.397 -0.963 8.304 1.00 88.94 367 ALA A C 1
ATOM 2840 O O . ALA A 1 367 ? 10.338 -1.066 7.518 1.00 88.94 367 ALA A O 1
ATOM 2841 N N . ILE A 1 368 ? 8.169 -1.414 8.020 1.00 89.50 368 ILE A N 1
ATOM 2842 C CA . ILE A 1 368 ? 7.832 -2.053 6.741 1.00 89.50 368 ILE A CA 1
ATOM 2843 C C . ILE A 1 368 ? 7.983 -1.067 5.584 1.00 89.50 368 ILE A C 1
ATOM 2845 O O . ILE A 1 368 ? 8.571 -1.421 4.566 1.00 89.50 368 ILE A O 1
ATOM 2849 N N . ASP A 1 369 ? 7.473 0.158 5.716 1.00 90.81 369 ASP A N 1
ATOM 2850 C CA . ASP A 1 369 ? 7.579 1.188 4.680 1.00 90.81 369 ASP A CA 1
ATOM 2851 C C . ASP A 1 369 ? 9.045 1.508 4.364 1.00 90.81 369 ASP A C 1
ATOM 2853 O O . ASP A 1 369 ? 9.437 1.538 3.198 1.00 90.81 369 ASP A O 1
ATOM 2857 N N . LEU A 1 370 ? 9.891 1.657 5.386 1.00 90.75 370 LEU A N 1
ATOM 2858 C CA . LEU A 1 370 ? 11.326 1.881 5.206 1.00 90.75 370 LEU A CA 1
ATOM 2859 C C . LEU A 1 370 ? 12.029 0.675 4.564 1.00 90.75 370 LEU A C 1
ATOM 2861 O O . LEU A 1 370 ? 12.885 0.865 3.698 1.00 90.75 370 LEU A O 1
ATOM 2865 N N . GLU A 1 371 ? 11.658 -0.558 4.928 1.00 88.50 371 GLU A N 1
ATOM 2866 C CA . GLU A 1 371 ? 12.197 -1.769 4.297 1.00 88.50 371 GLU A CA 1
ATOM 2867 C C . GLU A 1 371 ? 11.764 -1.879 2.823 1.00 88.50 371 GLU A C 1
ATOM 2869 O O . GLU A 1 371 ? 12.578 -2.171 1.946 1.00 88.50 371 GLU A O 1
ATOM 2874 N N . GLN A 1 372 ? 10.499 -1.586 2.514 1.00 90.94 372 GLN A N 1
ATOM 2875 C CA . GLN A 1 372 ? 9.979 -1.574 1.145 1.00 90.94 372 GLN A CA 1
ATOM 2876 C C . GLN A 1 372 ? 10.654 -0.492 0.296 1.00 90.94 372 GLN A C 1
ATOM 2878 O O . GLN A 1 372 ? 11.027 -0.761 -0.846 1.00 90.94 372 GLN A O 1
ATOM 2883 N N . MET A 1 373 ? 10.876 0.702 0.853 1.00 91.81 373 MET A N 1
ATOM 2884 C CA . MET A 1 373 ? 11.617 1.779 0.187 1.00 91.81 373 MET A CA 1
ATOM 2885 C C . MET A 1 373 ? 13.081 1.403 -0.047 1.00 91.81 373 MET A C 1
ATOM 2887 O O . MET A 1 373 ? 13.622 1.687 -1.118 1.00 91.81 373 MET A O 1
ATOM 2891 N N . PHE A 1 374 ? 13.713 0.710 0.905 1.00 92.00 374 PHE A N 1
ATOM 2892 C CA . PHE A 1 374 ? 15.044 0.140 0.718 1.00 92.00 374 PHE A CA 1
ATOM 2893 C C . PHE A 1 374 ? 15.064 -0.842 -0.458 1.00 92.00 374 PHE A C 1
ATOM 2895 O O . PHE A 1 374 ? 15.850 -0.653 -1.389 1.00 92.00 374 PHE A O 1
ATOM 2902 N N . TRP A 1 375 ? 14.185 -1.849 -0.465 1.00 91.81 375 TRP A N 1
ATOM 2903 C CA . TRP A 1 375 ? 14.130 -2.836 -1.545 1.00 91.81 375 TRP A CA 1
ATOM 2904 C C . TRP A 1 375 ? 13.812 -2.196 -2.899 1.00 91.81 375 TRP A C 1
ATOM 2906 O O . TRP A 1 375 ? 14.464 -2.521 -3.888 1.00 91.81 375 TRP A O 1
ATOM 2916 N N . ALA A 1 376 ? 12.894 -1.228 -2.953 1.00 93.56 376 ALA A N 1
ATOM 2917 C CA . ALA A 1 376 ? 12.573 -0.496 -4.176 1.00 93.56 376 ALA A CA 1
ATOM 2918 C C . ALA A 1 376 ? 13.780 0.293 -4.715 1.00 93.56 376 ALA A C 1
ATOM 2920 O O . ALA A 1 376 ? 14.115 0.179 -5.898 1.00 93.56 376 ALA A O 1
ATOM 2921 N N . ALA A 1 377 ? 14.476 1.044 -3.854 1.00 93.62 377 ALA A N 1
ATOM 2922 C CA . ALA A 1 377 ? 15.674 1.793 -4.232 1.00 93.62 377 ALA A CA 1
ATOM 2923 C C . ALA A 1 377 ? 16.813 0.864 -4.689 1.00 93.62 377 ALA A C 1
ATOM 2925 O O . ALA A 1 377 ? 17.532 1.176 -5.641 1.00 93.62 377 ALA A O 1
ATOM 2926 N N . GLN A 1 378 ? 16.949 -0.303 -4.057 1.00 92.38 378 GLN A N 1
ATOM 2927 C CA . GLN A 1 378 ? 17.936 -1.320 -4.419 1.00 92.38 378 GLN A CA 1
ATOM 2928 C C . GLN A 1 378 ? 17.621 -1.988 -5.752 1.00 92.38 378 GLN A C 1
ATOM 2930 O O . GLN A 1 378 ? 18.522 -2.138 -6.574 1.00 92.38 378 GLN A O 1
ATOM 2935 N N . CYS A 1 379 ? 16.360 -2.343 -6.001 1.00 94.19 379 CYS A N 1
ATOM 2936 C CA . CYS A 1 379 ? 15.922 -2.874 -7.288 1.00 94.19 379 CYS A CA 1
ATOM 2937 C C . CYS A 1 379 ? 16.172 -1.860 -8.409 1.00 94.19 379 CYS A C 1
ATOM 2939 O O . CYS A 1 379 ? 16.757 -2.219 -9.429 1.00 94.19 379 CYS A O 1
ATOM 2941 N N . ALA A 1 380 ? 15.819 -0.588 -8.199 1.00 93.38 380 ALA A N 1
ATOM 2942 C CA . ALA A 1 380 ? 16.112 0.476 -9.156 1.00 93.38 380 ALA A CA 1
ATOM 2943 C C . ALA A 1 380 ? 17.624 0.615 -9.401 1.00 93.38 380 ALA A C 1
ATOM 2945 O O . ALA A 1 380 ? 18.069 0.628 -10.547 1.00 93.38 380 ALA A O 1
ATOM 2946 N N . SER A 1 381 ? 18.436 0.632 -8.336 1.00 92.31 381 SER A N 1
ATOM 2947 C CA . SER A 1 381 ? 19.897 0.685 -8.459 1.00 92.31 381 SER A CA 1
ATOM 2948 C C . SER A 1 381 ? 20.459 -0.525 -9.213 1.00 92.31 381 SER A C 1
ATOM 2950 O O . SER A 1 381 ? 21.357 -0.367 -10.036 1.00 92.31 381 SER A O 1
ATOM 2952 N N . PHE A 1 382 ? 19.922 -1.726 -8.986 1.00 91.94 382 PHE A N 1
ATOM 2953 C CA . PHE A 1 382 ? 20.353 -2.941 -9.674 1.00 91.94 382 PHE A CA 1
ATOM 2954 C C . PHE A 1 382 ? 20.031 -2.905 -11.171 1.00 91.94 382 PHE A C 1
ATOM 2956 O O . PHE A 1 382 ? 20.901 -3.215 -11.980 1.00 91.94 382 PHE A O 1
ATOM 2963 N N . VAL A 1 383 ? 18.830 -2.459 -11.552 1.00 93.06 383 VAL A N 1
ATOM 2964 C CA . VAL A 1 383 ? 18.452 -2.278 -12.965 1.00 93.06 383 VAL A CA 1
ATOM 2965 C C . VAL A 1 383 ? 19.369 -1.262 -13.651 1.00 93.06 383 VAL A C 1
ATOM 2967 O O . VAL A 1 383 ? 19.855 -1.512 -14.752 1.00 93.06 383 VAL A O 1
ATOM 2970 N N . LEU A 1 384 ? 19.683 -0.148 -12.987 1.00 91.38 384 LEU A N 1
ATOM 2971 C CA . LEU A 1 384 ? 20.604 0.855 -13.531 1.00 91.38 384 LEU A CA 1
ATOM 2972 C C . LEU A 1 384 ? 22.045 0.329 -13.634 1.00 91.38 384 LEU A C 1
ATOM 2974 O O . LEU A 1 384 ? 22.738 0.606 -14.610 1.00 91.38 384 LEU A O 1
ATOM 2978 N N . LYS A 1 385 ? 22.501 -0.485 -12.673 1.00 88.69 385 LYS A N 1
ATOM 2979 C CA . LYS A 1 385 ? 23.798 -1.176 -12.770 1.00 88.69 385 LYS A CA 1
ATOM 2980 C C . LYS A 1 385 ? 23.819 -2.179 -13.919 1.00 88.69 385 LYS A C 1
ATOM 2982 O O . LYS A 1 385 ? 24.837 -2.277 -14.592 1.00 88.69 385 LYS A O 1
ATOM 2987 N N . LEU A 1 386 ? 22.717 -2.883 -14.178 1.00 90.19 386 LEU A N 1
ATOM 2988 C CA . LEU A 1 386 ? 22.603 -3.763 -15.339 1.00 90.19 386 LEU A CA 1
ATOM 2989 C C . LEU A 1 386 ? 22.724 -2.965 -16.646 1.00 90.19 386 LEU A C 1
ATOM 2991 O O . LEU A 1 386 ? 23.458 -3.379 -17.537 1.00 90.19 386 LEU A O 1
ATOM 2995 N N . ALA A 1 387 ? 22.100 -1.786 -16.731 1.00 85.56 387 ALA A N 1
ATOM 2996 C CA . ALA A 1 387 ? 22.288 -0.883 -17.868 1.00 85.56 387 ALA A CA 1
ATOM 2997 C C . ALA A 1 387 ? 23.759 -0.447 -18.031 1.00 85.56 387 ALA A C 1
ATOM 2999 O O . ALA A 1 387 ? 24.277 -0.405 -19.143 1.00 85.56 387 ALA A O 1
ATOM 3000 N N . ARG A 1 388 ? 24.475 -0.205 -16.926 1.00 83.19 388 ARG A N 1
ATOM 3001 C CA . ARG A 1 388 ? 25.917 0.101 -16.948 1.00 83.19 388 ARG A CA 1
ATOM 3002 C C . ARG A 1 388 ? 26.780 -1.086 -17.395 1.00 83.19 388 ARG A C 1
ATOM 3004 O O . ARG A 1 388 ? 27.802 -0.899 -18.053 1.00 83.19 388 ARG A O 1
ATOM 3011 N N . VAL A 1 389 ? 26.370 -2.312 -17.069 1.00 85.88 389 VAL A N 1
ATOM 3012 C CA . VAL A 1 389 ? 27.008 -3.530 -17.593 1.00 85.88 389 VAL A CA 1
ATOM 3013 C C . VAL A 1 389 ? 26.809 -3.627 -19.105 1.00 85.88 389 VAL A C 1
ATOM 3015 O O . VAL A 1 389 ? 27.770 -3.942 -19.798 1.00 85.88 389 VAL A O 1
ATOM 3018 N N . LEU A 1 390 ? 25.625 -3.281 -19.627 1.00 81.88 390 LEU A N 1
ATOM 3019 C CA . LEU A 1 390 ? 25.386 -3.236 -21.076 1.00 81.88 390 LEU A CA 1
ATOM 3020 C C . LEU A 1 390 ? 26.323 -2.250 -21.782 1.00 81.88 390 LEU A C 1
ATOM 3022 O O . LEU A 1 390 ? 26.889 -2.605 -22.805 1.00 81.88 390 LEU A O 1
ATOM 3026 N N . HIS A 1 391 ? 26.565 -1.072 -21.201 1.00 80.62 391 HIS A N 1
ATOM 3027 C CA . HIS A 1 391 ? 27.562 -0.128 -21.726 1.00 80.62 391 HIS A CA 1
ATOM 3028 C C . HIS A 1 391 ? 28.989 -0.699 -21.696 1.00 80.62 391 HIS A C 1
ATOM 3030 O O . HIS A 1 391 ? 29.809 -0.446 -22.566 1.00 80.62 391 HIS A O 1
ATOM 3036 N N . SER A 1 392 ? 29.307 -1.524 -20.697 1.00 80.88 392 SER A N 1
ATOM 3037 C CA . SER A 1 392 ? 30.630 -2.152 -20.599 1.00 80.88 392 SER A CA 1
ATOM 3038 C C . SER A 1 392 ? 30.856 -3.228 -21.676 1.00 80.88 392 SER A C 1
ATOM 3040 O O . SER A 1 392 ? 31.984 -3.687 -21.854 1.00 80.88 392 SER A O 1
ATOM 3042 N N . PHE A 1 393 ? 29.815 -3.644 -22.408 1.00 79.69 393 PHE A N 1
ATOM 3043 C CA . PHE A 1 393 ? 29.946 -4.577 -23.530 1.00 79.69 393 PHE A CA 1
ATOM 3044 C C . PHE A 1 393 ? 30.508 -3.942 -24.808 1.00 79.69 393 PHE A C 1
ATOM 3046 O O . PHE A 1 393 ? 30.870 -4.682 -25.729 1.00 79.69 393 PHE A O 1
ATOM 3053 N N . ASP A 1 394 ? 30.718 -2.625 -24.822 1.00 72.94 394 ASP A N 1
ATOM 3054 C CA . ASP A 1 394 ? 31.394 -1.909 -25.911 1.00 72.94 394 ASP A CA 1
ATOM 3055 C C . ASP A 1 394 ? 32.862 -2.356 -26.084 1.00 72.94 394 ASP A C 1
ATOM 3057 O O . ASP A 1 394 ? 33.470 -2.164 -27.135 1.00 72.94 394 ASP A O 1
ATOM 3061 N N . CYS A 1 395 ? 33.436 -3.059 -25.096 1.00 75.31 395 CYS A N 1
ATOM 3062 C CA . CYS A 1 395 ? 34.778 -3.636 -25.196 1.00 75.31 395 CYS A CA 1
ATOM 3063 C C . CYS A 1 395 ? 34.908 -4.748 -26.256 1.00 75.31 395 CYS A C 1
ATOM 3065 O O . CYS A 1 395 ? 36.030 -5.101 -26.623 1.00 75.31 395 CYS A O 1
ATOM 3067 N N . HIS A 1 396 ? 33.801 -5.328 -26.741 1.00 79.81 396 HIS A N 1
ATOM 3068 C CA . HIS A 1 396 ? 33.830 -6.364 -27.774 1.00 79.81 396 HIS A CA 1
ATOM 3069 C C . HIS A 1 396 ? 33.121 -5.892 -29.056 1.00 79.81 396 HIS A C 1
ATOM 3071 O O . HIS A 1 396 ? 31.921 -5.620 -29.007 1.00 79.81 396 HIS A O 1
ATOM 3077 N N . PRO A 1 397 ? 33.774 -5.913 -30.237 1.00 74.62 397 PRO A N 1
ATOM 3078 C CA . PRO A 1 397 ? 33.209 -5.354 -31.473 1.00 74.62 397 PRO A CA 1
ATOM 3079 C C . PRO A 1 397 ? 31.840 -5.924 -31.866 1.00 74.62 397 PRO A C 1
ATOM 3081 O O . PRO A 1 397 ? 30.983 -5.208 -32.367 1.00 74.62 397 PRO A O 1
ATOM 3084 N N . ARG A 1 398 ? 31.598 -7.220 -31.609 1.00 77.12 398 ARG A N 1
ATOM 3085 C CA . ARG A 1 398 ? 30.300 -7.855 -31.920 1.00 77.12 398 ARG A CA 1
ATOM 3086 C C . ARG A 1 398 ? 29.179 -7.500 -30.939 1.00 77.12 398 ARG A C 1
ATOM 3088 O O . ARG A 1 398 ? 28.021 -7.642 -31.304 1.00 77.12 398 ARG A O 1
ATOM 3095 N N . MET A 1 399 ? 29.512 -7.109 -29.708 1.00 76.25 399 MET A N 1
ATOM 3096 C CA . MET A 1 399 ? 28.515 -6.732 -28.696 1.00 76.25 399 MET A CA 1
ATOM 3097 C C . MET A 1 399 ? 28.266 -5.217 -28.709 1.00 76.25 399 MET A C 1
ATOM 3099 O O . MET A 1 399 ? 27.108 -4.823 -28.606 1.00 76.25 399 MET A O 1
ATOM 3103 N N . SER A 1 400 ? 29.306 -4.403 -28.962 1.00 79.44 400 SER A N 1
ATOM 3104 C CA . SER A 1 400 ? 29.191 -2.962 -29.274 1.00 79.44 400 SER A CA 1
ATOM 3105 C C . SER A 1 400 ? 28.187 -2.735 -30.392 1.00 79.44 400 SER A C 1
ATOM 3107 O O . SER A 1 400 ? 27.303 -1.903 -30.257 1.00 79.44 400 SER A O 1
ATOM 3109 N N . PHE A 1 401 ? 28.230 -3.577 -31.434 1.00 82.50 401 PHE A N 1
ATOM 3110 C CA . PHE A 1 401 ? 27.278 -3.532 -32.539 1.00 82.50 401 PHE A CA 1
ATOM 3111 C C . PHE A 1 401 ? 25.819 -3.441 -32.058 1.00 82.50 401 PHE A C 1
ATOM 3113 O O . PHE A 1 401 ? 25.062 -2.618 -32.554 1.00 82.50 401 PHE A O 1
ATOM 3120 N N . VAL A 1 402 ? 25.424 -4.218 -31.043 1.00 81.12 402 VAL A N 1
ATOM 3121 C CA . VAL A 1 402 ? 24.052 -4.193 -30.506 1.00 81.12 402 VAL A CA 1
ATOM 3122 C C . VAL A 1 402 ? 23.745 -2.867 -29.804 1.00 81.12 402 VAL A C 1
ATOM 3124 O O . VAL A 1 402 ? 22.678 -2.294 -30.021 1.00 81.12 402 VAL A O 1
ATOM 3127 N N . VAL A 1 403 ? 24.669 -2.352 -28.991 1.00 81.75 403 VAL A N 1
ATOM 3128 C CA . VAL A 1 403 ? 24.505 -1.066 -28.292 1.00 81.75 403 VAL A CA 1
ATOM 3129 C C . VAL A 1 403 ? 24.448 0.089 -29.295 1.00 81.75 403 VAL A C 1
ATOM 3131 O O . VAL A 1 403 ? 23.600 0.973 -29.169 1.00 81.75 403 VAL A O 1
ATOM 3134 N N . ASP A 1 404 ? 25.273 0.034 -30.338 1.00 81.50 404 ASP A N 1
ATOM 3135 C CA . ASP A 1 404 ? 25.310 1.013 -31.418 1.00 81.50 404 ASP A CA 1
ATOM 3136 C C . ASP A 1 404 ? 24.001 1.007 -32.220 1.00 81.50 404 ASP A C 1
ATOM 3138 O O . ASP A 1 404 ? 23.476 2.080 -32.518 1.00 81.50 404 ASP A O 1
ATOM 3142 N N . THR A 1 405 ? 23.413 -0.168 -32.502 1.00 85.75 405 THR A N 1
ATOM 3143 C CA . THR A 1 405 ? 22.113 -0.265 -33.206 1.00 85.75 405 THR A CA 1
ATOM 3144 C C . THR A 1 405 ? 20.993 0.407 -32.406 1.00 85.75 405 THR A C 1
ATOM 3146 O O . THR A 1 405 ? 20.201 1.180 -32.947 1.00 85.75 405 THR A O 1
ATOM 3149 N N . LEU A 1 406 ? 20.969 0.178 -31.087 1.00 82.44 406 LEU A N 1
ATOM 3150 C CA . LEU A 1 406 ? 20.002 0.779 -30.169 1.00 82.44 406 LEU A CA 1
ATOM 3151 C C . LEU A 1 406 ? 20.225 2.282 -30.004 1.00 82.44 406 LEU A C 1
ATOM 3153 O O . LEU A 1 406 ? 19.267 3.033 -29.836 1.00 82.44 406 LEU A O 1
ATOM 3157 N N . ARG A 1 407 ? 21.482 2.733 -30.048 1.00 81.88 407 ARG A N 1
ATOM 3158 C CA . ARG A 1 407 ? 21.826 4.153 -29.974 1.00 81.88 407 ARG A CA 1
ATOM 3159 C C . ARG A 1 407 ? 21.433 4.892 -31.250 1.00 81.88 407 ARG A C 1
ATOM 3161 O O . ARG A 1 407 ? 20.916 6.001 -31.142 1.00 81.88 407 ARG A O 1
ATOM 3168 N N . ALA A 1 408 ? 21.647 4.282 -32.415 1.00 84.88 408 ALA A N 1
ATOM 3169 C CA . ALA A 1 408 ? 21.262 4.838 -33.709 1.00 84.88 408 ALA A CA 1
ATOM 3170 C C . ALA A 1 408 ? 19.738 5.011 -33.807 1.00 84.88 408 ALA A C 1
ATOM 3172 O O . ALA A 1 408 ? 19.269 6.118 -34.047 1.00 84.88 408 ALA A O 1
ATOM 3173 N N . GLY A 1 409 ? 18.965 3.966 -33.488 1.00 85.12 409 GLY A N 1
ATOM 3174 C CA . GLY A 1 409 ? 17.495 4.023 -33.494 1.00 85.12 409 GLY A CA 1
ATOM 3175 C C . GLY A 1 409 ? 16.860 4.663 -32.251 1.00 85.12 409 GLY A C 1
ATOM 3176 O O . GLY A 1 409 ? 15.636 4.719 -32.135 1.00 85.12 409 GLY A O 1
ATOM 3177 N N . GLY A 1 410 ? 17.656 5.117 -31.278 1.00 86.00 410 GLY A N 1
ATOM 3178 C CA . GLY A 1 410 ? 17.160 5.490 -29.950 1.00 86.00 410 GLY A CA 1
ATOM 3179 C C . GLY A 1 410 ? 16.248 6.720 -29.939 1.00 86.00 410 GLY A C 1
ATOM 3180 O O . GLY A 1 410 ? 15.280 6.761 -29.176 1.00 86.00 410 GLY A O 1
ATOM 3181 N N . MET A 1 411 ? 16.527 7.718 -30.783 1.00 89.38 411 MET A N 1
ATOM 3182 C CA . MET A 1 411 ? 15.686 8.917 -30.874 1.00 89.38 411 MET A CA 1
ATOM 3183 C C . MET A 1 411 ? 14.342 8.593 -31.534 1.00 89.38 411 MET A C 1
ATOM 3185 O O . MET A 1 411 ? 13.289 8.937 -30.997 1.00 89.38 411 MET A O 1
ATOM 3189 N N . ASP A 1 412 ? 14.353 7.838 -32.626 1.00 91.38 412 ASP A N 1
ATOM 3190 C CA . ASP A 1 412 ? 13.119 7.437 -33.305 1.00 91.38 412 ASP A CA 1
ATOM 3191 C C . ASP A 1 412 ? 12.262 6.528 -32.419 1.00 91.38 412 ASP A C 1
ATOM 3193 O O . ASP A 1 412 ? 11.043 6.699 -32.339 1.00 91.38 412 ASP A O 1
ATOM 3197 N N . LEU A 1 413 ? 12.899 5.650 -31.636 1.00 91.12 413 LEU A N 1
ATOM 3198 C CA . LEU A 1 413 ? 12.228 4.846 -30.619 1.00 91.12 413 LEU A CA 1
ATOM 3199 C C . LEU A 1 413 ? 11.560 5.711 -29.539 1.00 91.12 413 LEU A C 1
ATOM 3201 O O . LEU A 1 413 ? 10.446 5.407 -29.107 1.00 91.12 413 LEU A O 1
ATOM 3205 N N . LEU A 1 414 ? 12.205 6.798 -29.102 1.00 88.44 414 LEU A N 1
ATOM 3206 C CA . LEU A 1 414 ? 11.634 7.719 -28.115 1.00 88.44 414 LEU A CA 1
ATOM 3207 C C . LEU A 1 414 ? 10.429 8.471 -28.686 1.00 88.44 414 LEU A C 1
ATOM 3209 O O . LEU A 1 414 ? 9.409 8.591 -28.006 1.00 88.44 414 LEU A O 1
ATOM 3213 N N . HIS A 1 415 ? 10.513 8.947 -29.930 1.00 93.06 415 HIS A N 1
ATOM 3214 C CA . HIS A 1 415 ? 9.371 9.571 -30.597 1.00 93.06 415 HIS A CA 1
ATOM 3215 C C . HIS A 1 415 ? 8.202 8.5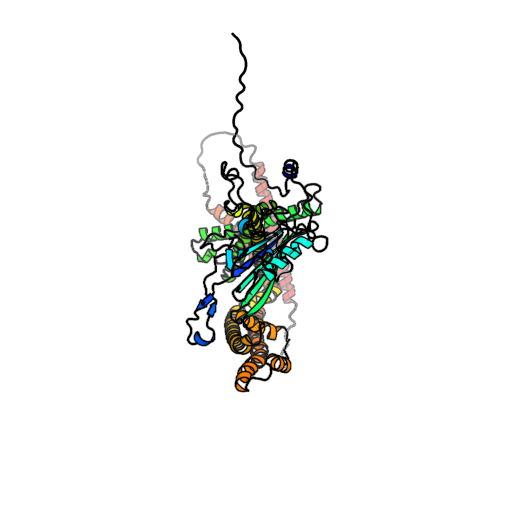85 -30.729 1.00 93.06 415 HIS A C 1
ATOM 3217 O O . HIS A 1 415 ? 7.070 8.900 -30.353 1.00 93.06 415 HIS A O 1
ATOM 3223 N N . PHE A 1 416 ? 8.491 7.360 -31.172 1.00 93.94 416 PHE A N 1
ATOM 3224 C CA . PHE A 1 416 ? 7.509 6.288 -31.262 1.00 93.94 416 PHE A CA 1
ATOM 3225 C C . PHE A 1 416 ? 6.867 5.966 -29.904 1.00 93.94 416 PHE A C 1
ATOM 3227 O O . PHE A 1 416 ? 5.650 5.807 -29.829 1.00 93.94 416 PHE A O 1
ATOM 3234 N N . LEU A 1 417 ? 7.640 5.947 -28.812 1.00 91.94 417 LEU A N 1
ATOM 3235 C CA . LEU A 1 417 ? 7.119 5.734 -27.459 1.00 91.94 417 LEU A CA 1
ATOM 3236 C C . LEU A 1 417 ? 6.111 6.819 -27.045 1.00 91.94 417 LEU A C 1
ATOM 3238 O O . LEU A 1 417 ? 5.101 6.503 -26.417 1.00 91.94 417 LEU A O 1
ATOM 3242 N N . VAL A 1 418 ? 6.350 8.085 -27.404 1.00 93.94 418 VAL A N 1
ATOM 3243 C CA . VAL A 1 418 ? 5.409 9.187 -27.130 1.00 93.94 418 VAL A CA 1
ATOM 3244 C C . VAL A 1 418 ? 4.099 8.983 -27.891 1.00 93.94 418 VAL A C 1
ATOM 3246 O O . VAL A 1 418 ? 3.021 9.123 -27.310 1.00 93.94 418 VAL A O 1
ATOM 3249 N N . VAL A 1 419 ? 4.180 8.604 -29.169 1.00 92.69 419 VAL A N 1
ATOM 3250 C CA . VAL A 1 419 ? 3.001 8.299 -29.994 1.00 92.69 419 VAL A CA 1
ATOM 3251 C C . VAL A 1 419 ? 2.236 7.098 -29.426 1.00 92.69 419 VAL A C 1
ATOM 3253 O O . VAL A 1 419 ? 1.015 7.157 -29.276 1.00 92.69 419 VAL A O 1
ATOM 3256 N N . LEU A 1 420 ? 2.944 6.039 -29.027 1.00 90.56 420 LEU A N 1
ATOM 3257 C CA . LEU A 1 420 ? 2.368 4.850 -28.400 1.00 90.56 420 LEU A CA 1
ATOM 3258 C C . LEU A 1 420 ? 1.653 5.186 -27.084 1.00 90.56 420 LEU A C 1
ATOM 3260 O O . LEU A 1 420 ? 0.526 4.745 -26.863 1.00 90.56 420 LEU A O 1
ATOM 3264 N N . LEU A 1 421 ? 2.277 5.991 -26.219 1.00 90.75 421 LEU A N 1
ATOM 3265 C CA . LEU A 1 421 ? 1.672 6.424 -24.961 1.00 90.75 421 LEU A CA 1
ATOM 3266 C C . LEU A 1 421 ? 0.404 7.246 -25.211 1.00 90.75 421 LEU A C 1
ATOM 3268 O O . LEU A 1 421 ? -0.599 7.036 -24.533 1.00 90.75 421 LEU A O 1
ATOM 3272 N N . TYR A 1 422 ? 0.424 8.148 -26.196 1.00 92.56 422 TYR A N 1
ATOM 3273 C CA . TYR A 1 422 ? -0.748 8.934 -26.576 1.00 92.56 422 TYR A CA 1
ATOM 3274 C C . TYR A 1 422 ? -1.918 8.037 -27.001 1.00 92.56 422 TYR A C 1
ATOM 3276 O O . TYR A 1 422 ? -3.028 8.182 -26.489 1.00 92.56 422 TYR A O 1
ATOM 3284 N N . ILE A 1 423 ? -1.657 7.060 -27.872 1.00 90.25 423 ILE A N 1
ATOM 3285 C CA . ILE A 1 423 ? -2.647 6.070 -28.316 1.00 90.25 423 ILE A CA 1
ATOM 3286 C C . ILE A 1 423 ? -3.212 5.285 -27.125 1.00 90.25 423 ILE A C 1
ATOM 3288 O O . ILE A 1 423 ? -4.433 5.164 -26.998 1.00 90.25 423 ILE A O 1
ATOM 3292 N N . LEU A 1 424 ? -2.345 4.785 -26.238 1.00 89.56 424 LEU A N 1
ATOM 3293 C CA . LEU A 1 424 ? -2.756 4.039 -25.046 1.00 89.56 424 LEU A CA 1
ATOM 3294 C C . LEU A 1 424 ? -3.634 4.891 -24.126 1.00 89.56 424 LEU A C 1
ATOM 3296 O O . LEU A 1 424 ? -4.651 4.405 -23.642 1.00 89.56 424 LEU A O 1
ATOM 3300 N N . VAL A 1 425 ? -3.291 6.167 -23.922 1.00 91.94 425 VAL A N 1
ATOM 3301 C CA . VAL A 1 425 ? -4.090 7.099 -23.112 1.00 91.94 425 VAL A CA 1
ATOM 3302 C C . VAL A 1 425 ? -5.471 7.315 -23.717 1.00 91.94 425 VAL A C 1
ATOM 3304 O O . VAL A 1 425 ? -6.468 7.174 -23.009 1.00 91.94 425 VAL A O 1
ATOM 3307 N N . VAL A 1 426 ? -5.552 7.602 -25.018 1.00 91.19 426 VAL A N 1
ATOM 3308 C CA . VAL A 1 426 ? -6.834 7.799 -25.710 1.00 91.19 426 VAL A CA 1
ATOM 3309 C C . VAL A 1 426 ? -7.708 6.546 -25.600 1.00 91.19 426 VAL A C 1
ATOM 3311 O O . VAL A 1 426 ? -8.885 6.643 -25.251 1.00 91.19 426 VAL A O 1
ATOM 3314 N N . GLN A 1 427 ? -7.138 5.360 -25.818 1.00 86.25 427 GLN A N 1
ATOM 3315 C CA . GLN A 1 427 ? -7.865 4.094 -25.688 1.00 86.25 427 GLN A CA 1
ATOM 3316 C C . GLN A 1 427 ? -8.293 3.810 -24.244 1.00 86.25 427 GLN A C 1
ATOM 3318 O O . GLN A 1 427 ? -9.439 3.428 -24.006 1.00 86.25 427 GLN A O 1
ATOM 3323 N N . GLY A 1 428 ? -7.415 4.047 -23.269 1.00 90.69 428 GLY A N 1
ATOM 3324 C CA . GLY A 1 428 ? -7.720 3.882 -21.851 1.00 90.69 428 GLY A CA 1
ATOM 3325 C C . GLY A 1 428 ? -8.868 4.781 -21.390 1.00 90.69 428 GLY A C 1
ATOM 3326 O O . GLY A 1 428 ? -9.711 4.337 -20.613 1.00 90.69 428 GLY A O 1
ATOM 3327 N N . VAL A 1 429 ? -8.965 6.009 -21.912 1.00 92.75 429 VAL A N 1
ATOM 3328 C CA . VAL A 1 429 ? -10.099 6.909 -21.645 1.00 92.75 429 VAL A CA 1
ATOM 3329 C C . VAL A 1 429 ? -11.400 6.341 -22.213 1.00 92.75 429 VAL A C 1
ATOM 3331 O O . VAL A 1 429 ? -12.401 6.310 -21.499 1.00 92.75 429 VAL A O 1
ATOM 3334 N N . VAL A 1 430 ? -11.398 5.842 -23.454 1.00 90.75 430 VAL A N 1
ATOM 3335 C CA . VAL A 1 430 ? -12.591 5.216 -24.056 1.00 90.75 430 VAL A CA 1
ATOM 3336 C C . VAL A 1 430 ? -13.042 4.009 -23.227 1.00 90.75 430 VAL A C 1
ATOM 3338 O O . VAL A 1 430 ? -14.215 3.906 -22.871 1.00 90.75 430 VAL A O 1
ATOM 3341 N N . LEU A 1 431 ? -12.114 3.130 -22.842 1.00 88.19 431 LEU A N 1
ATOM 3342 C CA . LEU A 1 431 ? -12.419 1.967 -22.005 1.00 88.19 431 LEU A CA 1
ATOM 3343 C C . LEU A 1 431 ? -12.944 2.380 -20.623 1.00 88.19 431 LEU A C 1
ATOM 3345 O O . LEU A 1 431 ? -13.903 1.789 -20.134 1.00 88.19 431 LEU A O 1
ATOM 3349 N N . HIS A 1 432 ? -12.369 3.408 -20.002 1.00 92.12 432 HIS A N 1
ATOM 3350 C CA . HIS A 1 432 ? -12.819 3.896 -18.702 1.00 92.12 432 HIS A CA 1
ATOM 3351 C C . HIS A 1 432 ? -14.242 4.473 -18.753 1.00 92.12 432 HIS A C 1
ATOM 3353 O O . HIS A 1 432 ? -15.059 4.158 -17.892 1.00 92.12 432 HIS A O 1
ATOM 3359 N N . VAL A 1 433 ? -14.565 5.271 -19.775 1.00 91.81 433 VAL A N 1
ATOM 3360 C CA . VAL A 1 433 ? -15.886 5.909 -19.902 1.00 91.81 433 VAL A CA 1
ATOM 3361 C C . VAL A 1 433 ? -16.986 4.884 -20.181 1.00 91.81 433 VAL A C 1
ATOM 3363 O O . VAL A 1 433 ? -18.035 4.936 -19.542 1.00 91.81 433 VAL A O 1
ATOM 3366 N N . TYR A 1 434 ? -16.760 3.949 -21.109 1.00 87.88 434 TYR A N 1
ATOM 3367 C CA . TYR A 1 434 ? -17.793 2.989 -21.507 1.00 87.88 434 TYR A CA 1
ATOM 3368 C C . TYR A 1 434 ? -17.826 1.751 -20.606 1.00 87.88 434 TYR A C 1
ATOM 3370 O O . TYR A 1 434 ? -18.892 1.372 -20.130 1.00 87.88 434 TYR A O 1
ATOM 3378 N N . LEU A 1 435 ? -16.679 1.123 -20.327 1.00 86.06 435 LEU A N 1
ATOM 3379 C CA . LEU A 1 435 ? -16.624 -0.119 -19.542 1.00 86.06 435 LEU A CA 1
ATOM 3380 C C . LEU A 1 435 ? -16.434 0.113 -18.043 1.00 86.06 435 LEU A C 1
ATOM 3382 O O . LEU A 1 435 ? -16.675 -0.810 -17.270 1.00 86.06 435 LEU A O 1
ATOM 3386 N N . GLY A 1 436 ? -16.030 1.306 -17.602 1.00 86.44 436 GLY A N 1
ATOM 3387 C CA . GLY A 1 436 ? -15.816 1.596 -16.180 1.00 86.44 436 GLY A CA 1
ATOM 3388 C C . GLY A 1 436 ? -17.022 1.337 -15.268 1.00 86.44 436 GLY A C 1
ATOM 3389 O O . GLY A 1 436 ? -16.822 0.776 -14.191 1.00 86.44 436 GLY A O 1
ATOM 3390 N N . PRO A 1 437 ? -18.267 1.657 -15.675 1.00 84.56 437 PRO A N 1
ATOM 3391 C CA . PRO A 1 437 ? -19.454 1.366 -14.867 1.00 84.56 437 PRO A CA 1
ATOM 3392 C C . PRO A 1 437 ? -19.759 -0.131 -14.707 1.00 84.56 437 PRO A C 1
ATOM 3394 O O . PRO A 1 437 ? -20.365 -0.528 -13.715 1.00 84.56 437 PRO A O 1
ATOM 3397 N N . VAL A 1 438 ? -19.360 -0.960 -15.676 1.00 81.75 438 VAL A N 1
ATOM 3398 C CA . VAL A 1 438 ? -19.703 -2.393 -15.719 1.00 81.75 438 VAL A CA 1
ATOM 3399 C C . VAL A 1 438 ? -18.562 -3.255 -15.184 1.00 81.75 438 VAL A C 1
ATOM 3401 O O . VAL A 1 438 ? -18.782 -4.218 -14.451 1.00 81.75 438 VAL A O 1
ATOM 3404 N N . MET A 1 439 ? -17.322 -2.910 -15.525 1.00 81.62 439 MET A N 1
ATOM 3405 C CA . MET A 1 439 ? -16.137 -3.690 -15.200 1.00 81.62 439 MET A CA 1
ATOM 3406 C C . MET A 1 439 ? -15.271 -2.977 -14.170 1.00 81.62 439 MET A C 1
ATOM 3408 O O . MET A 1 439 ? -14.684 -1.929 -14.435 1.00 81.62 439 MET A O 1
ATOM 3412 N N . LEU A 1 440 ? -15.072 -3.633 -13.023 1.00 81.12 440 LEU A N 1
ATOM 3413 C CA . LEU A 1 440 ? -14.242 -3.110 -11.933 1.00 81.12 440 LEU A CA 1
ATOM 3414 C C . LEU A 1 440 ? -12.801 -2.791 -12.377 1.00 81.12 440 LEU A C 1
ATOM 3416 O O . LEU A 1 440 ? -12.212 -1.828 -11.899 1.00 81.12 440 LEU A O 1
ATOM 3420 N N . ARG A 1 441 ? -12.241 -3.560 -13.323 1.00 83.56 441 ARG A N 1
ATOM 3421 C CA . ARG A 1 441 ? -10.887 -3.326 -13.859 1.00 83.56 441 ARG A CA 1
ATOM 3422 C C . ARG A 1 441 ? -10.767 -1.998 -14.612 1.00 83.56 441 ARG A C 1
ATOM 3424 O O . ARG A 1 441 ? -9.720 -1.369 -14.542 1.00 83.56 441 ARG A O 1
ATOM 3431 N N . CYS A 1 442 ? -11.834 -1.548 -15.270 1.00 87.50 442 CYS A N 1
ATOM 3432 C CA . CYS A 1 442 ? -11.871 -0.289 -16.018 1.00 87.50 442 CYS A CA 1
ATOM 3433 C C . CYS A 1 442 ? -12.476 0.865 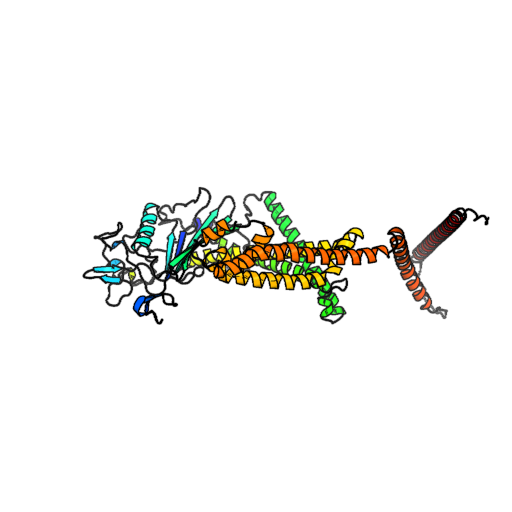-15.203 1.00 87.50 442 CYS A C 1
ATOM 3435 O O . CYS A 1 442 ? -12.591 1.978 -15.711 1.00 87.50 442 CYS A O 1
ATOM 3437 N N . ALA A 1 443 ? -12.856 0.632 -13.941 1.00 87.62 443 ALA A N 1
ATOM 3438 C CA . ALA A 1 443 ? -13.494 1.637 -13.089 1.00 87.62 443 ALA A CA 1
ATOM 3439 C C . ALA A 1 443 ? -12.574 2.817 -12.740 1.00 87.62 443 ALA A C 1
ATOM 3441 O O . ALA A 1 443 ? -13.052 3.865 -12.326 1.00 87.62 443 ALA A O 1
ATOM 3442 N N . THR A 1 444 ? -11.260 2.675 -12.923 1.00 90.25 444 THR A N 1
ATOM 3443 C CA . THR A 1 444 ? -10.292 3.773 -12.807 1.00 90.25 444 THR A CA 1
ATOM 3444 C C . THR A 1 444 ? -9.506 3.905 -14.104 1.00 90.25 444 THR A C 1
ATOM 3446 O O . THR A 1 444 ? -9.243 2.902 -14.767 1.00 90.25 444 THR A O 1
ATOM 3449 N N . LEU A 1 445 ? -9.068 5.122 -14.446 1.00 91.38 445 LEU A N 1
ATOM 3450 C CA . LEU A 1 445 ? -8.257 5.356 -15.647 1.00 91.38 445 LEU A CA 1
ATOM 3451 C C . LEU A 1 445 ? -6.966 4.521 -15.638 1.00 91.38 445 LEU A C 1
ATOM 3453 O O . LEU A 1 445 ? -6.604 3.922 -16.646 1.00 91.38 445 LEU A O 1
ATOM 3457 N N . ARG A 1 446 ? -6.299 4.418 -14.479 1.00 93.06 446 ARG A N 1
ATOM 3458 C CA . ARG A 1 446 ? -5.116 3.560 -14.307 1.00 93.06 446 ARG A CA 1
ATOM 3459 C C . ARG A 1 446 ? -5.442 2.095 -14.596 1.00 93.06 446 ARG A C 1
ATOM 3461 O O . ARG A 1 446 ? -4.682 1.433 -15.294 1.00 93.06 446 ARG A O 1
ATOM 3468 N N . GLY A 1 447 ? -6.550 1.597 -14.050 1.00 90.38 447 GLY A N 1
ATOM 3469 C CA . GLY A 1 447 ? -7.005 0.232 -14.288 1.00 90.38 447 GLY A CA 1
ATOM 3470 C C . GLY A 1 447 ? -7.316 -0.021 -15.763 1.00 90.38 447 GLY A C 1
ATOM 3471 O O . GLY A 1 447 ? -6.881 -1.032 -16.301 1.00 90.38 447 GLY A O 1
ATOM 3472 N N . ALA A 1 448 ? -7.963 0.932 -16.440 1.00 91.12 448 ALA A N 1
ATOM 3473 C CA . ALA A 1 448 ? -8.271 0.846 -17.865 1.00 91.12 448 ALA A CA 1
ATOM 3474 C C . ALA A 1 448 ? -7.009 0.824 -18.752 1.00 91.12 448 ALA A C 1
ATOM 3476 O O . ALA A 1 448 ? -6.947 0.041 -19.695 1.00 91.12 448 ALA A O 1
ATOM 3477 N N . LEU A 1 449 ? -5.982 1.618 -18.424 1.00 90.50 449 LEU A N 1
ATOM 3478 C CA . LEU A 1 449 ? -4.694 1.616 -19.136 1.00 90.50 449 LEU A CA 1
ATOM 3479 C C . LEU A 1 449 ? -3.903 0.321 -18.931 1.00 90.50 449 LEU A C 1
ATOM 3481 O O . LEU A 1 449 ? -3.295 -0.212 -19.857 1.00 90.50 449 LEU A O 1
ATOM 3485 N N . LEU A 1 450 ? -3.897 -0.204 -17.706 1.00 89.69 450 LEU A N 1
ATOM 3486 C CA . LEU A 1 450 ? -3.263 -1.493 -17.437 1.00 89.69 450 LEU A CA 1
ATOM 3487 C C . LEU A 1 450 ? -4.028 -2.627 -18.116 1.00 89.69 450 LEU A C 1
ATOM 3489 O O . LEU A 1 450 ? -3.407 -3.534 -18.655 1.00 89.69 450 LEU A O 1
ATOM 3493 N N . PHE A 1 451 ? -5.358 -2.542 -18.146 1.00 87.06 451 PHE A N 1
ATOM 3494 C CA . PHE A 1 451 ? -6.197 -3.488 -18.864 1.00 87.06 451 PHE A CA 1
ATOM 3495 C C . PHE A 1 451 ? -5.925 -3.461 -20.371 1.00 87.06 451 PHE A C 1
ATOM 3497 O O . PHE A 1 451 ? -5.843 -4.527 -20.972 1.00 87.06 451 PHE A O 1
ATOM 3504 N N . SER A 1 452 ? -5.703 -2.290 -20.983 1.00 85.56 452 SER A N 1
ATOM 3505 C CA . SER A 1 452 ? -5.315 -2.248 -22.396 1.00 85.56 452 SER A CA 1
ATOM 3506 C C . SER A 1 452 ? -3.955 -2.926 -22.627 1.00 85.56 452 SER A C 1
ATOM 3508 O O . SER A 1 452 ? -3.799 -3.754 -23.517 1.00 85.56 452 SER A O 1
ATOM 3510 N N . ILE A 1 453 ? -2.957 -2.684 -21.783 1.00 85.56 453 ILE A N 1
ATOM 3511 C CA . ILE A 1 453 ? -1.667 -3.378 -21.938 1.00 85.56 453 ILE A CA 1
ATOM 3512 C C . ILE A 1 453 ? -1.827 -4.899 -21.743 1.00 85.56 453 ILE A C 1
ATOM 3514 O O . ILE A 1 453 ? -1.282 -5.677 -22.526 1.00 85.56 453 ILE A O 1
ATOM 3518 N N . ASP A 1 454 ? -2.614 -5.323 -20.752 1.00 85.12 454 ASP A N 1
ATOM 3519 C CA . ASP A 1 454 ? -2.870 -6.734 -20.436 1.00 85.12 454 ASP A CA 1
ATOM 3520 C C . ASP A 1 454 ? -3.570 -7.468 -21.587 1.00 85.12 454 ASP A C 1
ATOM 3522 O O . ASP A 1 454 ? -3.127 -8.541 -21.991 1.00 85.12 454 ASP A O 1
ATOM 3526 N N . VAL A 1 455 ? -4.604 -6.873 -22.192 1.00 80.62 455 VAL A N 1
ATOM 3527 C CA . VAL A 1 455 ? -5.307 -7.459 -23.349 1.00 80.62 455 VAL A CA 1
ATOM 3528 C C . VAL A 1 455 ? -4.356 -7.651 -24.538 1.00 80.62 455 VAL A C 1
ATOM 3530 O O . VAL A 1 455 ? -4.423 -8.678 -25.213 1.00 80.62 455 VAL A O 1
ATOM 3533 N N . CYS A 1 456 ? -3.434 -6.712 -24.776 1.00 79.75 456 CYS A N 1
ATOM 3534 C CA . CYS A 1 456 ? -2.432 -6.850 -25.836 1.00 79.75 456 CYS A CA 1
ATOM 3535 C C . CYS A 1 456 ? -1.353 -7.894 -25.537 1.00 79.75 456 CYS A C 1
ATOM 3537 O O . CYS A 1 456 ? -0.919 -8.583 -26.457 1.00 79.75 456 CYS A O 1
ATOM 3539 N N . ALA A 1 457 ? -0.900 -8.000 -24.286 1.00 80.88 457 ALA A N 1
ATOM 3540 C CA . ALA A 1 457 ? 0.213 -8.871 -23.910 1.00 80.88 457 ALA A CA 1
ATOM 3541 C C . ALA A 1 457 ? -0.215 -10.325 -23.668 1.00 80.88 457 ALA A C 1
ATOM 3543 O O . ALA A 1 457 ? 0.484 -11.254 -24.065 1.00 80.88 457 ALA A O 1
ATOM 3544 N N . SER A 1 458 ? -1.353 -10.533 -23.006 1.00 75.94 458 SER A N 1
ATOM 3545 C CA . SER A 1 458 ? -1.830 -11.866 -22.628 1.00 75.94 458 SER A CA 1
ATOM 3546 C C . SER A 1 458 ? -2.546 -12.590 -23.767 1.00 75.94 458 SER A C 1
ATOM 3548 O O . SER A 1 458 ? -2.710 -13.808 -23.706 1.00 75.94 458 SER A O 1
ATOM 3550 N N . GLY A 1 459 ? -3.041 -11.851 -24.770 1.00 66.75 459 GLY A N 1
ATOM 3551 C CA . GLY A 1 459 ? -3.978 -12.387 -25.757 1.00 66.75 459 GLY A CA 1
ATOM 3552 C C . GLY A 1 459 ? -5.246 -12.968 -25.118 1.00 66.75 459 GLY A C 1
ATOM 3553 O O . GLY A 1 459 ? -5.998 -13.674 -25.790 1.00 66.75 459 GLY A O 1
ATOM 3554 N N . ALA A 1 460 ? -5.489 -12.698 -23.826 1.00 62.53 460 ALA A N 1
ATOM 3555 C CA . ALA A 1 460 ? -6.662 -13.133 -23.088 1.00 62.53 460 ALA A CA 1
ATOM 3556 C C . ALA A 1 460 ? -7.841 -12.249 -23.494 1.00 62.53 460 ALA A C 1
ATOM 3558 O O . ALA A 1 460 ? -8.334 -11.406 -22.743 1.00 62.53 460 ALA A O 1
ATOM 3559 N N . PHE A 1 461 ? -8.277 -12.434 -24.734 1.00 64.00 461 PHE A N 1
ATOM 3560 C CA . PHE A 1 461 ? -9.521 -11.883 -25.213 1.00 64.00 461 PHE A CA 1
ATOM 3561 C C . PHE A 1 461 ? -10.637 -12.492 -24.373 1.00 64.00 461 PHE A C 1
ATOM 3563 O O . PHE A 1 461 ? -10.942 -13.680 -24.485 1.00 64.00 461 PHE A O 1
ATOM 3570 N N . LEU A 1 462 ? -11.270 -11.671 -23.534 1.00 63.38 462 LEU A N 1
ATOM 3571 C CA . LEU A 1 462 ? -12.647 -11.954 -23.163 1.00 63.38 462 LEU A CA 1
ATOM 3572 C C . LEU A 1 462 ? -13.404 -12.080 -24.483 1.00 63.38 462 LEU A C 1
ATOM 3574 O O . LEU A 1 462 ? -13.434 -11.140 -25.277 1.00 63.38 462 LEU A O 1
ATOM 3578 N N . SER A 1 463 ? -13.948 -13.264 -24.751 1.00 64.62 463 SER A N 1
ATOM 3579 C CA . SER A 1 463 ? -14.819 -13.448 -25.912 1.00 64.62 463 SER A CA 1
ATOM 3580 C C . SER A 1 463 ? -15.925 -12.390 -25.855 1.00 64.62 463 SER A C 1
ATOM 3582 O O . SER A 1 463 ? -16.406 -12.064 -24.767 1.00 64.62 463 SER A O 1
ATOM 3584 N N . MET A 1 464 ? -16.351 -11.834 -26.993 1.00 63.59 464 MET A N 1
ATOM 3585 C CA . MET A 1 464 ? -17.418 -10.820 -26.965 1.00 63.59 464 MET A CA 1
ATOM 3586 C C . MET A 1 464 ? -18.700 -11.350 -26.335 1.00 63.59 464 MET A C 1
ATOM 3588 O O . MET A 1 464 ? -19.384 -10.608 -25.648 1.00 63.59 464 MET A O 1
ATOM 3592 N N . THR A 1 465 ? -18.936 -12.657 -26.425 1.00 63.69 465 THR A N 1
ATOM 3593 C CA . THR A 1 465 ? -19.987 -13.350 -25.681 1.00 63.69 465 THR A CA 1
ATOM 3594 C C . THR A 1 465 ? -19.838 -13.194 -24.167 1.00 63.69 465 THR A C 1
ATOM 3596 O O . THR A 1 465 ? -20.822 -12.952 -23.482 1.00 63.69 465 THR A O 1
ATOM 3599 N N . GLN A 1 466 ? -18.620 -13.256 -23.620 1.00 70.25 466 GLN A N 1
ATOM 3600 C CA . GLN A 1 466 ? -18.380 -12.986 -22.200 1.00 70.25 466 GLN A CA 1
ATOM 3601 C C . GLN A 1 466 ? -18.621 -11.514 -21.855 1.00 70.25 466 GLN A C 1
ATOM 3603 O O . GLN A 1 466 ? -19.229 -11.234 -20.823 1.00 70.25 466 GLN A O 1
ATOM 3608 N N . MET A 1 467 ? -18.222 -10.572 -22.715 1.00 70.56 467 MET A N 1
ATOM 3609 C CA . MET A 1 467 ? -18.517 -9.151 -22.490 1.00 70.56 467 MET A CA 1
ATOM 3610 C C . MET A 1 467 ? -20.017 -8.839 -22.579 1.00 70.56 467 MET A C 1
ATOM 3612 O O . MET A 1 467 ? -20.543 -8.139 -21.721 1.00 70.56 467 MET A O 1
ATOM 3616 N N . GLU A 1 468 ? -20.732 -9.408 -23.546 1.00 69.62 468 GLU A N 1
ATOM 3617 C CA . GLU A 1 468 ? -22.185 -9.272 -23.693 1.00 69.62 468 GLU A CA 1
ATOM 3618 C C . GLU A 1 468 ? -22.930 -9.876 -22.496 1.00 69.62 468 GLU A C 1
ATOM 3620 O O . GLU A 1 468 ? -23.878 -9.268 -21.991 1.00 69.62 468 GLU A O 1
ATOM 3625 N N . THR A 1 469 ? -22.455 -11.010 -21.963 1.00 70.25 469 THR A N 1
ATOM 3626 C CA . THR A 1 469 ? -23.000 -11.583 -20.721 1.00 70.25 469 THR A CA 1
ATOM 3627 C C . THR A 1 469 ? -22.699 -10.732 -19.486 1.00 70.25 469 THR A C 1
ATOM 3629 O O . THR A 1 469 ? -23.536 -10.656 -18.591 1.00 70.25 469 THR A O 1
ATOM 3632 N N . LEU A 1 470 ? -21.543 -10.058 -19.437 1.00 68.31 470 LEU A N 1
ATOM 3633 C CA . LEU A 1 470 ? -21.154 -9.164 -18.339 1.00 68.31 470 LEU A CA 1
ATOM 3634 C C . LEU A 1 470 ? -21.949 -7.851 -18.347 1.00 68.31 470 LEU A C 1
ATOM 3636 O O . LEU A 1 470 ? -22.286 -7.331 -17.288 1.00 68.31 470 LEU A O 1
ATOM 3640 N N . VAL A 1 471 ? -22.248 -7.322 -19.535 1.00 69.25 471 VAL A N 1
ATOM 3641 C CA . VAL A 1 471 ? -22.997 -6.070 -19.734 1.00 69.25 471 VAL A CA 1
ATOM 3642 C C . VAL A 1 471 ? -24.516 -6.285 -19.635 1.00 69.25 471 VAL A C 1
ATOM 3644 O O . VAL A 1 471 ? -25.264 -5.341 -19.387 1.00 69.25 471 VAL A O 1
ATOM 3647 N N . GLY A 1 472 ? -24.989 -7.530 -19.756 1.00 65.25 472 GLY A N 1
ATOM 3648 C CA . GLY A 1 472 ? -26.366 -7.899 -19.420 1.00 65.25 472 GLY A CA 1
ATOM 3649 C C . GLY A 1 472 ? -27.415 -7.454 -20.443 1.00 65.25 472 GLY A C 1
ATOM 3650 O O . GLY A 1 472 ? -28.509 -7.057 -20.055 1.00 65.25 472 GLY A O 1
ATOM 3651 N N . GLY A 1 473 ? -27.100 -7.501 -21.743 1.00 62.59 473 GLY A N 1
ATOM 3652 C CA . GLY A 1 473 ? -28.081 -7.411 -22.843 1.00 62.59 473 GLY A CA 1
ATOM 3653 C C . GLY A 1 473 ? -28.895 -6.110 -22.979 1.00 62.59 473 GLY A C 1
ATOM 3654 O O . GLY A 1 473 ? -29.744 -6.027 -23.860 1.00 62.59 473 GLY A O 1
ATOM 3655 N N . GLY A 1 474 ? -28.662 -5.094 -22.141 1.00 72.44 474 GLY A N 1
ATOM 3656 C CA . GLY A 1 474 ? -29.460 -3.859 -22.102 1.00 72.44 474 GLY A CA 1
ATOM 3657 C C . GLY A 1 474 ? -28.921 -2.693 -22.936 1.00 72.44 474 GLY A C 1
ATOM 3658 O O . GLY A 1 474 ? -29.517 -1.618 -22.937 1.00 72.44 474 GLY A O 1
ATOM 3659 N N . TRP A 1 475 ? -27.782 -2.866 -23.604 1.00 82.75 475 TRP A N 1
ATOM 3660 C CA . TRP A 1 475 ? -27.120 -1.793 -24.345 1.00 82.75 475 TRP A CA 1
ATOM 3661 C C . TRP A 1 475 ? -27.577 -1.733 -25.797 1.00 82.75 475 TRP A C 1
ATOM 3663 O O . TRP A 1 475 ? -27.700 -2.744 -26.488 1.00 82.75 475 TRP A O 1
ATOM 3673 N N . SER A 1 476 ? -27.781 -0.513 -26.276 1.00 84.88 476 SER A N 1
ATOM 3674 C CA . SER A 1 476 ? -28.072 -0.228 -27.676 1.00 84.88 476 SER A CA 1
ATOM 3675 C C . SER A 1 476 ? -26.824 -0.400 -28.553 1.00 84.88 476 SER A C 1
ATOM 3677 O O . SER A 1 476 ? -25.685 -0.282 -28.097 1.00 84.88 476 SER A O 1
ATOM 3679 N N . TRP A 1 477 ? -27.019 -0.608 -29.859 1.00 81.69 477 TRP A N 1
ATOM 3680 C CA . TRP A 1 477 ? -25.913 -0.779 -30.813 1.00 81.69 477 TRP A CA 1
ATOM 3681 C C . TRP A 1 477 ? -24.921 0.404 -30.824 1.00 81.69 477 TRP A C 1
ATOM 3683 O O . TRP A 1 477 ? -23.727 0.209 -31.039 1.00 81.69 477 TRP A O 1
ATOM 3693 N N . HIS A 1 478 ? -25.389 1.627 -30.548 1.00 83.38 478 HIS A N 1
ATOM 3694 C CA . HIS A 1 478 ? -24.544 2.825 -30.513 1.00 83.38 478 HIS A CA 1
ATOM 3695 C C . HIS A 1 478 ? -23.658 2.904 -29.263 1.00 83.38 478 HIS A C 1
ATOM 3697 O O . HIS A 1 478 ? -22.604 3.526 -29.317 1.00 83.38 478 HIS A O 1
ATOM 3703 N N . GLN A 1 479 ? -24.058 2.276 -28.153 1.00 83.31 479 GLN A N 1
ATOM 3704 C CA . GLN A 1 479 ? -23.219 2.152 -26.954 1.00 83.31 479 GLN A CA 1
ATOM 3705 C C . GLN A 1 479 ? -22.167 1.057 -27.130 1.00 83.31 479 GLN A C 1
ATOM 3707 O O . GLN A 1 479 ? -21.046 1.177 -26.640 1.00 83.31 479 GLN A O 1
ATOM 3712 N N . TRP A 1 480 ? -22.516 0.014 -27.879 1.00 82.81 480 TRP A N 1
ATOM 3713 C CA . TRP A 1 480 ? -21.599 -1.062 -28.216 1.00 82.81 480 TRP A CA 1
ATOM 3714 C C . TRP A 1 480 ? -20.541 -0.666 -29.248 1.00 82.81 480 TRP A C 1
ATOM 3716 O O . TRP A 1 480 ? -19.413 -1.142 -29.165 1.00 82.81 480 TRP A O 1
ATOM 3726 N N . LEU A 1 481 ? -20.859 0.211 -30.205 1.00 84.75 481 LEU A N 1
ATOM 3727 C CA . LEU A 1 481 ? -19.950 0.564 -31.300 1.00 84.75 481 LEU A CA 1
ATOM 3728 C C . LEU A 1 481 ? -18.568 1.081 -30.827 1.00 84.75 481 LEU A C 1
ATOM 3730 O O . LEU A 1 481 ? -17.564 0.548 -31.303 1.00 84.75 481 LEU A O 1
ATOM 3734 N N . PRO A 1 482 ? -18.457 2.037 -29.879 1.00 85.31 482 PRO A N 1
ATOM 3735 C CA . PRO A 1 482 ? -17.162 2.487 -29.362 1.00 85.31 482 PRO A CA 1
ATOM 3736 C C . PRO A 1 482 ? -16.391 1.381 -28.642 1.00 85.31 482 PRO A C 1
ATOM 3738 O O . PRO A 1 482 ? -15.169 1.322 -28.749 1.00 85.31 482 PRO A O 1
ATOM 3741 N N . VAL A 1 483 ? -17.093 0.483 -27.944 1.00 82.94 483 VAL A N 1
ATOM 3742 C CA . VAL A 1 483 ? -16.476 -0.665 -27.269 1.00 82.94 483 VAL A CA 1
ATOM 3743 C C . VAL A 1 483 ? -15.958 -1.673 -28.287 1.00 82.94 483 VAL A C 1
ATOM 3745 O O . VAL A 1 483 ? -14.827 -2.122 -28.151 1.00 82.94 483 VAL A O 1
ATOM 3748 N N . TYR A 1 484 ? -16.716 -1.974 -29.345 1.00 83.38 484 TYR A N 1
ATOM 3749 C CA . TYR A 1 484 ? -16.254 -2.823 -30.445 1.00 83.38 484 TYR A CA 1
ATOM 3750 C C . TYR A 1 484 ? -15.028 -2.225 -31.142 1.00 83.38 484 TYR A C 1
ATOM 3752 O O . TYR A 1 484 ? -14.044 -2.929 -31.357 1.00 83.38 484 TYR A O 1
ATOM 3760 N N . MET A 1 485 ? -15.058 -0.926 -31.457 1.00 83.62 485 MET A N 1
ATOM 3761 C CA . MET A 1 485 ? -13.928 -0.237 -32.085 1.00 83.62 485 MET A CA 1
ATOM 3762 C C . MET A 1 485 ? -12.697 -0.211 -31.181 1.00 83.62 485 MET A C 1
ATOM 3764 O O . MET A 1 485 ? -11.597 -0.467 -31.658 1.00 83.62 485 MET A O 1
ATOM 3768 N N . ALA A 1 486 ? -12.863 0.059 -29.886 1.00 82.50 486 ALA A N 1
ATOM 3769 C CA . ALA A 1 486 ? -11.754 0.035 -28.943 1.00 82.50 486 ALA A CA 1
ATOM 3770 C C . ALA A 1 486 ? -11.213 -1.387 -28.771 1.00 82.50 486 ALA A C 1
ATOM 3772 O O . ALA A 1 486 ? -10.014 -1.590 -28.858 1.00 82.50 486 ALA A O 1
ATOM 3773 N N . PHE A 1 487 ? -12.076 -2.384 -28.591 1.00 79.88 487 PHE A N 1
ATOM 3774 C CA . PHE A 1 487 ? -11.661 -3.749 -28.280 1.00 79.88 487 PHE A CA 1
ATOM 3775 C C . PHE A 1 487 ? -11.023 -4.475 -29.469 1.00 79.88 487 PHE A C 1
ATOM 3777 O O . PHE A 1 487 ? -9.993 -5.119 -29.302 1.00 79.88 487 PHE A O 1
ATOM 3784 N N . TYR A 1 488 ? -11.590 -4.350 -30.675 1.00 83.50 488 TYR A N 1
ATOM 3785 C CA . TYR A 1 488 ? -11.029 -4.961 -31.887 1.00 83.50 488 TYR A CA 1
ATOM 3786 C C . TYR A 1 488 ? -9.994 -4.078 -32.582 1.00 83.50 488 TYR A C 1
ATOM 3788 O O . TYR A 1 488 ? -9.022 -4.587 -33.139 1.00 83.50 488 TYR A O 1
ATOM 3796 N N . GLY A 1 489 ? -10.169 -2.756 -32.546 1.00 85.19 489 GLY A N 1
ATOM 3797 C CA . GLY A 1 489 ? -9.209 -1.825 -33.134 1.00 85.19 489 GLY A CA 1
ATOM 3798 C C . GLY A 1 489 ? -7.896 -1.781 -32.361 1.00 85.19 489 GLY A C 1
ATOM 3799 O O . GLY A 1 489 ? -6.851 -1.527 -32.950 1.00 85.19 489 GLY A O 1
ATOM 3800 N N . MET A 1 490 ? -7.911 -2.080 -31.064 1.00 84.12 490 MET A N 1
ATOM 3801 C CA . MET A 1 490 ? -6.720 -2.021 -30.228 1.00 84.12 490 MET A CA 1
ATOM 3802 C C . MET A 1 490 ? -5.660 -3.081 -30.571 1.00 84.12 490 MET A C 1
ATOM 3804 O O . MET A 1 490 ? -4.519 -2.679 -30.773 1.00 84.12 490 MET A O 1
ATOM 3808 N N . PRO A 1 491 ? -5.960 -4.386 -30.715 1.00 83.94 491 PRO A N 1
ATOM 3809 C CA . PRO A 1 491 ? -4.990 -5.362 -31.214 1.00 83.94 491 PRO A CA 1
ATOM 3810 C C . PRO A 1 491 ? -4.463 -5.012 -32.604 1.00 83.94 491 PRO A C 1
ATOM 3812 O O . PRO A 1 491 ? -3.267 -5.116 -32.846 1.00 83.94 491 PRO A O 1
ATOM 3815 N N . VAL A 1 492 ? -5.326 -4.549 -33.511 1.00 87.00 492 VAL A N 1
ATOM 3816 C CA . VAL A 1 492 ? -4.889 -4.132 -34.852 1.00 87.00 492 VAL A CA 1
ATOM 3817 C C . VAL A 1 492 ? -3.902 -2.970 -34.742 1.00 87.00 492 VAL A C 1
ATOM 3819 O O . VAL A 1 492 ? -2.821 -2.997 -35.319 1.00 87.00 492 VAL A O 1
ATOM 3822 N N . LEU A 1 493 ? -4.224 -1.959 -33.946 1.00 86.81 493 LEU A N 1
ATOM 3823 C CA . LEU A 1 493 ? -3.400 -0.767 -33.837 1.00 86.81 493 LEU A CA 1
ATOM 3824 C C . LEU A 1 493 ? -2.109 -1.031 -33.041 1.00 86.81 493 LEU A C 1
ATOM 3826 O O . LEU A 1 493 ? -1.030 -0.676 -33.498 1.00 86.81 493 LEU A O 1
ATOM 3830 N N . LEU A 1 494 ? -2.176 -1.705 -31.894 1.00 85.31 494 LEU A N 1
ATOM 3831 C CA . LEU A 1 494 ? -1.011 -1.948 -31.036 1.00 85.31 494 LEU A CA 1
ATOM 3832 C C . LEU A 1 494 ? -0.152 -3.131 -31.502 1.00 85.31 494 LEU A C 1
ATOM 3834 O O . LEU A 1 494 ? 1.074 -3.043 -31.489 1.00 85.31 494 LEU A O 1
ATOM 3838 N N . ILE A 1 495 ? -0.762 -4.240 -31.921 1.00 84.62 495 ILE A N 1
ATOM 3839 C CA . ILE A 1 495 ? -0.016 -5.439 -32.325 1.00 84.62 495 ILE A CA 1
ATOM 3840 C C . ILE A 1 495 ? 0.348 -5.366 -33.803 1.00 84.62 495 ILE A C 1
ATOM 3842 O O . ILE A 1 495 ? 1.486 -5.653 -34.139 1.00 84.62 495 ILE A O 1
ATOM 3846 N N . TRP A 1 496 ? -0.560 -4.990 -34.706 1.00 88.25 496 TRP A N 1
ATOM 3847 C CA . TRP A 1 496 ? -0.218 -5.032 -36.134 1.00 88.25 496 TRP A CA 1
ATOM 3848 C C . TRP A 1 496 ? 0.505 -3.768 -36.576 1.00 88.25 496 TRP A C 1
ATOM 3850 O O . TRP A 1 496 ? 1.541 -3.861 -37.226 1.00 88.25 496 TRP A O 1
ATOM 3860 N N . ILE A 1 497 ? -0.001 -2.590 -36.214 1.00 91.00 497 ILE A N 1
ATOM 3861 C CA . ILE A 1 497 ? 0.583 -1.325 -36.668 1.00 91.00 497 ILE A CA 1
ATOM 3862 C C . ILE A 1 497 ? 1.806 -0.968 -35.813 1.00 91.00 497 ILE A C 1
ATOM 3864 O O . ILE A 1 497 ? 2.918 -0.897 -36.335 1.00 91.00 497 ILE A O 1
ATOM 3868 N N . CYS A 1 498 ? 1.637 -0.792 -34.500 1.00 89.81 498 CYS A N 1
ATOM 3869 C CA . CYS A 1 498 ? 2.718 -0.341 -33.624 1.00 89.81 498 CYS A CA 1
ATOM 3870 C C . CYS A 1 498 ? 3.897 -1.328 -33.568 1.00 89.81 498 CYS A C 1
ATOM 3872 O O . CYS A 1 498 ? 5.033 -0.871 -33.661 1.00 89.81 498 CYS A O 1
ATOM 3874 N N . MET A 1 499 ? 3.690 -2.651 -33.489 1.00 89.00 499 MET A N 1
ATOM 3875 C CA . MET A 1 499 ? 4.842 -3.577 -33.526 1.00 89.00 499 MET A CA 1
ATOM 3876 C C . MET A 1 499 ? 5.549 -3.595 -34.881 1.00 89.00 499 MET A C 1
ATOM 3878 O O . MET A 1 499 ? 6.769 -3.724 -34.907 1.00 89.00 499 MET A O 1
ATOM 3882 N N . SER A 1 500 ? 4.831 -3.423 -35.998 1.00 91.81 500 SER A N 1
ATOM 3883 C CA . SER A 1 500 ? 5.477 -3.324 -37.315 1.00 91.81 500 SER A CA 1
ATOM 3884 C C . SER A 1 500 ? 6.361 -2.082 -37.408 1.00 91.81 500 SER A C 1
ATOM 3886 O O . SER A 1 500 ? 7.489 -2.174 -37.885 1.00 91.81 500 SER A O 1
ATOM 3888 N N . PHE A 1 501 ? 5.894 -0.940 -36.893 1.00 91.81 501 PHE A N 1
ATOM 3889 C CA . PHE A 1 501 ? 6.712 0.273 -36.809 1.00 91.81 501 PHE A CA 1
ATOM 3890 C C . PHE A 1 501 ? 7.902 0.112 -35.860 1.00 91.81 501 PHE A C 1
ATOM 3892 O O . PHE A 1 501 ? 9.007 0.513 -36.210 1.00 91.81 501 PHE A O 1
ATOM 3899 N N . LEU A 1 502 ? 7.710 -0.519 -34.699 1.00 91.12 502 LEU A N 1
ATOM 3900 C CA . LEU A 1 502 ? 8.798 -0.797 -33.761 1.00 91.12 502 LEU A CA 1
ATOM 3901 C C . LEU A 1 502 ? 9.896 -1.652 -34.415 1.00 91.12 502 LEU A C 1
ATOM 3903 O O . LEU A 1 502 ? 11.077 -1.335 -34.298 1.00 91.12 502 LEU A O 1
ATOM 3907 N N . LEU A 1 503 ? 9.507 -2.715 -35.124 1.00 91.56 503 LEU A N 1
ATOM 3908 C CA . LEU A 1 503 ? 10.440 -3.576 -35.849 1.00 91.56 503 LEU A CA 1
ATOM 3909 C C . LEU A 1 503 ? 11.131 -2.838 -36.997 1.00 91.56 503 LEU A C 1
ATOM 3911 O O . LEU A 1 503 ? 12.322 -3.048 -37.200 1.00 91.56 503 LEU A O 1
ATOM 3915 N N . ALA A 1 504 ? 10.416 -1.969 -37.717 1.00 93.25 504 ALA A N 1
ATOM 3916 C CA . ALA A 1 504 ? 10.992 -1.165 -38.791 1.00 93.25 504 ALA A CA 1
ATOM 3917 C C . ALA A 1 504 ? 12.071 -0.204 -38.270 1.00 93.25 504 ALA A C 1
ATOM 3919 O O . ALA A 1 504 ? 13.171 -0.202 -38.810 1.00 93.25 504 ALA A O 1
ATOM 3920 N N . ILE A 1 505 ? 11.800 0.523 -37.179 1.00 91.94 505 ILE A N 1
ATOM 3921 C CA . ILE A 1 505 ? 12.765 1.447 -36.556 1.00 91.94 505 ILE A CA 1
ATOM 3922 C C . ILE A 1 505 ? 14.021 0.695 -36.095 1.00 91.94 505 ILE A C 1
ATOM 3924 O O . ILE A 1 505 ? 15.145 1.139 -36.321 1.00 91.94 505 ILE A O 1
ATOM 3928 N N . ILE A 1 506 ? 13.849 -0.474 -35.466 1.00 90.00 506 ILE A N 1
ATOM 3929 C CA . ILE A 1 506 ? 14.986 -1.297 -35.029 1.00 90.00 506 ILE A CA 1
ATOM 3930 C C . ILE A 1 506 ? 15.764 -1.840 -36.236 1.00 90.00 506 ILE A C 1
ATOM 3932 O O . ILE A 1 506 ? 16.993 -1.868 -36.207 1.00 90.00 506 ILE A O 1
ATOM 3936 N N . ALA A 1 507 ? 15.070 -2.270 -37.294 1.00 92.19 507 ALA A N 1
ATOM 3937 C CA . ALA A 1 507 ? 15.702 -2.775 -38.508 1.00 92.19 507 ALA A CA 1
ATOM 3938 C C . ALA A 1 507 ? 16.497 -1.685 -39.239 1.00 92.19 507 ALA A C 1
ATOM 3940 O O . ALA A 1 507 ? 17.599 -1.963 -39.700 1.00 92.19 507 ALA A O 1
ATOM 3941 N N . GLU A 1 508 ? 15.985 -0.456 -39.304 1.00 92.00 508 GLU A N 1
ATOM 3942 C CA . GLU A 1 508 ? 16.687 0.694 -39.884 1.00 92.00 508 GLU A CA 1
ATOM 3943 C C . GLU A 1 508 ? 17.945 1.036 -39.079 1.00 92.00 508 GLU A C 1
ATOM 3945 O O . GLU A 1 508 ? 19.045 1.016 -39.631 1.00 92.00 508 GLU A O 1
ATOM 3950 N N . GLY A 1 509 ? 17.829 1.167 -37.751 1.00 88.94 509 GLY A N 1
ATOM 3951 C CA . GLY A 1 509 ? 18.995 1.368 -36.880 1.00 88.94 509 GLY A CA 1
ATOM 3952 C C . GLY A 1 509 ? 20.028 0.234 -36.976 1.00 88.94 509 GLY A C 1
ATOM 3953 O O . GLY A 1 509 ? 21.236 0.461 -36.854 1.00 88.94 509 GLY A O 1
ATOM 3954 N N . PHE A 1 510 ? 19.580 -0.997 -37.245 1.00 89.31 510 PHE A N 1
ATOM 3955 C CA . PHE A 1 510 ? 20.461 -2.133 -37.515 1.00 89.31 510 PHE A CA 1
ATOM 3956 C C . PHE A 1 510 ? 21.161 -2.048 -38.877 1.00 89.31 510 PHE A C 1
ATOM 3958 O O . PHE A 1 510 ? 22.338 -2.395 -38.983 1.00 89.31 510 PHE A O 1
ATOM 3965 N N . MET A 1 511 ? 20.462 -1.614 -39.923 1.00 89.19 511 MET A N 1
ATOM 3966 C CA . MET A 1 511 ? 21.043 -1.482 -41.259 1.00 89.19 511 MET A CA 1
ATOM 3967 C C . MET A 1 511 ? 22.077 -0.356 -41.303 1.00 89.19 511 MET A C 1
ATOM 3969 O O . MET A 1 511 ? 23.198 -0.596 -41.748 1.00 89.19 511 MET A O 1
ATOM 3973 N N . ASP A 1 512 ? 21.766 0.805 -40.725 1.00 87.12 512 ASP A N 1
ATOM 3974 C CA . ASP A 1 512 ? 22.680 1.952 -40.662 1.00 87.12 512 ASP A CA 1
ATOM 3975 C C . ASP A 1 512 ? 23.995 1.601 -39.961 1.00 87.12 512 ASP A C 1
ATOM 3977 O O . ASP A 1 512 ? 25.097 1.932 -40.408 1.00 87.12 512 ASP A O 1
ATOM 3981 N N . THR A 1 513 ? 23.902 0.886 -38.843 1.00 86.06 513 THR A N 1
ATOM 3982 C CA . THR A 1 513 ? 25.089 0.435 -38.114 1.00 86.06 513 THR A CA 1
ATOM 3983 C C . THR A 1 513 ? 25.859 -0.623 -38.888 1.00 86.06 513 THR A C 1
ATOM 3985 O O . THR A 1 513 ? 27.084 -0.544 -38.971 1.00 86.06 513 THR A O 1
ATOM 3988 N N . LYS A 1 514 ? 25.178 -1.587 -39.512 1.00 86.44 514 LYS A N 1
ATOM 3989 C CA . LYS A 1 514 ? 25.823 -2.605 -40.350 1.00 86.44 514 LYS A CA 1
ATOM 3990 C C . LYS A 1 514 ? 26.611 -1.991 -41.506 1.00 86.44 514 LYS A C 1
ATOM 3992 O O . LYS A 1 514 ? 27.742 -2.423 -41.744 1.00 86.44 514 LYS A O 1
ATOM 3997 N N . ASP A 1 515 ? 26.056 -0.992 -42.179 1.00 84.62 515 ASP A N 1
ATOM 3998 C CA . ASP A 1 515 ? 26.719 -0.324 -43.296 1.00 84.62 515 ASP A CA 1
ATOM 3999 C C . ASP A 1 515 ? 27.982 0.405 -42.815 1.00 84.62 515 ASP A C 1
ATOM 4001 O O . ASP A 1 515 ? 29.061 0.206 -43.382 1.00 84.62 515 ASP A O 1
ATOM 4005 N N . ASN A 1 516 ? 27.909 1.101 -41.675 1.00 79.94 516 ASN A N 1
ATOM 4006 C CA . ASN A 1 516 ? 29.070 1.734 -41.037 1.00 79.94 516 ASN A CA 1
ATOM 4007 C C . ASN A 1 516 ? 30.184 0.730 -40.669 1.00 79.94 516 ASN A C 1
ATOM 4009 O O . ASN A 1 516 ? 31.372 1.005 -40.868 1.00 79.94 516 ASN A O 1
ATOM 4013 N N . PHE A 1 517 ? 29.832 -0.466 -40.188 1.00 73.25 517 PHE A N 1
ATOM 4014 C CA . PHE A 1 517 ? 30.815 -1.517 -39.901 1.00 73.25 517 PHE A CA 1
ATOM 4015 C C . PHE A 1 517 ? 31.396 -2.160 -41.167 1.00 73.25 517 PHE A C 1
ATOM 4017 O O . PHE A 1 517 ? 32.567 -2.536 -41.165 1.00 73.25 517 PHE A O 1
ATOM 4024 N N . SER A 1 518 ? 30.630 -2.261 -42.258 1.00 64.56 518 SER A N 1
ATOM 4025 C CA . SER A 1 518 ? 31.104 -2.847 -43.522 1.00 64.56 518 SER A CA 1
ATOM 4026 C C . SER A 1 518 ? 32.237 -2.040 -44.176 1.00 64.56 518 SER A C 1
ATOM 4028 O O . SER A 1 518 ? 33.106 -2.611 -44.838 1.00 64.56 518 SER A O 1
ATOM 4030 N N . HIS A 1 519 ? 32.277 -0.729 -43.923 1.00 56.69 519 HIS A N 1
ATOM 4031 C CA . HIS A 1 519 ? 33.330 0.176 -44.387 1.00 56.69 519 HIS A CA 1
ATOM 4032 C C . HIS A 1 519 ? 34.586 0.175 -43.501 1.00 56.69 519 HIS A C 1
ATOM 4034 O O . HIS A 1 519 ? 35.633 0.675 -43.916 1.00 56.69 519 HIS A O 1
ATOM 4040 N N . THR A 1 520 ? 34.525 -0.422 -42.306 1.00 55.81 520 THR A N 1
ATOM 4041 C CA . THR A 1 520 ? 35.675 -0.525 -41.403 1.00 55.81 520 THR A CA 1
ATOM 4042 C C . THR A 1 520 ? 36.399 -1.846 -41.674 1.00 55.81 520 THR A C 1
ATOM 4044 O O . THR A 1 520 ? 35.937 -2.920 -41.296 1.00 55.81 520 THR A O 1
ATOM 4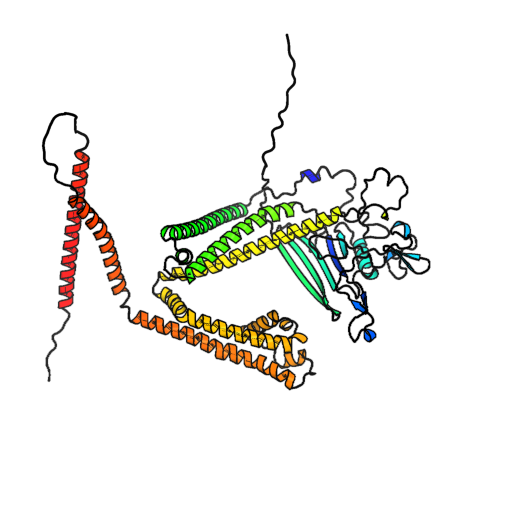047 N N . SER A 1 521 ? 37.528 -1.783 -42.387 1.00 46.06 521 SER A N 1
ATOM 4048 C CA . SER A 1 521 ? 38.317 -2.951 -42.807 1.00 46.06 521 SER A CA 1
ATOM 4049 C C . SER A 1 521 ? 38.554 -3.965 -41.677 1.00 46.06 521 SER A C 1
ATOM 4051 O O . SER A 1 521 ? 38.832 -3.581 -40.542 1.00 46.06 521 SER A O 1
ATOM 4053 N N . SER A 1 522 ? 38.495 -5.254 -42.030 1.00 48.62 522 SER A N 1
ATOM 4054 C CA . SER A 1 522 ? 38.639 -6.440 -41.172 1.00 48.62 522 SER A CA 1
ATOM 4055 C C . SER A 1 522 ? 39.488 -6.250 -39.906 1.00 48.62 522 SER A C 1
ATOM 4057 O O . SER A 1 522 ? 40.626 -5.793 -39.982 1.00 48.62 522 SER A O 1
ATOM 4059 N N . PHE A 1 523 ? 38.954 -6.729 -38.779 1.00 49.16 523 PHE A N 1
ATOM 4060 C CA . PHE A 1 523 ? 39.505 -6.786 -37.414 1.00 49.16 523 PHE A CA 1
ATOM 4061 C C . PHE A 1 523 ? 41.044 -6.823 -37.275 1.00 49.16 523 PHE A C 1
ATOM 4063 O O . PHE A 1 523 ? 41.596 -6.116 -36.438 1.00 49.16 523 PHE A O 1
ATOM 4070 N N . PHE A 1 524 ? 41.758 -7.591 -38.103 1.00 48.62 524 PHE A N 1
ATOM 4071 C CA . PHE A 1 524 ? 43.224 -7.673 -38.057 1.00 48.62 524 PHE A CA 1
ATOM 4072 C C . PHE A 1 524 ? 43.948 -6.408 -38.546 1.00 48.62 524 PHE A C 1
ATOM 4074 O O . PHE A 1 524 ? 45.002 -6.071 -38.012 1.00 48.62 524 PHE A O 1
ATOM 4081 N N . ALA A 1 525 ? 43.394 -5.680 -39.518 1.00 48.50 525 ALA A N 1
ATOM 4082 C CA . ALA A 1 525 ? 43.987 -4.448 -40.032 1.00 48.50 525 ALA A CA 1
ATOM 4083 C C . ALA A 1 525 ? 43.905 -3.323 -38.988 1.00 48.50 525 ALA A C 1
ATOM 4085 O O . ALA A 1 525 ? 44.929 -2.732 -38.656 1.00 48.50 525 ALA A O 1
ATOM 4086 N N . ALA A 1 526 ? 42.726 -3.120 -38.389 1.00 48.22 526 ALA A N 1
ATOM 4087 C CA . ALA A 1 526 ? 42.495 -2.084 -37.380 1.00 48.22 526 ALA A CA 1
ATOM 4088 C C . ALA A 1 526 ? 43.157 -2.390 -36.021 1.00 48.22 526 ALA A C 1
ATOM 4090 O O . ALA A 1 526 ? 43.700 -1.492 -35.379 1.00 48.22 526 ALA A O 1
ATOM 4091 N N . ALA A 1 527 ? 43.169 -3.659 -35.588 1.00 46.41 527 ALA A N 1
ATOM 4092 C CA . ALA A 1 527 ? 43.865 -4.048 -34.361 1.00 46.41 527 ALA A CA 1
ATOM 4093 C C . ALA A 1 527 ? 45.389 -3.917 -34.509 1.00 46.41 527 ALA A C 1
ATOM 4095 O O . ALA A 1 527 ? 46.052 -3.459 -33.584 1.00 46.41 527 ALA A O 1
ATOM 4096 N N . SER A 1 528 ? 45.954 -4.261 -35.674 1.00 49.16 528 SER A N 1
ATOM 4097 C CA . SER A 1 528 ? 47.398 -4.121 -35.901 1.00 49.16 528 SER A CA 1
ATOM 4098 C C . SER A 1 528 ? 47.846 -2.662 -36.016 1.00 49.16 528 SER A C 1
ATOM 4100 O O . SER A 1 528 ? 48.903 -2.322 -35.493 1.00 49.16 528 SER A O 1
ATOM 4102 N N . SER A 1 529 ? 47.044 -1.778 -36.620 1.00 47.12 529 SER A N 1
ATOM 4103 C CA . SER A 1 529 ? 47.399 -0.361 -36.741 1.00 47.12 529 SER A CA 1
ATOM 4104 C C . SER A 1 529 ? 47.317 0.373 -35.405 1.00 47.12 529 SER A C 1
ATOM 4106 O O . SER A 1 529 ? 48.230 1.124 -35.079 1.00 47.12 529 SER A O 1
ATOM 4108 N N . ASN A 1 530 ? 46.275 0.127 -34.604 1.00 50.28 530 ASN A N 1
ATOM 4109 C CA . ASN A 1 530 ? 46.093 0.823 -33.327 1.00 50.28 530 ASN A CA 1
ATOM 4110 C C . ASN A 1 530 ? 47.072 0.330 -32.259 1.00 50.28 530 ASN A C 1
ATOM 4112 O O . ASN A 1 530 ? 47.614 1.139 -31.515 1.00 50.28 530 ASN A O 1
ATOM 4116 N N . LEU A 1 531 ? 47.387 -0.968 -32.237 1.00 50.34 531 LEU A N 1
ATOM 4117 C CA . LEU A 1 531 ? 48.366 -1.525 -31.301 1.00 50.34 531 LEU A CA 1
ATOM 4118 C C . LEU A 1 531 ? 49.789 -1.050 -31.640 1.00 50.34 531 LEU A C 1
ATOM 4120 O O . LEU A 1 531 ? 50.553 -0.722 -30.740 1.00 50.34 531 LEU A O 1
ATOM 4124 N N . VAL A 1 532 ? 50.127 -0.907 -32.928 1.00 55.72 532 VAL A N 1
ATOM 4125 C CA . VAL A 1 532 ? 51.400 -0.302 -33.363 1.00 55.72 532 VAL A CA 1
ATOM 4126 C C . VAL A 1 532 ? 51.451 1.193 -33.035 1.00 55.72 532 VAL A C 1
ATOM 4128 O O . VAL A 1 532 ? 52.488 1.674 -32.583 1.00 55.72 532 VAL A O 1
ATOM 4131 N N . HIS A 1 533 ? 50.350 1.929 -33.198 1.00 55.56 533 HIS A N 1
ATOM 4132 C CA . HIS A 1 533 ? 50.313 3.367 -32.928 1.00 55.56 533 HIS A CA 1
ATOM 4133 C C . HIS A 1 533 ? 50.334 3.698 -31.424 1.00 55.56 533 HIS A C 1
ATOM 4135 O O . HIS A 1 533 ? 50.993 4.659 -31.021 1.00 55.56 533 HIS A O 1
ATOM 4141 N N . ASP A 1 534 ? 49.690 2.883 -30.583 1.00 57.28 534 ASP A N 1
ATOM 4142 C CA . ASP A 1 534 ? 49.737 3.020 -29.122 1.00 57.28 534 ASP A CA 1
ATOM 4143 C C . ASP A 1 534 ? 51.081 2.562 -28.545 1.00 57.28 534 ASP A C 1
ATOM 4145 O O . ASP A 1 534 ? 51.621 3.219 -27.652 1.00 57.28 534 ASP A O 1
ATOM 4149 N N . PHE A 1 535 ? 51.678 1.498 -29.094 1.00 53.22 535 PHE A N 1
ATOM 4150 C CA . PHE A 1 535 ? 53.010 1.047 -28.690 1.00 53.22 535 PHE A CA 1
ATOM 4151 C C . PHE A 1 535 ? 54.090 2.063 -29.091 1.00 53.22 535 PHE A C 1
ATOM 4153 O O . PHE A 1 535 ? 54.907 2.457 -28.261 1.00 53.22 535 PHE A O 1
ATOM 4160 N N . LEU A 1 536 ? 54.048 2.588 -30.322 1.00 50.84 536 LEU A N 1
ATOM 4161 C CA . LEU A 1 536 ? 54.943 3.670 -30.752 1.00 50.84 536 LEU A CA 1
ATOM 4162 C C . LEU A 1 536 ? 54.710 4.953 -29.944 1.00 50.84 536 LEU A C 1
ATOM 4164 O O . LEU A 1 536 ? 55.672 5.621 -29.575 1.00 50.84 536 LEU A O 1
ATOM 4168 N N . GLY A 1 537 ? 53.461 5.277 -29.597 1.00 54.12 537 GLY A N 1
ATOM 4169 C CA . GLY A 1 537 ? 53.128 6.433 -28.764 1.00 54.12 537 GLY A CA 1
ATOM 4170 C C . GLY A 1 537 ? 53.646 6.334 -27.324 1.00 54.12 537 GLY A C 1
ATOM 4171 O O . GLY A 1 537 ? 54.072 7.345 -26.760 1.00 54.12 537 GLY A O 1
ATOM 4172 N N . GLN A 1 538 ? 53.643 5.137 -26.728 1.00 58.91 538 GLN A N 1
ATOM 4173 C CA . GLN A 1 538 ? 54.201 4.899 -25.392 1.00 58.91 538 GLN A CA 1
ATOM 4174 C C . GLN A 1 538 ? 55.734 4.852 -25.383 1.00 58.91 538 GLN A C 1
ATOM 4176 O O . GLN A 1 538 ? 56.334 5.276 -24.399 1.00 58.91 538 GLN A O 1
ATOM 4181 N N . VAL A 1 539 ? 56.370 4.419 -26.475 1.00 53.25 539 VAL A N 1
ATOM 4182 C CA . VAL A 1 539 ? 57.838 4.373 -26.596 1.00 53.25 539 VAL A CA 1
ATOM 4183 C C . VAL A 1 539 ? 58.434 5.746 -26.946 1.00 53.25 539 VAL A C 1
ATOM 4185 O O . VAL A 1 539 ? 59.473 6.120 -26.407 1.00 53.25 539 VAL A O 1
ATOM 4188 N N . TYR A 1 540 ? 57.768 6.553 -27.782 1.00 49.28 540 TYR A N 1
ATOM 4189 C CA . TYR A 1 540 ? 58.301 7.859 -28.204 1.00 49.28 540 TYR A CA 1
ATOM 4190 C C . TYR A 1 540 ? 58.101 8.996 -27.191 1.00 49.28 540 TYR A C 1
ATOM 4192 O O . TYR A 1 540 ? 58.893 9.941 -27.168 1.00 49.28 540 TYR A O 1
ATOM 4200 N N . LYS A 1 541 ? 57.073 8.941 -26.334 1.00 50.69 541 LYS A N 1
ATOM 4201 C CA . LYS A 1 541 ? 56.819 9.989 -25.326 1.00 50.69 541 LYS A CA 1
ATOM 4202 C C . LYS A 1 541 ? 57.935 10.156 -24.277 1.00 50.69 541 LYS A C 1
ATOM 4204 O O . LYS A 1 541 ? 58.298 11.306 -24.029 1.00 50.69 541 LYS A O 1
ATOM 4209 N N . PRO A 1 542 ? 58.516 9.094 -23.684 1.00 50.69 542 PRO A N 1
ATOM 4210 C CA . PRO A 1 542 ? 59.637 9.255 -22.757 1.00 50.69 542 PRO A CA 1
ATOM 4211 C C . PRO A 1 542 ? 60.939 9.662 -23.470 1.00 50.69 542 PRO A C 1
ATOM 4213 O O . PRO A 1 542 ? 61.713 10.434 -22.911 1.00 50.69 542 PRO A O 1
ATOM 4216 N N . ALA A 1 543 ? 61.151 9.237 -24.722 1.00 47.56 543 ALA A N 1
ATOM 4217 C CA . ALA A 1 543 ? 62.345 9.592 -25.495 1.00 47.56 543 ALA A CA 1
ATOM 4218 C C . ALA A 1 543 ? 62.402 11.091 -25.847 1.00 47.56 543 ALA A C 1
ATOM 4220 O O . ALA A 1 543 ? 63.451 11.719 -25.721 1.00 47.56 543 ALA A O 1
ATOM 4221 N N . ASN A 1 544 ? 61.267 11.697 -26.214 1.00 48.88 544 ASN A N 1
ATOM 4222 C CA . ASN A 1 544 ? 61.213 13.132 -26.521 1.00 48.88 544 ASN A CA 1
ATOM 4223 C C . ASN A 1 544 ? 61.325 14.017 -25.265 1.00 48.88 544 ASN A C 1
ATOM 4225 O O . ASN A 1 544 ? 61.885 15.110 -25.333 1.00 48.88 544 ASN A O 1
ATOM 4229 N N . ALA A 1 545 ? 60.833 13.544 -24.114 1.00 48.06 545 ALA A N 1
ATOM 4230 C CA . ALA A 1 545 ? 60.982 14.247 -22.840 1.00 48.06 545 ALA A CA 1
ATOM 4231 C C . ALA A 1 545 ? 62.442 14.241 -22.345 1.00 48.06 545 ALA A C 1
ATOM 4233 O O . ALA A 1 545 ? 62.928 15.263 -21.864 1.00 48.06 545 ALA A O 1
ATOM 4234 N N . ALA A 1 546 ? 63.163 13.128 -22.526 1.00 48.78 546 ALA A N 1
ATOM 4235 C CA . ALA A 1 546 ? 64.585 13.026 -22.197 1.00 48.78 546 ALA A CA 1
ATOM 4236 C C . ALA A 1 546 ? 65.465 13.890 -23.120 1.00 48.78 546 ALA A C 1
ATOM 4238 O O . ALA A 1 546 ? 66.383 14.561 -22.651 1.00 48.78 546 ALA A O 1
ATOM 4239 N N . TRP A 1 547 ? 65.141 13.948 -24.416 1.00 48.56 547 TRP A N 1
ATOM 4240 C CA . TRP A 1 547 ? 65.888 14.755 -25.386 1.00 48.56 547 TRP A CA 1
ATOM 4241 C C . TRP A 1 547 ? 65.727 16.269 -25.151 1.00 48.56 547 TRP A C 1
ATOM 4243 O O . TRP A 1 547 ? 66.686 17.026 -25.284 1.00 48.56 547 TRP A O 1
ATOM 4253 N N . GLN A 1 548 ? 64.543 16.722 -24.718 1.00 47.53 548 GLN A N 1
ATOM 4254 C CA . GLN A 1 548 ? 64.324 18.127 -24.346 1.00 47.53 548 GLN A CA 1
ATOM 4255 C C . GLN A 1 548 ? 65.026 18.533 -23.041 1.00 47.53 548 GLN A C 1
ATOM 4257 O O . GLN A 1 548 ? 65.431 19.687 -22.910 1.00 47.53 548 GLN A O 1
ATOM 4262 N N . LEU A 1 549 ? 65.221 17.604 -22.099 1.00 46.44 549 LEU A N 1
ATOM 4263 C CA . LEU A 1 549 ? 65.970 17.856 -20.862 1.00 46.44 549 LEU A CA 1
ATOM 4264 C C . LEU A 1 549 ? 67.481 18.006 -21.110 1.00 46.44 549 LEU A C 1
ATOM 4266 O O . LEU A 1 549 ? 68.125 18.818 -20.452 1.00 46.44 549 LEU A O 1
ATOM 4270 N N . GLN A 1 550 ? 68.029 17.301 -22.102 1.00 49.62 550 GLN A N 1
ATOM 4271 C CA . GLN A 1 550 ? 69.449 17.370 -22.475 1.00 49.62 550 GLN A CA 1
ATOM 4272 C C . GLN A 1 550 ? 69.843 18.671 -23.197 1.00 49.62 550 GLN A C 1
ATOM 4274 O O . GLN A 1 550 ? 71.002 19.074 -23.161 1.00 49.62 550 GLN A O 1
ATOM 4279 N N . LEU A 1 551 ? 68.886 19.358 -23.828 1.00 46.53 551 LEU A N 1
ATOM 4280 C CA . LEU A 1 551 ? 69.113 20.635 -24.519 1.00 46.53 551 LEU A CA 1
ATOM 4281 C C . LEU A 1 551 ? 69.037 21.864 -23.592 1.00 46.53 551 LEU A C 1
ATOM 4283 O O . LEU A 1 551 ? 69.395 22.961 -24.015 1.00 46.53 551 LEU A O 1
ATOM 4287 N N . LEU A 1 552 ? 68.586 21.699 -22.342 1.00 41.66 552 LEU A N 1
ATOM 4288 C CA . LEU A 1 552 ? 68.409 22.792 -21.372 1.00 41.66 552 LEU A CA 1
ATOM 4289 C C . LEU A 1 552 ? 69.539 22.907 -20.335 1.00 41.66 552 LEU A C 1
ATOM 4291 O O . LEU A 1 552 ? 69.517 23.826 -19.516 1.00 41.66 552 LEU A O 1
ATOM 4295 N N . THR A 1 553 ? 70.547 22.033 -20.371 1.00 41.25 553 THR A N 1
ATOM 4296 C CA . THR A 1 553 ? 71.739 22.142 -19.517 1.00 41.25 553 THR A CA 1
ATOM 4297 C C . THR A 1 553 ? 72.869 22.871 -20.258 1.00 41.25 553 THR A C 1
ATOM 4299 O O . THR A 1 553 ? 73.413 22.311 -21.211 1.00 41.25 553 THR A O 1
ATOM 4302 N N . PRO A 1 554 ? 73.256 24.101 -19.865 1.00 40.78 554 PRO A N 1
ATOM 4303 C CA . PRO A 1 554 ? 74.420 24.762 -20.448 1.00 40.78 554 PRO A CA 1
ATOM 4304 C C . PRO A 1 554 ? 75.724 24.073 -19.998 1.00 40.78 554 PRO A C 1
ATOM 4306 O O . PRO A 1 554 ? 75.788 23.561 -18.876 1.00 40.78 554 PRO A O 1
ATOM 4309 N N . PRO A 1 555 ? 76.787 24.079 -20.823 1.00 39.75 555 PRO A N 1
ATOM 4310 C CA . PRO A 1 555 ? 78.072 23.505 -20.443 1.00 39.75 555 PRO A CA 1
ATOM 4311 C C . PRO A 1 555 ? 78.740 24.371 -19.364 1.00 39.75 555 PRO A C 1
ATOM 4313 O O . PRO A 1 555 ? 79.058 25.537 -19.592 1.00 39.75 555 PRO A O 1
ATOM 4316 N N . ARG A 1 556 ? 78.970 23.795 -18.179 1.00 35.72 556 ARG A N 1
ATOM 4317 C CA . ARG A 1 556 ? 79.863 24.362 -17.159 1.00 35.72 556 ARG A CA 1
ATOM 4318 C C . ARG A 1 556 ? 81.316 24.049 -17.542 1.00 35.72 556 ARG A C 1
ATOM 4320 O O . ARG A 1 556 ? 81.780 22.940 -17.315 1.00 35.72 556 ARG A O 1
ATOM 4327 N N . GLY A 1 557 ? 82.020 25.033 -18.098 1.00 34.47 557 GLY A N 1
ATOM 4328 C CA . GLY A 1 557 ? 83.473 25.192 -17.938 1.00 34.47 557 GLY A CA 1
ATOM 4329 C C . GLY A 1 557 ? 83.690 26.373 -16.984 1.00 34.47 557 GLY A C 1
ATOM 4330 O O . GLY A 1 557 ? 83.061 27.408 -17.170 1.00 34.47 557 GLY A O 1
ATOM 4331 N N . ALA A 1 558 ? 84.297 26.180 -15.815 1.00 36.06 558 ALA A N 1
ATOM 4332 C CA . ALA A 1 558 ? 85.738 26.090 -15.554 1.00 36.06 558 ALA A CA 1
ATOM 4333 C C . ALA A 1 558 ? 86.312 27.460 -15.142 1.00 36.06 558 ALA A C 1
ATOM 4335 O O . ALA A 1 558 ? 86.825 28.197 -15.972 1.00 36.06 558 ALA A O 1
ATOM 4336 N N . GLU A 1 559 ? 86.238 27.764 -13.844 1.00 32.88 559 GLU A N 1
ATOM 4337 C CA . GLU A 1 559 ? 87.209 28.613 -13.142 1.00 32.88 559 GLU A CA 1
ATOM 4338 C C . GLU A 1 559 ? 87.162 28.234 -11.653 1.00 32.88 559 GLU A C 1
ATOM 4340 O O . GLU A 1 559 ? 86.084 28.151 -11.060 1.00 32.88 559 GLU A O 1
ATOM 4345 N N . GLY A 1 560 ? 88.312 27.833 -11.111 1.00 36.00 560 GLY A N 1
ATOM 4346 C CA . GLY A 1 560 ? 88.433 27.145 -9.827 1.00 36.00 560 GLY A CA 1
ATOM 4347 C C . GLY A 1 560 ? 88.525 28.072 -8.619 1.00 36.00 560 GLY A C 1
ATOM 4348 O O . GLY A 1 560 ? 88.841 29.246 -8.753 1.00 36.00 560 GLY A O 1
ATOM 4349 N N . ASP A 1 561 ? 88.267 27.515 -7.435 1.00 32.44 561 ASP A N 1
ATOM 4350 C CA . ASP A 1 561 ? 89.272 27.428 -6.369 1.00 32.44 561 ASP A CA 1
ATOM 4351 C C . ASP A 1 561 ? 88.752 26.600 -5.178 1.00 32.44 561 ASP A C 1
ATOM 4353 O O . ASP A 1 561 ? 87.632 26.783 -4.708 1.00 32.44 561 ASP A O 1
ATOM 4357 N N . GLY A 1 562 ? 89.614 25.694 -4.707 1.00 35.72 562 GLY A N 1
ATOM 4358 C CA . GLY A 1 562 ? 89.736 25.184 -3.336 1.00 35.72 562 GLY A CA 1
ATOM 4359 C C . GLY A 1 562 ? 88.506 24.683 -2.567 1.00 35.72 562 GLY A C 1
ATOM 4360 O O . GLY A 1 562 ? 87.831 25.462 -1.899 1.00 35.72 562 GLY A O 1
ATOM 4361 N N . LYS A 1 563 ? 88.380 23.354 -2.439 1.00 33.84 563 LYS A N 1
ATOM 4362 C CA . LYS A 1 563 ? 88.561 22.638 -1.155 1.00 33.84 563 LYS A CA 1
ATOM 4363 C C . LYS A 1 563 ? 88.337 21.136 -1.314 1.00 33.84 563 LYS A C 1
ATOM 4365 O O . LYS A 1 563 ? 87.315 20.711 -1.836 1.00 33.84 563 LYS A O 1
ATOM 4370 N N . GLU A 1 564 ? 89.300 20.377 -0.801 1.00 43.69 564 GLU A N 1
ATOM 4371 C CA . GLU A 1 564 ? 89.243 18.935 -0.556 1.00 43.69 564 GLU A CA 1
ATOM 4372 C C . GLU A 1 564 ? 88.001 18.548 0.255 1.00 43.69 564 GLU A C 1
ATOM 4374 O O . GLU A 1 564 ? 87.704 19.170 1.277 1.00 43.69 564 GLU A O 1
ATOM 4379 N N . THR A 1 565 ? 87.300 17.507 -0.188 1.00 37.56 565 THR A N 1
ATOM 4380 C CA . THR A 1 565 ? 86.680 16.472 0.657 1.00 37.56 565 THR A CA 1
ATOM 4381 C C . THR A 1 565 ? 86.360 15.260 -0.228 1.00 37.56 565 THR A C 1
ATOM 4383 O O . THR A 1 565 ? 85.957 15.421 -1.377 1.00 37.56 565 THR A O 1
ATOM 4386 N N . ASP A 1 566 ? 86.646 14.073 0.301 1.00 43.38 566 ASP A N 1
ATOM 4387 C CA . ASP A 1 566 ? 86.767 12.774 -0.376 1.00 43.38 566 ASP A CA 1
ATOM 4388 C C . ASP A 1 566 ? 85.553 12.324 -1.220 1.00 43.38 566 ASP A C 1
ATOM 4390 O O . ASP A 1 566 ? 84.423 12.377 -0.723 1.00 43.38 566 ASP A O 1
ATOM 4394 N N . PRO A 1 567 ? 85.770 11.758 -2.427 1.00 41.53 567 PRO A N 1
ATOM 4395 C CA . PRO A 1 567 ? 84.783 10.962 -3.147 1.00 41.53 567 PRO A CA 1
ATOM 4396 C C . PRO A 1 567 ? 85.266 9.507 -3.289 1.00 41.53 567 PRO A C 1
ATOM 4398 O O . PRO A 1 567 ? 86.064 9.202 -4.164 1.00 41.53 567 PRO A O 1
ATOM 4401 N N . GLU A 1 568 ? 84.781 8.586 -2.458 1.00 41.81 568 GLU A N 1
ATOM 4402 C CA . GLU A 1 568 ? 84.992 7.138 -2.687 1.00 41.81 568 GLU A CA 1
ATOM 4403 C C . GLU A 1 568 ? 83.710 6.307 -2.476 1.00 41.81 568 GLU A C 1
ATOM 4405 O O . GLU A 1 568 ? 83.770 5.125 -2.157 1.00 41.81 568 GLU A O 1
ATOM 4410 N N . ALA A 1 569 ? 82.519 6.889 -2.667 1.00 44.50 569 ALA A N 1
ATOM 4411 C CA . ALA A 1 569 ? 81.267 6.125 -2.544 1.00 44.50 569 ALA A CA 1
ATOM 4412 C C . ALA A 1 569 ? 80.185 6.411 -3.603 1.00 44.50 569 ALA A C 1
ATOM 4414 O O . ALA A 1 569 ? 79.125 5.800 -3.531 1.00 44.50 569 ALA A O 1
ATOM 4415 N N . GLU A 1 570 ? 80.424 7.287 -4.587 1.00 44.69 570 GLU A N 1
ATOM 4416 C CA . GLU A 1 570 ? 79.418 7.625 -5.618 1.00 44.69 570 GLU A CA 1
ATOM 4417 C C . GLU A 1 570 ? 79.834 7.258 -7.059 1.00 44.69 570 GLU A C 1
ATOM 4419 O O . GLU A 1 570 ? 78.995 7.296 -7.952 1.00 44.69 570 GLU A O 1
ATOM 4424 N N . GLU A 1 571 ? 81.074 6.817 -7.315 1.00 44.81 571 GLU A N 1
ATOM 4425 C CA . GLU A 1 571 ? 81.505 6.456 -8.683 1.00 44.81 571 GLU A CA 1
ATOM 4426 C C . GLU A 1 571 ? 81.112 5.030 -9.127 1.00 44.81 571 GLU A C 1
ATOM 4428 O O . GLU A 1 571 ? 81.052 4.772 -10.328 1.00 44.81 571 GLU A O 1
ATOM 4433 N N . GLU A 1 572 ? 80.757 4.111 -8.215 1.00 44.88 572 GLU A N 1
ATOM 4434 C CA . GLU A 1 572 ? 80.324 2.752 -8.605 1.00 44.88 572 GLU A CA 1
ATOM 4435 C C . GLU A 1 572 ? 78.848 2.672 -9.053 1.00 44.88 572 GLU A C 1
ATOM 4437 O O . GLU A 1 572 ? 78.512 1.826 -9.883 1.00 44.88 572 GLU A O 1
ATOM 4442 N N . GLU A 1 573 ? 77.959 3.563 -8.588 1.00 44.94 573 GLU A N 1
ATOM 4443 C CA . GLU A 1 573 ? 76.540 3.533 -8.995 1.00 44.94 573 GLU A CA 1
ATOM 4444 C C . GLU A 1 573 ? 76.303 4.175 -10.377 1.00 44.94 573 GLU A C 1
ATOM 4446 O O . GLU A 1 573 ? 75.452 3.706 -11.142 1.00 44.94 573 GLU A O 1
ATOM 4451 N N . ASP A 1 574 ? 77.099 5.177 -10.765 1.00 48.00 574 ASP A N 1
ATOM 4452 C CA . ASP A 1 574 ? 76.940 5.862 -12.055 1.00 48.00 574 ASP A CA 1
ATOM 4453 C C . ASP A 1 574 ? 77.501 5.052 -13.245 1.00 48.00 574 ASP A C 1
ATOM 4455 O O . ASP A 1 574 ? 76.925 5.078 -14.342 1.00 48.00 574 ASP A O 1
ATOM 4459 N N . GLU A 1 575 ? 78.550 4.239 -13.055 1.00 49.00 575 GLU A N 1
ATOM 4460 C CA . GLU A 1 575 ? 79.034 3.321 -14.102 1.00 49.00 575 GLU A CA 1
ATOM 4461 C C . GLU A 1 575 ? 78.102 2.108 -14.314 1.00 49.00 575 GLU A C 1
ATOM 4463 O O . GLU A 1 575 ? 77.930 1.639 -15.452 1.00 49.00 575 GLU A O 1
ATOM 4468 N N . GLU A 1 576 ? 77.413 1.628 -13.271 1.00 47.03 576 GLU A N 1
ATOM 4469 C CA . GLU A 1 576 ? 76.448 0.525 -13.392 1.00 47.03 576 GLU A CA 1
ATOM 4470 C C . GLU A 1 576 ? 75.166 0.962 -14.133 1.00 47.03 576 GLU A C 1
ATOM 4472 O O . GLU A 1 576 ? 74.602 0.210 -14.938 1.00 47.03 576 GLU A O 1
ATOM 4477 N N . VAL A 1 577 ? 74.726 2.211 -13.946 1.00 50.44 577 VAL A N 1
ATOM 4478 C CA . VAL A 1 577 ? 73.565 2.773 -14.657 1.00 50.44 577 VAL A CA 1
ATOM 4479 C C . VAL A 1 577 ? 73.897 3.067 -16.126 1.00 50.44 577 VAL A C 1
ATOM 4481 O O . VAL A 1 577 ? 73.085 2.787 -17.019 1.00 50.44 577 VAL A O 1
ATOM 4484 N N . VAL A 1 578 ? 75.104 3.561 -16.421 1.00 50.62 578 VAL A N 1
ATOM 4485 C CA . VAL A 1 578 ? 75.537 3.838 -17.802 1.00 50.62 578 VAL A CA 1
ATOM 4486 C C . VAL A 1 578 ? 75.811 2.549 -18.588 1.00 50.62 578 VAL A C 1
ATOM 4488 O O . VAL A 1 578 ? 75.501 2.489 -19.785 1.00 50.62 578 VAL A O 1
ATOM 4491 N N . SER A 1 579 ? 76.317 1.489 -17.950 1.00 49.91 579 SER A N 1
ATOM 4492 C CA . SER A 1 579 ? 76.519 0.187 -18.607 1.00 49.91 579 SER A CA 1
ATOM 4493 C C . SER A 1 579 ? 75.195 -0.527 -18.916 1.00 49.91 579 SER A C 1
ATOM 4495 O O . SER A 1 579 ? 74.992 -0.943 -20.060 1.00 49.91 579 SER A O 1
ATOM 4497 N N . LYS A 1 580 ? 74.229 -0.547 -17.983 1.00 45.31 580 LYS A N 1
ATOM 4498 C CA . LYS A 1 580 ? 72.876 -1.098 -18.226 1.00 45.31 580 LYS A CA 1
ATOM 4499 C C . LYS A 1 580 ? 72.100 -0.320 -19.295 1.00 45.31 580 LYS A C 1
ATOM 4501 O O . LYS A 1 580 ? 71.345 -0.907 -20.076 1.00 45.31 580 LYS A O 1
ATOM 4506 N N . SER A 1 581 ? 72.313 0.992 -19.391 1.00 47.78 581 SER A N 1
ATOM 4507 C CA . SER A 1 581 ? 71.750 1.832 -20.460 1.00 47.78 581 SER A CA 1
ATOM 4508 C C . SER A 1 581 ? 72.337 1.493 -21.841 1.00 47.78 581 SER A C 1
ATOM 4510 O O . SER A 1 581 ? 71.611 1.394 -22.833 1.00 47.78 581 SER A O 1
ATOM 4512 N N . LYS A 1 582 ? 73.645 1.213 -21.922 1.00 51.69 582 LYS A N 1
ATOM 4513 C CA . LYS A 1 582 ? 74.293 0.788 -23.175 1.00 51.69 582 LYS A CA 1
ATOM 4514 C C . LYS A 1 582 ? 73.886 -0.624 -23.601 1.00 51.69 582 LYS A C 1
ATOM 4516 O O . LYS A 1 582 ? 73.662 -0.843 -24.791 1.00 51.69 582 LYS A O 1
ATOM 4521 N N . GLU A 1 583 ? 73.730 -1.559 -22.665 1.00 50.66 583 GLU A N 1
ATOM 4522 C CA . GLU A 1 583 ? 73.248 -2.916 -22.970 1.00 50.66 583 GLU A CA 1
ATOM 4523 C C . GLU A 1 583 ? 71.795 -2.923 -23.457 1.00 50.66 583 GLU A C 1
ATOM 4525 O O . GLU A 1 583 ? 71.467 -3.598 -24.435 1.00 50.66 583 GLU A O 1
ATOM 4530 N N . THR A 1 584 ? 70.925 -2.117 -22.841 1.00 50.88 584 THR A N 1
ATOM 4531 C CA . THR A 1 584 ? 69.528 -1.986 -23.284 1.00 50.88 584 THR A CA 1
ATOM 4532 C C . THR A 1 584 ? 69.422 -1.297 -24.646 1.00 50.88 584 THR A C 1
ATOM 4534 O O . THR A 1 584 ? 68.654 -1.752 -25.494 1.00 50.88 584 THR A O 1
ATOM 4537 N N . ALA A 1 585 ? 70.246 -0.283 -24.927 1.00 49.88 585 ALA A N 1
ATOM 4538 C CA . ALA A 1 585 ? 70.317 0.338 -26.251 1.00 49.88 585 ALA A CA 1
ATOM 4539 C C . ALA A 1 585 ? 70.830 -0.633 -27.335 1.00 49.88 585 ALA A C 1
ATOM 4541 O O . ALA A 1 585 ? 70.284 -0.671 -28.441 1.00 49.88 585 ALA A O 1
ATOM 4542 N N . ALA A 1 586 ? 71.830 -1.462 -27.018 1.00 53.38 586 ALA A N 1
ATOM 4543 C CA . ALA A 1 586 ? 72.355 -2.471 -27.937 1.00 53.38 586 ALA A CA 1
ATOM 4544 C C . ALA A 1 586 ? 71.332 -3.585 -28.229 1.00 53.38 586 ALA A C 1
ATOM 4546 O O . ALA A 1 586 ? 71.188 -3.992 -29.386 1.00 53.38 586 ALA A O 1
ATOM 4547 N N . ALA A 1 587 ? 70.577 -4.026 -27.216 1.00 52.09 587 ALA A N 1
ATOM 4548 C CA . ALA A 1 587 ? 69.503 -5.013 -27.358 1.00 52.09 587 ALA A CA 1
ATOM 4549 C C . ALA A 1 587 ? 68.331 -4.484 -28.206 1.00 52.09 587 ALA A C 1
ATOM 4551 O O . ALA A 1 587 ? 67.778 -5.200 -29.043 1.00 52.09 587 ALA A O 1
ATOM 4552 N N . VAL A 1 588 ? 67.983 -3.203 -28.048 1.00 50.19 588 VAL A N 1
ATOM 4553 C CA . VAL A 1 588 ? 66.956 -2.547 -28.871 1.00 50.19 588 VAL A CA 1
ATOM 4554 C C . VAL A 1 588 ? 67.428 -2.398 -30.320 1.00 50.19 588 VAL A C 1
ATOM 4556 O O . VAL A 1 588 ? 66.664 -2.690 -31.237 1.00 50.19 588 VAL A O 1
ATOM 4559 N N . ALA A 1 589 ? 68.693 -2.037 -30.556 1.00 55.09 589 ALA A N 1
ATOM 4560 C CA . ALA A 1 589 ? 69.246 -1.936 -31.908 1.00 55.09 589 ALA A CA 1
ATOM 4561 C C . ALA A 1 589 ? 69.277 -3.292 -32.643 1.00 55.09 589 ALA A C 1
ATOM 4563 O O . ALA A 1 589 ? 68.930 -3.365 -33.824 1.00 55.09 589 ALA A O 1
ATOM 4564 N N . THR A 1 590 ? 69.615 -4.383 -31.943 1.00 59.97 590 THR A N 1
ATOM 4565 C CA . THR A 1 590 ? 69.572 -5.742 -32.520 1.00 59.97 590 THR A CA 1
ATOM 4566 C C . THR A 1 590 ? 68.143 -6.207 -32.797 1.00 59.97 590 THR A C 1
ATOM 4568 O O . THR A 1 590 ? 67.895 -6.852 -33.817 1.00 59.97 590 THR A O 1
ATOM 4571 N N . PHE A 1 591 ? 67.182 -5.841 -31.946 1.00 50.56 591 PHE A N 1
ATOM 4572 C CA . PHE A 1 591 ? 65.769 -6.143 -32.174 1.00 50.56 591 PHE A CA 1
ATOM 4573 C C . PHE A 1 591 ? 65.197 -5.383 -33.383 1.00 50.56 591 PHE A C 1
ATOM 4575 O O . PHE A 1 591 ? 64.486 -5.969 -34.203 1.00 50.56 591 PHE A O 1
ATOM 4582 N N . VAL A 1 592 ? 65.568 -4.109 -33.555 1.00 60.56 592 VAL A N 1
ATOM 4583 C CA . VAL A 1 592 ? 65.174 -3.291 -34.715 1.00 60.56 592 VAL A CA 1
ATOM 4584 C C . VAL A 1 592 ? 65.768 -3.846 -36.014 1.00 60.56 592 VAL A C 1
ATOM 4586 O O . VAL A 1 592 ? 65.032 -4.022 -36.985 1.00 60.56 592 VAL A O 1
ATOM 4589 N N . GLN A 1 593 ? 67.046 -4.240 -36.026 1.00 57.16 593 GLN A N 1
ATOM 4590 C CA . GLN A 1 593 ? 67.635 -4.926 -37.187 1.00 57.16 593 GLN A CA 1
ATOM 4591 C C . GLN A 1 593 ? 66.942 -6.265 -37.491 1.00 57.16 593 GLN A C 1
ATOM 4593 O O . GLN A 1 593 ? 66.731 -6.604 -38.657 1.00 57.16 593 GLN A O 1
ATOM 4598 N N . GLY A 1 594 ? 66.529 -7.016 -36.465 1.00 61.06 594 GLY A N 1
ATOM 4599 C CA . GLY A 1 594 ? 65.744 -8.242 -36.636 1.00 61.06 594 GLY A CA 1
ATOM 4600 C C . GLY A 1 594 ? 64.390 -7.999 -37.317 1.00 61.06 594 GLY A C 1
ATOM 4601 O O . GLY A 1 594 ? 63.976 -8.785 -38.175 1.00 61.06 594 GLY A O 1
ATOM 4602 N N . LEU A 1 595 ? 63.728 -6.886 -36.991 1.00 52.72 595 LEU A N 1
ATOM 4603 C CA . LEU A 1 595 ? 62.455 -6.483 -37.594 1.00 52.72 595 LEU A CA 1
ATOM 4604 C C . LEU A 1 595 ? 62.609 -5.998 -39.042 1.00 52.72 595 LEU A C 1
ATOM 4606 O O . LEU A 1 595 ? 61.790 -6.362 -39.886 1.00 52.72 595 LEU A O 1
ATOM 4610 N N . GLU A 1 596 ? 63.676 -5.268 -39.368 1.00 56.53 596 GLU A N 1
ATOM 4611 C CA . GLU A 1 596 ? 63.970 -4.864 -40.753 1.00 56.53 596 GLU A CA 1
ATOM 4612 C C . GLU A 1 596 ? 64.274 -6.072 -41.654 1.00 56.53 596 GLU A C 1
ATOM 4614 O O . GLU A 1 596 ? 63.813 -6.143 -42.798 1.00 56.53 596 GLU A O 1
ATOM 4619 N N . ILE A 1 597 ? 64.978 -7.081 -41.129 1.00 62.09 597 ILE A N 1
ATOM 4620 C CA . ILE A 1 597 ? 65.243 -8.335 -41.851 1.00 62.09 597 ILE A CA 1
ATOM 4621 C C . ILE A 1 597 ? 63.942 -9.122 -42.092 1.00 62.09 597 ILE A C 1
ATOM 4623 O O . ILE A 1 597 ? 63.770 -9.724 -43.159 1.00 62.09 597 ILE A O 1
ATOM 4627 N N . LEU A 1 598 ? 63.007 -9.112 -41.137 1.00 53.47 598 LEU A N 1
ATOM 4628 C CA . LEU A 1 598 ? 61.693 -9.746 -41.282 1.00 53.47 598 LEU A CA 1
ATOM 4629 C C . LEU A 1 598 ? 60.799 -9.012 -42.291 1.00 53.47 598 LEU A C 1
ATOM 4631 O O . LEU A 1 598 ? 60.147 -9.672 -43.104 1.00 53.47 598 LEU A O 1
ATOM 4635 N N . ASP A 1 599 ? 60.817 -7.679 -42.310 1.00 55.47 599 ASP A N 1
ATOM 4636 C CA . ASP A 1 599 ? 60.084 -6.881 -43.300 1.00 55.47 599 ASP A CA 1
ATOM 4637 C C . ASP A 1 599 ? 60.650 -7.074 -44.719 1.00 55.47 599 ASP A C 1
ATOM 4639 O O . ASP A 1 599 ? 59.900 -7.272 -45.679 1.00 55.47 599 ASP A O 1
ATOM 4643 N N . MET A 1 600 ? 61.977 -7.158 -44.865 1.00 54.78 600 MET A N 1
ATOM 4644 C CA . MET A 1 600 ? 62.604 -7.488 -46.150 1.00 54.78 600 MET A CA 1
ATOM 4645 C C . MET A 1 600 ? 62.284 -8.912 -46.625 1.00 54.78 600 MET A C 1
ATOM 4647 O O . MET A 1 600 ? 62.035 -9.121 -47.818 1.00 54.78 600 MET A O 1
ATOM 4651 N N . LYS A 1 601 ? 62.223 -9.902 -45.722 1.00 58.16 601 LYS A N 1
ATOM 4652 C CA . LYS A 1 601 ? 61.768 -11.264 -46.065 1.00 58.16 601 LYS A CA 1
ATOM 4653 C C . LYS A 1 601 ? 60.291 -11.290 -46.465 1.00 58.16 601 LYS A C 1
ATOM 4655 O O . LYS A 1 601 ? 59.938 -11.985 -47.417 1.00 58.16 601 LYS A O 1
ATOM 4660 N N . ARG A 1 602 ? 59.444 -10.493 -45.808 1.00 57.38 602 ARG A N 1
ATOM 4661 C CA . ARG A 1 602 ? 58.018 -10.351 -46.138 1.00 57.38 602 ARG A CA 1
ATOM 4662 C C . ARG A 1 602 ? 57.806 -9.702 -47.509 1.00 57.38 602 ARG A C 1
ATOM 4664 O O . ARG A 1 602 ? 57.004 -10.202 -48.294 1.00 57.38 602 ARG A O 1
ATOM 4671 N N . LYS A 1 603 ? 58.570 -8.656 -47.842 1.00 59.44 603 LYS A N 1
ATOM 4672 C CA . LYS A 1 603 ? 58.550 -8.006 -49.166 1.00 59.44 603 LYS A CA 1
ATOM 4673 C C . LYS A 1 603 ? 59.050 -8.931 -50.282 1.00 59.44 603 LYS A C 1
ATOM 4675 O O . LYS A 1 603 ? 58.477 -8.930 -51.369 1.00 59.44 603 LYS A O 1
ATOM 4680 N N . ARG A 1 604 ? 60.042 -9.793 -50.010 1.00 50.62 604 ARG A N 1
ATOM 4681 C CA . ARG A 1 604 ? 60.479 -10.843 -50.955 1.00 50.62 604 ARG A CA 1
ATOM 4682 C C . ARG A 1 604 ? 59.436 -11.949 -51.150 1.00 50.62 604 ARG A C 1
ATOM 4684 O O . ARG A 1 604 ? 59.257 -12.397 -52.276 1.00 50.62 604 ARG A O 1
ATOM 4691 N N . ALA A 1 605 ? 58.725 -12.352 -50.096 1.00 52.56 605 ALA A N 1
ATOM 4692 C CA . ALA A 1 605 ? 57.642 -13.334 -50.199 1.00 52.56 605 ALA A CA 1
ATOM 4693 C C . ALA A 1 605 ? 56.419 -12.785 -50.960 1.00 52.56 605 ALA A C 1
ATOM 4695 O O . ALA A 1 605 ? 55.794 -13.514 -51.725 1.00 52.56 605 ALA A O 1
ATOM 4696 N N . ALA A 1 606 ? 56.113 -11.492 -50.810 1.00 50.12 606 ALA A N 1
ATOM 4697 C CA . ALA A 1 606 ? 55.032 -10.828 -51.542 1.00 50.12 606 ALA A CA 1
ATOM 4698 C C . ALA A 1 606 ? 55.354 -10.606 -53.036 1.00 50.12 606 ALA A C 1
ATOM 4700 O O . ALA A 1 606 ? 54.450 -10.637 -53.865 1.00 50.12 606 ALA A O 1
ATOM 4701 N N . GLY A 1 607 ? 56.632 -10.436 -53.398 1.00 44.97 607 GLY A N 1
ATOM 4702 C CA . GLY A 1 607 ? 57.069 -10.279 -54.792 1.00 44.97 607 GLY A CA 1
ATOM 4703 C C . GLY A 1 607 ? 57.089 -11.570 -55.626 1.00 44.97 607 GLY A C 1
ATOM 4704 O O . GLY A 1 607 ? 57.174 -11.492 -56.846 1.00 44.97 607 GLY A O 1
ATOM 4705 N N . ALA A 1 608 ? 56.993 -12.748 -54.999 1.00 44.50 608 ALA A N 1
ATOM 4706 C CA . ALA A 1 608 ? 57.081 -14.050 -55.674 1.00 44.50 608 ALA A CA 1
ATOM 4707 C C . ALA A 1 608 ? 55.718 -14.659 -56.080 1.00 44.50 608 ALA A C 1
ATOM 4709 O O . ALA A 1 608 ? 55.682 -15.762 -56.618 1.00 44.50 608 ALA A O 1
ATOM 4710 N N . LEU A 1 609 ? 54.599 -13.965 -55.829 1.00 42.16 609 LEU A N 1
ATOM 4711 C CA . LEU A 1 609 ? 53.231 -14.491 -55.996 1.00 42.16 609 LEU A CA 1
ATOM 4712 C C . LEU A 1 609 ? 52.431 -13.886 -57.169 1.00 42.16 609 LEU A C 1
ATOM 4714 O O . LEU A 1 609 ? 51.225 -14.105 -57.256 1.00 42.16 609 LEU A O 1
ATOM 4718 N N . LEU A 1 610 ? 53.071 -13.169 -58.098 1.00 41.78 610 LEU A N 1
ATOM 4719 C CA . LEU A 1 610 ? 52.418 -12.685 -59.323 1.00 41.78 610 LEU A CA 1
ATOM 4720 C C . LEU A 1 610 ? 52.897 -13.488 -60.548 1.00 41.78 610 LEU A C 1
ATOM 4722 O O . LEU A 1 610 ? 54.065 -13.362 -60.920 1.00 41.78 610 LEU A O 1
ATOM 4726 N N . PRO A 1 611 ? 52.040 -14.300 -61.203 1.00 38.50 611 PRO A N 1
ATOM 4727 C CA . PRO A 1 611 ? 52.359 -14.863 -62.511 1.00 38.50 611 PRO A CA 1
ATOM 4728 C C . PRO A 1 611 ? 52.306 -13.763 -63.591 1.00 38.50 611 PRO A C 1
ATOM 4730 O O . PRO A 1 611 ? 51.529 -12.812 -63.464 1.00 38.50 611 PRO A O 1
ATOM 4733 N N . PRO A 1 612 ? 53.111 -13.860 -64.666 1.00 41.12 612 PRO A N 1
ATOM 4734 C CA . PRO A 1 612 ? 53.117 -12.862 -65.726 1.00 41.12 612 PRO A CA 1
ATOM 4735 C C . PRO A 1 612 ? 51.818 -12.924 -66.537 1.00 41.12 612 PRO A C 1
ATOM 4737 O O . PRO A 1 612 ? 51.433 -13.976 -67.047 1.00 41.12 612 PRO A O 1
ATOM 4740 N N . ALA A 1 613 ? 51.168 -11.771 -66.692 1.00 40.56 613 ALA A N 1
ATOM 4741 C CA . ALA A 1 613 ? 50.092 -11.568 -67.650 1.00 40.56 613 ALA A CA 1
ATOM 4742 C C . ALA A 1 613 ? 50.642 -11.732 -69.080 1.00 40.56 613 ALA A C 1
ATOM 4744 O O . ALA A 1 613 ? 51.362 -10.872 -69.592 1.00 40.56 613 ALA A O 1
ATOM 4745 N N . GLY A 1 614 ? 50.328 -12.870 -69.698 1.00 35.03 614 GLY A N 1
ATOM 4746 C CA . GLY A 1 614 ? 50.536 -13.134 -71.118 1.00 35.03 614 GLY A CA 1
ATOM 4747 C C . GLY A 1 614 ? 49.476 -12.441 -71.975 1.00 35.03 614 GLY A C 1
ATOM 4748 O O . GLY A 1 614 ? 48.311 -12.360 -71.599 1.00 35.03 614 GLY A O 1
ATOM 4749 N N . ARG A 1 615 ? 49.938 -11.913 -73.110 1.00 37.75 615 ARG A N 1
ATOM 4750 C CA . ARG A 1 615 ? 49.235 -11.111 -74.118 1.00 37.75 615 ARG A CA 1
ATOM 4751 C C . ARG A 1 615 ? 48.102 -11.848 -74.846 1.00 37.75 615 ARG A C 1
ATOM 4753 O O . ARG A 1 615 ? 48.187 -13.047 -75.071 1.00 37.75 615 ARG A O 1
ATOM 4760 N N . ALA A 1 616 ? 47.145 -11.026 -75.277 1.00 36.47 616 ALA A N 1
ATOM 4761 C CA . ALA A 1 616 ? 46.250 -11.145 -76.428 1.00 36.47 616 ALA A CA 1
ATOM 4762 C C . ALA A 1 616 ? 46.657 -12.136 -77.539 1.00 36.47 616 ALA A C 1
ATOM 4764 O O . ALA A 1 616 ? 47.740 -11.999 -78.108 1.00 36.47 616 ALA A O 1
ATOM 4765 N N . GLU A 1 617 ? 45.735 -13.038 -77.881 1.00 34.50 617 GLU A N 1
ATOM 4766 C CA . GLU A 1 617 ? 44.932 -13.047 -79.122 1.00 34.50 617 GLU A CA 1
ATOM 4767 C C . GLU A 1 617 ? 43.578 -13.717 -78.846 1.00 34.50 617 GLU A C 1
ATOM 4769 O O . GLU A 1 617 ? 43.555 -14.660 -78.017 1.00 34.50 617 GLU A O 1
#

Mean predicted aligned error: 16.29 Å

Secondary structure (DSSP, 8-state):
-------------------------TTHHHHT-SS-----PPPEETTTEEEEEEEEEEEEE--EEE--STTHHHH-EEE-SSPP-S-BS--GGG-TTSTT--TT--GGGTS--STT-SSEEEETTEEEE--B-B---TTS-SSEEEEEETTS-HHHHHHHHHHHHHTTSS-TTEEEEEEEEEEEETTTTEEEEEEEEEEE-TTS-EEEEEEEEEEE-----TTS--HHHHHHHHHHHHHHHHHHHHHHHHHHHHHHHHHHH--THHHHS-TTS-HHHHHHHHHHHHHHHHHHHHHHHIIIIIIHHHTT--SB---BS-TT-SS-TTPBPB----TTTTTTT--GGGSPB--HHHHHHHHHHHHHHHHHHHHHHHHHHHHHHHHHHHHHHHHHGGGSHHHHHHHHHHHHSHHHHHHHHHHHHHHHHHHHHHHHHHHTTT-GGGSSHHHHHHHHHHHHHH-----HHHHHHHHTT---HHHHHHHHHHHHHHHIIIIIIIHHHHHHHHHHHHHHHHHHHHTS-THHHHHHHHHHHHHHHHHHHHHHHHHHHHTS----------------SSHHHHHHHHHHHHHHHHHHHHHHHHHHHHHHHHHHHHHTS--------

pLDDT: mean 74.44, std 19.44, range [23.98, 94.19]